Protein AF-A0A7S4N9S8-F1 (afdb_monomer_lite)

Radius of gyration: 34.86 Å; chains: 1; bounding box: 84×99×99 Å

Organism: NCBI:txid180227

Secondary structure (DSSP, 8-state):
-HHHHHHHHHHHHHHHHHHHHHHHHHHHHHHHHHHHHH--PPPHHHHHHHHHHHHHHHS-GGGS-EESEEEE--TTS--SEEEEEEE--SSSS-EEPEEEEEEEE--S-EEEESSSS-EEEEEEEEEEEEEEEEEETTPPPPPEEEEEEEPTT-EEEEEEEEE-SSSBEEEEEEEEEETT-EEEEEEEEEEPPPHHHHHHHHHTS-HHHHHHHHHHHHHHHHTTEEEEEEEEHHHHHHHHTTPPTTTTTT-HHHHHHHHHHHHHH---GGGTS--S-TTS-HHHHHHHHHHHHHHHHHHHHHHHHHHHHHHHHHHHHHHHHHHHHHHHHHHHHHHHTTS--------------------------------------------------------------------PPP-TTHHHHHHHHHHHHT--TT-EEEEEEEEPS-EEEEE-SSTTSPPEEEEE-HHHHHHHHHHHHHHHHHHHTTTTS-EEEEEEEEEEEEEEEESS-S--

Foldseek 3Di:
DVVVVVVVVVVVVVVVVVVVVVVVVVVVVVVVVVCVVVVDDCDLVNVVVVCLVVLVVVDDPLFRWDFAKDFQDDVPDDGQWIKFKWFPPPDPDTGGATWGKDKDFDPAWAWEDLDPQFIFTAGAIEMETEGEAEAEPPDDGTWIKTKIFGAALGKKKKFKFADPKLRYTYTDFIFIAHGGKMKIWIKDKDWFFALVVLVVVLVPDDPVVNVVSVVVVLVVLSLLKMKIKMFGQVQLLCVLQLHDPCLCVVPSVLVVLVLCCCQVVVDFSVLQHQDDDSPDPSVVSVVVSVVSSVVVVVVVVVVVVVVVVVVVVVVVVVVVVVVVVVVVVVVVVVVVPPPDDDDDDDDDDDDDDDDDDDDDDDDDDDDDDDDDDDDDDDDDDDDDDDDDDDDDDDDDDDPDDPDPDPDDRDIPSCVSVVVSVVVNVVPPPRQKTWIRIDIDQFMKMWDDPDPPDDIDIDTQGPVNRVVSRVSSSSSVCSSCVSRVRHRYYMYMYIYTYMYGYHHHGPVD

Sequence (508 aa):
HEAKLMASCLYAITIGKALSDGISYIEEMLYEQLCSAVGKVVTPADFGQYMTFHNRKLFRDAYTPSPFSFPVQRPDHTPEGVLSIESQDGGEMCDPIITIRSEKPAHCPIEFSIDAATKIKFYGERHLHAFISHQFSGSTFGGLNLIARTRQFSSFILVVGQIISSTEFEPRHAIIVQNKDEVLIPLLLEKIPAAQGGKDALESLSPEQQRFVKAFRSMQLESTLLGVLVIQIKPQLERLLNLPSDGLTKEIALTQKLMKLFIEYQIPSDMLSYDGEEDAPLRDQLAKVKEYVKRMEDMIERTKGKQLADAKQRQEYRKAQSDYVQTTVVSVTSTFSNFFGGGSSTQKGGHLAGGKSGSVGGVSGGPAGGADESPVSPQEKESHFDLEQSDEDEPDCLRTSFGEVVGEEVDYTQIPVEVDKRLATLGRENAMRPTIIHLSNDWTKKSQRTLLSKPTQASFPVDDQRVARNSAFDLLDALTKSGELSIRDAQLHVIMASTHYFDKSLVD

Structure (mmCIF, N/CA/C/O backbone):
data_AF-A0A7S4N9S8-F1
#
_entry.id   AF-A0A7S4N9S8-F1
#
loop_
_atom_site.group_PDB
_atom_site.id
_atom_site.type_symbol
_atom_site.label_atom_id
_atom_site.label_alt_id
_atom_site.label_comp_id
_atom_site.label_asym_id
_atom_site.label_entity_id
_atom_site.label_seq_id
_atom_site.pdbx_PDB_ins_code
_atom_site.Cartn_x
_atom_site.Cartn_y
_atom_site.Cartn_z
_atom_site.occupancy
_atom_site.B_iso_or_equiv
_atom_site.auth_seq_id
_atom_site.auth_comp_id
_atom_site.auth_asym_id
_atom_site.auth_atom_id
_atom_site.pdbx_PDB_model_num
ATOM 1 N N . HIS A 1 1 ? 55.001 30.796 -36.108 1.00 67.62 1 HIS A N 1
ATOM 2 C CA . HIS A 1 1 ? 54.191 29.848 -36.904 1.00 67.62 1 HIS A CA 1
ATOM 3 C C . HIS A 1 1 ? 53.076 29.219 -36.074 1.00 67.62 1 HIS A C 1
ATOM 5 O O . HIS A 1 1 ? 51.945 29.207 -36.539 1.00 67.62 1 HIS A O 1
ATOM 11 N N . GLU A 1 2 ? 53.343 28.826 -34.829 1.00 74.62 2 GLU A N 1
ATOM 12 C CA . GLU A 1 2 ? 52.351 28.244 -33.905 1.00 74.62 2 GLU A CA 1
ATOM 13 C C . GLU A 1 2 ? 51.123 29.135 -33.646 1.00 74.62 2 GLU A C 1
ATOM 15 O O . GLU A 1 2 ? 49.998 28.663 -33.760 1.00 74.62 2 GLU A O 1
ATOM 20 N N . ALA A 1 3 ? 51.301 30.445 -33.428 1.00 78.94 3 ALA A N 1
ATOM 21 C CA . ALA A 1 3 ? 50.177 31.365 -33.199 1.00 78.94 3 ALA A CA 1
ATOM 22 C C . ALA A 1 3 ? 49.189 31.453 -34.384 1.00 78.94 3 ALA A C 1
ATOM 24 O O . ALA A 1 3 ? 47.984 31.584 -34.184 1.00 78.94 3 ALA A O 1
ATOM 25 N N . LYS A 1 4 ? 49.679 31.339 -35.629 1.00 83.69 4 LYS A N 1
ATOM 26 C CA . LYS A 1 4 ? 48.823 31.333 -36.832 1.00 83.69 4 LYS A CA 1
ATOM 27 C C . LYS A 1 4 ? 48.059 30.016 -36.970 1.00 83.69 4 LYS A C 1
ATOM 29 O O . LYS A 1 4 ? 46.908 30.024 -37.398 1.00 83.69 4 LYS A O 1
ATOM 34 N N . LEU A 1 5 ? 48.688 28.904 -36.589 1.00 86.50 5 LEU A N 1
ATOM 35 C CA . LEU A 1 5 ? 48.065 27.583 -36.602 1.00 86.50 5 LEU A CA 1
ATOM 36 C C . LEU A 1 5 ? 46.957 27.497 -35.543 1.00 86.50 5 LEU A C 1
ATOM 38 O O . LEU A 1 5 ? 45.841 27.100 -35.856 1.00 86.50 5 LEU A O 1
ATOM 42 N N . MET A 1 6 ? 47.225 27.991 -34.330 1.00 87.31 6 MET A N 1
ATOM 43 C CA . MET A 1 6 ? 46.240 28.066 -33.249 1.00 87.31 6 MET A CA 1
ATOM 44 C C . MET A 1 6 ? 45.046 28.958 -33.617 1.00 87.31 6 MET A C 1
ATOM 46 O O . MET A 1 6 ? 43.903 28.551 -33.429 1.00 87.31 6 MET A O 1
ATOM 50 N N . ALA A 1 7 ? 45.292 30.132 -34.210 1.00 87.94 7 ALA A N 1
ATOM 51 C CA . ALA A 1 7 ? 44.220 30.997 -34.700 1.00 87.94 7 ALA A CA 1
ATOM 52 C C . ALA A 1 7 ? 43.372 30.305 -35.783 1.00 87.94 7 ALA A C 1
ATOM 54 O O . ALA A 1 7 ? 42.148 30.372 -35.736 1.00 87.94 7 ALA A O 1
ATOM 55 N N . SER A 1 8 ? 44.004 29.590 -36.718 1.00 88.12 8 SER A N 1
ATOM 56 C CA . SER A 1 8 ? 43.298 28.865 -37.786 1.00 88.12 8 SER A CA 1
ATOM 57 C C . SER A 1 8 ? 42.426 27.732 -37.233 1.00 88.12 8 SER A C 1
ATOM 59 O O . SER A 1 8 ? 41.280 27.591 -37.651 1.00 88.12 8 SER A O 1
ATOM 61 N N . CYS A 1 9 ? 42.920 26.973 -36.246 1.00 90.00 9 CYS A N 1
ATOM 62 C CA . CYS A 1 9 ? 42.130 25.943 -35.565 1.00 90.00 9 CYS A CA 1
ATOM 63 C C . CYS A 1 9 ? 40.939 26.538 -34.801 1.00 90.00 9 CYS A C 1
ATOM 65 O O . CYS A 1 9 ? 39.843 25.988 -34.860 1.00 90.00 9 CYS A O 1
ATOM 67 N N . LEU A 1 10 ? 41.120 27.679 -34.124 1.00 91.06 10 LEU A N 1
ATOM 68 C CA . LEU A 1 10 ? 40.023 28.367 -33.436 1.00 91.06 10 LEU A CA 1
ATOM 69 C C . LEU A 1 10 ? 38.951 28.851 -34.420 1.00 91.06 10 LEU A C 1
ATOM 71 O O . LEU A 1 10 ? 37.767 28.651 -34.168 1.00 91.06 10 LEU A O 1
ATOM 75 N N . TYR A 1 11 ? 39.346 29.419 -35.563 1.00 91.75 11 TYR A N 1
ATOM 76 C CA . TYR A 1 11 ? 38.396 29.799 -36.612 1.00 91.75 11 TYR A CA 1
ATOM 77 C C . TYR A 1 11 ? 37.674 28.589 -37.212 1.00 91.75 11 TYR A C 1
ATOM 79 O O . TYR A 1 11 ? 36.466 28.662 -37.417 1.00 91.75 11 TYR A O 1
ATOM 87 N N . ALA A 1 12 ? 38.369 27.472 -37.442 1.00 92.69 12 ALA A N 1
ATOM 88 C CA . ALA A 1 12 ? 37.747 26.243 -37.935 1.00 92.69 12 ALA A CA 1
ATOM 89 C C . ALA A 1 12 ? 36.700 25.692 -36.952 1.00 92.69 12 ALA A C 1
ATOM 91 O O . ALA A 1 12 ? 35.620 25.291 -37.376 1.00 92.69 12 ALA A O 1
ATOM 92 N N . ILE A 1 13 ? 36.975 25.742 -35.642 1.00 93.94 13 ILE A N 1
ATOM 93 C CA . ILE A 1 13 ? 36.001 25.370 -34.604 1.00 93.94 13 ILE A CA 1
ATOM 94 C C . ILE A 1 13 ? 34.798 26.320 -34.624 1.00 93.94 13 ILE A C 1
ATOM 96 O O . ILE A 1 13 ? 33.663 25.859 -34.557 1.00 93.94 13 ILE A O 1
ATOM 100 N N . THR A 1 14 ? 35.019 27.632 -34.735 1.00 94.50 14 THR A N 1
ATOM 101 C CA . THR A 1 14 ? 33.929 28.622 -34.775 1.00 94.50 14 THR A CA 1
ATOM 102 C C . THR A 1 14 ? 33.047 28.452 -36.009 1.00 94.50 14 THR A C 1
ATOM 104 O O . THR A 1 14 ? 31.827 28.489 -35.891 1.00 94.50 14 THR A O 1
ATOM 107 N N . ILE A 1 15 ? 33.643 28.218 -37.180 1.00 94.19 15 ILE A N 1
ATOM 108 C CA . ILE A 1 15 ? 32.903 27.955 -38.421 1.00 94.19 15 ILE A CA 1
ATOM 109 C C . ILE A 1 15 ? 32.152 26.624 -38.321 1.00 94.19 15 ILE A C 1
ATOM 111 O O . ILE A 1 15 ? 30.988 26.559 -38.701 1.00 94.19 15 ILE A O 1
ATOM 115 N N . GLY A 1 16 ? 32.785 25.583 -37.769 1.00 93.44 16 GLY A N 1
ATOM 116 C CA . GLY A 1 16 ? 32.140 24.291 -37.539 1.00 93.44 16 GLY A CA 1
ATOM 117 C C . GLY A 1 16 ? 30.926 24.399 -36.614 1.00 93.44 16 GLY A C 1
ATOM 118 O O . GLY A 1 16 ? 29.884 23.827 -36.916 1.00 93.44 16 GLY A O 1
ATOM 119 N N . LYS A 1 17 ? 31.027 25.196 -35.542 1.00 93.81 17 LYS A N 1
ATOM 120 C CA . LYS A 1 17 ? 29.893 25.502 -34.658 1.00 93.81 17 LYS A CA 1
ATOM 121 C C . LYS A 1 17 ? 28.790 26.256 -35.391 1.00 93.81 17 LYS A C 1
ATOM 123 O O . LYS A 1 17 ? 27.663 25.794 -35.392 1.00 93.81 17 LYS A O 1
ATOM 128 N N . ALA A 1 18 ? 29.126 27.339 -36.094 1.00 92.94 18 ALA A N 1
ATOM 129 C CA . ALA A 1 18 ? 28.140 28.124 -36.836 1.00 92.94 18 ALA A CA 1
ATOM 130 C C . ALA A 1 18 ? 27.411 27.300 -37.915 1.00 92.94 18 ALA A C 1
ATOM 132 O O . ALA A 1 18 ? 26.224 27.507 -38.150 1.00 92.94 18 ALA A O 1
ATOM 133 N N . LEU A 1 19 ? 28.107 26.355 -38.559 1.00 94.50 19 LEU A N 1
ATOM 134 C CA . LEU A 1 19 ? 27.494 25.430 -39.508 1.00 94.50 19 LEU A CA 1
ATOM 135 C C . LEU A 1 19 ? 26.565 24.432 -38.805 1.00 94.50 19 LEU A C 1
ATOM 137 O O . LEU A 1 19 ? 25.454 24.222 -39.280 1.00 94.50 19 LEU A O 1
ATOM 141 N N . SER A 1 20 ? 27.002 23.844 -37.687 1.00 94.62 20 SER A N 1
ATOM 142 C CA . SER A 1 20 ? 26.171 22.938 -36.883 1.00 94.62 20 SER A CA 1
ATOM 143 C C . SER A 1 20 ? 24.905 23.636 -36.394 1.00 94.62 20 SER A C 1
ATOM 145 O O . SER A 1 20 ? 23.820 23.098 -36.569 1.00 94.62 20 SER A O 1
ATOM 147 N N . ASP A 1 21 ? 25.034 24.850 -35.858 1.00 93.62 21 ASP A N 1
ATOM 148 C CA . ASP A 1 21 ? 23.912 25.652 -35.366 1.00 93.62 21 ASP A CA 1
ATOM 149 C C . ASP A 1 21 ? 22.948 26.007 -36.509 1.00 93.62 21 ASP A C 1
ATOM 151 O O . ASP A 1 21 ? 21.731 25.951 -36.345 1.00 93.62 21 ASP A O 1
ATOM 155 N N . GLY A 1 22 ? 23.482 26.327 -37.695 1.00 94.81 22 GLY A N 1
ATOM 156 C CA . GLY A 1 22 ? 22.677 26.595 -38.886 1.00 94.81 22 GLY A CA 1
ATOM 157 C C . GLY A 1 22 ? 21.899 25.371 -39.375 1.00 94.81 22 GLY A C 1
ATOM 158 O O . GLY A 1 22 ? 20.738 25.506 -39.753 1.00 94.81 22 GLY A O 1
ATOM 159 N N . ILE A 1 23 ? 22.512 24.182 -39.346 1.00 94.62 23 ILE A N 1
ATOM 160 C CA . ILE A 1 23 ? 21.834 22.924 -39.694 1.00 94.62 23 ILE A CA 1
ATOM 161 C C . ILE A 1 23 ? 20.758 22.604 -38.656 1.00 94.62 23 ILE A C 1
ATOM 163 O O . ILE A 1 23 ? 19.613 22.399 -39.047 1.00 94.62 23 ILE A O 1
ATOM 167 N N . SER A 1 24 ? 21.083 22.659 -37.360 1.00 92.00 24 SER A N 1
ATOM 168 C CA . SER A 1 24 ? 20.111 22.448 -36.279 1.00 92.00 24 SER A CA 1
ATOM 169 C C . SER A 1 24 ? 18.915 23.390 -36.387 1.00 92.00 24 SER A C 1
ATOM 171 O O . SER A 1 24 ? 17.782 22.949 -36.243 1.00 92.00 24 SER A O 1
ATOM 173 N N . TYR A 1 25 ? 19.145 24.662 -36.717 1.00 93.25 25 TYR A N 1
ATOM 174 C CA . TYR A 1 25 ? 18.067 25.630 -36.907 1.00 93.25 25 TYR A CA 1
ATOM 175 C C . TYR A 1 25 ? 17.155 25.283 -38.092 1.00 93.25 25 TYR A C 1
ATOM 177 O O . TYR A 1 25 ? 15.935 25.401 -37.991 1.00 93.25 25 TYR A O 1
ATOM 185 N N . ILE A 1 26 ? 17.726 24.858 -39.225 1.00 93.38 26 ILE A N 1
ATOM 186 C CA . ILE A 1 26 ? 16.932 24.450 -40.394 1.00 93.38 26 ILE A CA 1
ATOM 187 C C . ILE A 1 26 ? 16.139 23.178 -40.080 1.00 93.38 26 ILE A C 1
ATOM 189 O O . ILE A 1 26 ? 14.968 23.099 -40.446 1.00 93.38 26 ILE A O 1
ATOM 193 N N . GLU A 1 27 ? 16.751 22.203 -39.407 1.00 91.94 27 GLU A N 1
ATOM 194 C CA . GLU A 1 27 ? 16.080 20.970 -38.983 1.00 91.94 27 GLU A CA 1
ATOM 195 C C . GLU A 1 27 ? 14.919 21.263 -38.029 1.00 91.94 27 GLU A C 1
ATOM 197 O O . GLU A 1 27 ? 13.815 20.771 -38.256 1.00 91.94 27 GLU A O 1
ATOM 202 N N . GLU A 1 28 ? 15.129 22.119 -37.028 1.00 88.31 28 GLU A N 1
ATOM 203 C CA . GLU A 1 28 ? 14.093 22.524 -36.074 1.00 88.31 28 GLU A CA 1
ATOM 204 C C . GLU A 1 28 ? 12.949 23.268 -36.779 1.00 88.31 28 GLU A C 1
ATOM 206 O O . GLU A 1 28 ? 11.783 22.908 -36.619 1.00 88.31 28 GLU A O 1
ATOM 211 N N . MET A 1 29 ? 13.270 24.219 -37.665 1.00 92.31 29 MET A N 1
ATOM 212 C CA . MET A 1 29 ? 12.270 24.940 -38.459 1.00 92.31 29 MET A CA 1
ATOM 213 C C . MET A 1 29 ? 11.449 23.996 -39.356 1.00 92.31 29 MET A C 1
ATOM 215 O O . MET A 1 29 ? 10.228 24.140 -39.451 1.00 92.31 29 MET A O 1
ATOM 219 N N . LEU A 1 30 ? 12.091 23.038 -40.035 1.00 89.69 30 LEU A N 1
ATOM 220 C CA . LEU A 1 30 ? 11.389 22.067 -40.883 1.00 89.69 30 LEU A CA 1
ATOM 221 C C . LEU A 1 30 ? 10.537 21.105 -40.047 1.00 89.69 30 LEU A C 1
ATOM 223 O O . LEU A 1 30 ? 9.421 20.776 -40.452 1.00 89.69 30 LEU A O 1
ATOM 227 N N . TYR A 1 31 ? 11.031 20.685 -38.882 1.00 85.31 31 TYR A N 1
ATOM 228 C CA . TYR A 1 31 ? 10.291 19.835 -37.955 1.00 85.31 31 TYR A CA 1
ATOM 229 C C . TYR A 1 31 ? 9.034 20.538 -37.430 1.00 85.31 31 TYR A C 1
ATOM 231 O O . TYR A 1 31 ? 7.951 19.953 -37.465 1.00 85.31 31 TYR A O 1
ATOM 239 N N . GLU A 1 32 ? 9.130 21.807 -37.022 1.00 86.38 32 GLU A N 1
ATOM 240 C CA . GLU A 1 32 ? 7.974 22.606 -36.595 1.00 86.38 32 GLU A CA 1
ATOM 241 C C . GLU A 1 32 ? 6.944 22.779 -37.718 1.00 86.38 32 GLU A C 1
ATOM 243 O O . GLU A 1 32 ? 5.741 22.607 -37.495 1.00 86.38 32 GLU A O 1
ATOM 248 N N . GLN A 1 33 ? 7.400 23.067 -38.942 1.00 89.69 33 GLN A N 1
ATOM 249 C CA . GLN A 1 33 ? 6.518 23.176 -40.108 1.00 89.69 33 GLN A CA 1
ATOM 250 C C . GLN A 1 33 ? 5.804 21.855 -40.402 1.00 89.69 33 GLN A C 1
ATOM 252 O O . GLN A 1 33 ? 4.600 21.857 -40.670 1.00 89.69 33 GLN A O 1
ATOM 257 N N . LEU A 1 34 ? 6.512 20.727 -40.308 1.00 85.81 34 LEU A N 1
ATOM 258 C CA . LEU A 1 34 ? 5.925 19.402 -40.484 1.00 85.81 34 LEU A CA 1
ATOM 259 C C . LEU A 1 34 ? 4.912 19.091 -39.374 1.00 85.81 34 LEU A C 1
ATOM 261 O O . LEU A 1 34 ? 3.800 18.655 -39.672 1.00 85.81 34 LEU A O 1
ATOM 265 N N . CYS A 1 35 ? 5.246 19.379 -38.114 1.00 84.69 35 CYS A N 1
ATOM 266 C CA . CYS A 1 35 ? 4.335 19.214 -36.981 1.00 84.69 35 CYS A CA 1
ATOM 267 C C . CYS A 1 35 ? 3.063 20.054 -37.154 1.00 84.69 35 CYS A C 1
ATOM 269 O O . CYS A 1 35 ? 1.960 19.553 -36.929 1.00 84.69 35 CYS A O 1
ATOM 271 N N . SER A 1 36 ? 3.196 21.301 -37.615 1.00 84.62 36 SER A N 1
ATOM 272 C CA . SER A 1 36 ? 2.061 22.180 -37.912 1.00 84.62 36 SER A CA 1
ATOM 273 C C . SER A 1 36 ? 1.227 21.695 -39.100 1.00 84.62 36 SER A C 1
ATOM 275 O O . SER A 1 36 ? 0.023 21.943 -39.121 1.00 84.62 36 SER A O 1
ATOM 277 N N . ALA A 1 37 ? 1.838 21.045 -40.093 1.00 85.75 37 ALA A N 1
ATOM 278 C CA . ALA A 1 37 ? 1.140 20.552 -41.279 1.00 85.75 37 ALA A CA 1
ATOM 279 C C . ALA A 1 37 ? 0.389 19.236 -41.014 1.00 85.75 37 ALA A C 1
ATOM 281 O O . ALA A 1 37 ? -0.720 19.052 -41.509 1.00 85.75 37 ALA A O 1
ATOM 282 N N . VAL A 1 38 ? 0.981 18.332 -40.228 1.00 83.50 38 VAL A N 1
ATOM 283 C CA . VAL A 1 38 ? 0.383 17.038 -39.850 1.00 83.50 38 VAL A CA 1
ATOM 284 C C . VAL A 1 38 ? -0.630 17.203 -38.708 1.00 83.50 38 VAL A C 1
ATOM 286 O O . VAL A 1 38 ? -1.603 16.456 -38.625 1.00 83.50 38 VAL A O 1
ATOM 289 N N . GLY A 1 39 ? -0.433 18.194 -37.834 1.00 79.88 39 GLY A N 1
ATOM 290 C CA . GLY A 1 39 ? -1.385 18.596 -36.794 1.00 79.88 39 GLY A CA 1
ATOM 291 C C . GLY A 1 39 ? -1.335 17.781 -35.495 1.00 79.88 39 GLY A C 1
ATOM 292 O O . GLY A 1 39 ? -1.938 18.198 -34.506 1.00 79.88 39 GLY A O 1
ATOM 293 N N . LYS A 1 40 ? -0.615 16.650 -35.450 1.00 81.06 40 LYS A N 1
ATOM 294 C CA . LYS A 1 40 ? -0.382 15.872 -34.220 1.00 81.06 40 LYS A CA 1
ATOM 295 C C . LYS A 1 40 ? 0.956 15.131 -34.272 1.00 81.06 40 LYS A C 1
ATOM 297 O O . LYS A 1 40 ? 1.260 14.474 -35.262 1.00 81.06 40 LYS A O 1
ATOM 302 N N . VAL A 1 41 ? 1.713 15.188 -33.176 1.00 80.75 41 VAL A N 1
ATOM 303 C CA . VAL A 1 41 ? 2.909 14.360 -32.951 1.00 80.75 41 VAL A CA 1
ATOM 304 C C . VAL A 1 41 ? 2.512 13.170 -32.088 1.00 80.75 41 VAL A C 1
ATOM 306 O O . VAL A 1 41 ? 1.811 13.341 -31.091 1.00 80.75 41 VAL A O 1
ATOM 309 N N . VAL A 1 42 ? 2.939 11.966 -32.473 1.00 82.50 42 VAL A N 1
ATOM 310 C CA . VAL A 1 42 ? 2.677 10.759 -31.684 1.00 82.50 42 VAL A CA 1
ATOM 311 C C . VAL A 1 42 ? 3.541 10.803 -30.429 1.00 82.50 42 VAL A C 1
ATOM 313 O O . VAL A 1 42 ? 4.765 10.898 -30.501 1.00 82.50 42 VAL A O 1
ATOM 316 N N . THR A 1 43 ? 2.897 10.732 -29.272 1.00 80.19 43 THR A N 1
ATOM 317 C CA . THR A 1 43 ? 3.565 10.727 -27.969 1.00 80.19 43 THR A CA 1
ATOM 318 C C . THR A 1 43 ? 3.620 9.315 -27.376 1.00 80.19 43 THR A C 1
ATOM 320 O O . THR A 1 43 ? 2.831 8.446 -27.758 1.00 80.19 43 THR A O 1
ATOM 323 N N . PRO A 1 44 ? 4.491 9.058 -26.380 1.00 78.31 44 PRO A N 1
ATOM 324 C CA . PRO A 1 44 ? 4.451 7.807 -25.621 1.00 78.31 44 PRO A CA 1
ATOM 325 C C . PRO A 1 44 ? 3.074 7.512 -24.997 1.00 78.31 44 PRO A C 1
ATOM 327 O O . PRO A 1 44 ? 2.684 6.351 -24.887 1.00 78.31 44 PRO A O 1
ATOM 330 N N . ALA A 1 45 ? 2.308 8.552 -24.646 1.00 77.69 45 ALA A N 1
ATOM 331 C CA . ALA A 1 45 ? 0.941 8.409 -24.152 1.00 77.69 45 ALA A CA 1
ATOM 332 C C . ALA A 1 45 ? -0.011 7.867 -25.236 1.00 77.69 45 ALA A C 1
ATOM 334 O O . ALA A 1 45 ? -0.794 6.953 -24.966 1.00 77.69 45 ALA A O 1
ATOM 335 N N . ASP A 1 46 ? 0.102 8.353 -26.479 1.00 81.44 46 ASP A N 1
ATOM 336 C CA . ASP A 1 46 ? -0.658 7.818 -27.619 1.00 81.44 46 ASP A CA 1
ATOM 337 C C . ASP A 1 46 ? -0.315 6.343 -27.878 1.00 81.44 46 ASP A C 1
ATOM 339 O O . ASP A 1 46 ? -1.205 5.531 -28.139 1.00 81.44 46 ASP A O 1
ATOM 343 N N . PHE A 1 47 ? 0.963 5.969 -27.741 1.00 82.88 47 PHE A N 1
ATOM 344 C CA . PHE A 1 47 ? 1.388 4.570 -27.833 1.00 82.88 47 PHE A CA 1
ATOM 345 C C . PHE A 1 47 ? 0.754 3.702 -26.733 1.00 82.88 47 PHE A C 1
ATOM 347 O O . PHE A 1 47 ? 0.276 2.601 -27.008 1.00 82.88 47 PHE A O 1
ATOM 354 N N . GLY A 1 48 ? 0.665 4.201 -25.496 1.00 80.38 48 GLY A N 1
ATOM 355 C CA . GLY A 1 48 ? -0.029 3.505 -24.405 1.00 80.38 48 GLY A CA 1
ATOM 356 C C . GLY A 1 48 ? -1.516 3.257 -24.699 1.00 80.38 48 GLY A C 1
ATOM 357 O O . GLY A 1 48 ? -2.033 2.155 -24.472 1.00 80.38 48 GLY A O 1
ATOM 358 N N . GLN A 1 49 ? -2.202 4.248 -25.276 1.00 81.12 49 GLN A N 1
ATOM 359 C CA . GLN A 1 49 ? -3.597 4.104 -25.713 1.00 81.12 49 GLN A CA 1
ATOM 360 C C . GLN A 1 49 ? -3.731 3.085 -26.852 1.00 81.12 49 GLN A C 1
ATOM 362 O O . GLN A 1 49 ? -4.613 2.220 -26.812 1.00 81.12 49 GLN A O 1
ATOM 367 N N . TYR A 1 50 ? -2.820 3.134 -27.827 1.00 86.50 50 TYR A N 1
ATOM 368 C CA . TYR A 1 50 ? -2.752 2.175 -28.929 1.00 86.50 50 TYR A CA 1
ATOM 369 C C . TYR A 1 50 ? -2.592 0.733 -28.426 1.00 86.50 50 TYR A C 1
ATOM 371 O O . TYR A 1 50 ? -3.338 -0.156 -28.853 1.00 86.50 50 TYR A O 1
ATOM 379 N N . MET A 1 51 ? -1.670 0.506 -27.484 1.00 84.81 51 MET A N 1
ATOM 380 C CA . MET A 1 51 ? -1.446 -0.808 -26.877 1.00 84.81 51 MET A CA 1
ATOM 381 C C . MET A 1 51 ? -2.684 -1.288 -26.121 1.00 84.81 51 MET A C 1
ATOM 383 O O . MET A 1 51 ? -3.096 -2.436 -26.273 1.00 84.81 51 MET A O 1
ATOM 387 N N . THR A 1 52 ? -3.337 -0.406 -25.362 1.00 83.12 52 THR A N 1
ATOM 388 C CA . THR A 1 52 ? -4.572 -0.736 -24.633 1.00 83.12 52 THR A CA 1
ATOM 389 C C . THR A 1 52 ? -5.689 -1.177 -25.580 1.00 83.12 52 THR A C 1
ATOM 391 O O . THR A 1 52 ? -6.384 -2.156 -25.301 1.00 83.12 52 THR A O 1
ATOM 394 N N . PHE A 1 53 ? -5.852 -0.497 -26.717 1.00 85.88 53 PHE A N 1
ATOM 395 C CA . PHE A 1 53 ? -6.840 -0.867 -27.730 1.00 85.88 53 PHE A CA 1
ATOM 396 C C . PHE A 1 53 ? -6.536 -2.229 -28.371 1.00 85.88 53 PHE A C 1
ATOM 398 O O . PHE A 1 53 ? -7.435 -3.062 -28.497 1.00 85.88 53 PHE A O 1
ATOM 405 N N . HIS A 1 54 ? -5.277 -2.487 -28.735 1.00 86.75 54 HIS A N 1
ATOM 406 C CA . HIS A 1 54 ? -4.882 -3.744 -29.377 1.00 86.75 54 HIS A CA 1
ATOM 407 C C . HIS A 1 54 ? -4.905 -4.934 -28.422 1.00 86.75 54 HIS A C 1
ATOM 409 O O . HIS A 1 54 ? -5.342 -6.017 -28.809 1.00 86.75 54 HIS A O 1
ATOM 415 N N . ASN A 1 55 ? -4.532 -4.733 -27.158 1.00 85.62 55 ASN A N 1
ATOM 416 C CA . ASN A 1 55 ? -4.579 -5.783 -26.143 1.00 85.62 55 ASN A CA 1
ATOM 417 C C . ASN A 1 55 ? -5.992 -6.367 -25.984 1.00 85.62 55 ASN A C 1
ATOM 419 O O . ASN A 1 55 ? -6.127 -7.570 -25.785 1.00 85.62 55 ASN A O 1
ATOM 423 N N . ARG A 1 56 ? -7.048 -5.563 -26.168 1.00 83.00 56 ARG A N 1
ATOM 424 C CA . ARG A 1 56 ? -8.442 -6.049 -26.149 1.00 83.00 56 ARG A CA 1
ATOM 425 C C . ARG A 1 56 ? -8.782 -7.000 -27.299 1.00 83.00 56 ARG A C 1
ATOM 427 O O . ARG A 1 56 ? -9.726 -7.766 -27.181 1.00 83.00 56 ARG A O 1
ATOM 434 N N . LYS A 1 57 ? -8.059 -6.923 -28.419 1.00 86.25 57 LYS A N 1
ATOM 435 C CA . LYS A 1 57 ? -8.241 -7.824 -29.569 1.00 86.25 57 LYS A CA 1
ATOM 436 C C . LYS A 1 57 ? -7.358 -9.068 -29.472 1.00 86.25 57 LYS A C 1
ATOM 438 O O . LYS A 1 57 ? -7.740 -10.118 -29.973 1.00 86.25 57 LYS A O 1
ATOM 443 N N . LEU A 1 58 ? -6.175 -8.932 -28.869 1.00 87.50 58 LEU A N 1
ATOM 444 C CA . LEU A 1 58 ? -5.171 -9.996 -28.786 1.00 87.50 58 LEU A CA 1
ATOM 445 C C . LEU A 1 58 ? -5.450 -10.993 -27.656 1.00 87.50 58 LEU A C 1
ATOM 447 O O . LEU A 1 58 ? -5.220 -12.190 -27.819 1.00 87.50 58 LEU A O 1
ATOM 451 N N . PHE A 1 59 ? -5.923 -10.514 -26.504 1.00 87.44 59 PHE A N 1
ATOM 452 C CA . PHE A 1 59 ? -6.159 -11.360 -25.339 1.00 87.44 59 PHE A CA 1
ATOM 453 C C . PHE A 1 59 ? -7.610 -11.833 -25.265 1.00 87.44 59 PHE A C 1
ATOM 455 O O . PHE A 1 59 ? -8.540 -11.137 -25.655 1.00 87.44 59 PHE A O 1
ATOM 462 N N . ARG A 1 60 ? -7.807 -13.028 -24.696 1.00 87.31 60 ARG A N 1
ATOM 463 C CA . ARG A 1 60 ? -9.128 -13.435 -24.198 1.00 87.31 60 ARG A CA 1
ATOM 464 C C . ARG A 1 60 ? -9.495 -12.563 -22.999 1.00 87.31 60 ARG A C 1
ATOM 466 O O . ARG A 1 60 ? -8.601 -12.140 -22.265 1.00 87.31 60 ARG A O 1
ATOM 473 N N . ASP A 1 61 ? -10.784 -12.404 -22.724 1.00 83.06 61 ASP A N 1
ATOM 474 C CA . ASP A 1 61 ? -11.280 -11.589 -21.603 1.00 83.06 61 ASP A CA 1
ATOM 475 C C . ASP A 1 61 ? -10.597 -11.926 -20.265 1.00 83.06 61 ASP A C 1
ATOM 477 O O . ASP A 1 61 ? -10.195 -11.031 -19.529 1.00 83.06 61 ASP A O 1
ATOM 481 N N . ALA A 1 62 ? -10.353 -13.214 -19.994 1.00 83.94 62 ALA A N 1
ATOM 482 C CA . ALA A 1 62 ? -9.701 -13.681 -18.765 1.00 83.94 62 ALA A CA 1
ATOM 483 C C . ALA A 1 62 ? -8.225 -13.254 -18.605 1.00 83.94 62 ALA A C 1
ATOM 485 O O . ALA A 1 62 ? -7.717 -13.240 -17.488 1.00 83.94 62 ALA A O 1
ATOM 486 N N . TYR A 1 63 ? -7.532 -12.931 -19.700 1.00 83.88 63 TYR A N 1
ATOM 487 C CA . TYR A 1 63 ? -6.120 -12.515 -19.702 1.00 83.88 63 TYR A CA 1
ATOM 488 C C . TYR A 1 63 ? -5.940 -11.064 -20.144 1.00 83.88 63 TYR A C 1
ATOM 490 O O . TYR A 1 63 ? -4.810 -10.592 -20.274 1.00 83.88 63 TYR A O 1
ATOM 498 N N . THR A 1 64 ? -7.042 -10.364 -20.412 1.00 87.62 64 THR A N 1
ATOM 499 C CA . THR A 1 64 ? -6.990 -8.990 -20.890 1.00 87.62 64 THR A CA 1
ATOM 500 C C . THR A 1 64 ? -6.457 -8.098 -19.770 1.00 87.62 64 THR A C 1
ATOM 502 O O . THR A 1 64 ? -6.990 -8.137 -18.658 1.00 87.62 64 THR A O 1
ATOM 505 N N . PRO A 1 65 ? -5.412 -7.294 -20.033 1.00 90.06 65 PRO A N 1
ATOM 506 C CA . PRO A 1 65 ? -4.894 -6.361 -19.047 1.00 90.06 65 PRO A CA 1
ATOM 507 C C . PRO A 1 65 ? -5.993 -5.423 -18.533 1.00 90.06 65 PRO A C 1
ATOM 509 O O . PRO A 1 65 ? -6.757 -4.852 -19.315 1.00 90.06 65 PRO A O 1
ATOM 512 N N . SER A 1 66 ? -6.056 -5.247 -17.217 1.00 90.25 66 SER A N 1
ATOM 513 C CA . SER A 1 66 ? -7.088 -4.464 -16.534 1.00 90.25 66 SER A CA 1
ATOM 514 C C . SER A 1 66 ? -6.476 -3.304 -15.742 1.00 90.25 66 SER A C 1
ATOM 516 O O . SER A 1 66 ? -5.355 -3.446 -15.239 1.00 90.25 66 SER A O 1
ATOM 518 N N . PRO A 1 67 ? -7.196 -2.181 -15.566 1.00 92.38 67 PRO A N 1
ATOM 519 C CA . PRO A 1 67 ? -6.743 -1.093 -14.705 1.00 92.38 67 PRO A CA 1
ATOM 520 C C . PRO A 1 67 ? -6.488 -1.566 -13.266 1.00 92.38 67 PRO A C 1
ATOM 522 O O . PRO A 1 67 ? -7.286 -2.322 -12.708 1.00 92.38 67 PRO A O 1
ATOM 525 N N . PHE A 1 68 ? -5.402 -1.105 -12.646 1.00 94.25 68 PHE A N 1
ATOM 526 C CA . PHE A 1 68 ? -5.125 -1.320 -11.228 1.00 94.25 68 PHE A CA 1
ATOM 527 C C . PHE A 1 68 ? -6.008 -0.373 -10.409 1.00 94.25 68 PHE A C 1
ATOM 529 O O . PHE A 1 68 ? -5.618 0.740 -10.058 1.00 94.25 68 PHE A O 1
ATOM 536 N N . SER A 1 69 ? -7.241 -0.800 -10.158 1.00 93.75 69 SER A N 1
ATOM 537 C CA . SER A 1 69 ? -8.207 -0.097 -9.318 1.00 93.75 69 SER A CA 1
ATOM 538 C C . SER A 1 69 ? -9.079 -1.130 -8.621 1.00 93.75 69 SER A C 1
ATOM 540 O O . SER A 1 69 ? -9.946 -1.751 -9.238 1.00 93.75 69 SER A O 1
ATOM 542 N N . PHE A 1 70 ? -8.802 -1.353 -7.341 1.00 93.31 70 PHE A N 1
ATOM 543 C CA . PHE A 1 70 ? -9.381 -2.437 -6.564 1.00 93.31 70 PHE A CA 1
ATOM 544 C C . PHE A 1 70 ? -10.298 -1.900 -5.474 1.00 93.31 70 PHE A C 1
ATOM 546 O O . PHE A 1 70 ? -9.867 -1.087 -4.650 1.00 93.31 70 PHE A O 1
ATOM 553 N N . PRO A 1 71 ? -11.569 -2.333 -5.450 1.00 93.81 71 PRO A N 1
ATOM 554 C CA . PRO A 1 71 ? -12.459 -2.014 -4.353 1.00 93.81 71 PRO A CA 1
ATOM 555 C C . PRO A 1 71 ? -12.036 -2.789 -3.104 1.00 93.81 71 PRO A C 1
ATOM 557 O O . PRO A 1 71 ? -11.987 -4.017 -3.104 1.00 93.81 71 PRO A O 1
ATOM 560 N N . VAL A 1 72 ? -11.797 -2.063 -2.016 1.00 92.00 72 VAL A N 1
ATOM 561 C CA . VAL A 1 72 ? -11.576 -2.660 -0.697 1.00 92.00 72 VAL A CA 1
ATOM 562 C C . VAL A 1 72 ? -12.947 -2.998 -0.125 1.00 92.00 72 VAL A C 1
ATOM 564 O O . VAL A 1 72 ? -13.652 -2.104 0.352 1.00 92.00 72 VAL A O 1
ATOM 567 N N . GLN A 1 73 ? -13.373 -4.255 -0.242 1.00 88.81 73 GLN A N 1
ATOM 568 C CA . GLN A 1 73 ? -14.726 -4.669 0.135 1.00 88.81 73 GLN A CA 1
ATOM 569 C C . GLN A 1 73 ? -14.787 -6.111 0.632 1.00 88.81 73 GLN A C 1
ATOM 571 O O . GLN A 1 73 ? -13.969 -6.945 0.251 1.00 88.81 73 GLN A O 1
ATOM 576 N N . ARG A 1 74 ? -15.780 -6.412 1.472 1.00 84.75 74 ARG A N 1
ATOM 577 C CA . ARG A 1 74 ? -16.165 -7.797 1.772 1.00 84.75 74 ARG A CA 1
ATOM 578 C C . ARG A 1 74 ? -16.965 -8.372 0.593 1.00 84.75 74 ARG A C 1
ATOM 580 O O . ARG A 1 74 ? -17.563 -7.588 -0.156 1.00 84.75 74 ARG A O 1
ATOM 587 N N . PRO A 1 75 ? -17.050 -9.705 0.456 1.00 81.25 75 PRO A N 1
ATOM 588 C CA . PRO A 1 75 ? -18.002 -10.328 -0.458 1.00 81.25 75 PRO A CA 1
ATOM 589 C C . PRO A 1 75 ? -19.419 -9.776 -0.233 1.00 81.25 75 PRO A C 1
ATOM 591 O O . PRO A 1 75 ? -19.832 -9.568 0.909 1.00 81.25 75 PRO A O 1
ATOM 594 N N . ASP A 1 76 ? -20.129 -9.476 -1.322 1.00 83.38 76 ASP A N 1
ATOM 595 C CA . ASP A 1 76 ? -21.509 -8.959 -1.335 1.00 83.38 76 ASP A CA 1
ATOM 596 C C . ASP A 1 76 ? -21.754 -7.623 -0.598 1.00 83.38 76 ASP A C 1
ATOM 598 O O . ASP A 1 76 ? -22.898 -7.256 -0.319 1.00 83.38 76 ASP A O 1
ATOM 602 N N . HIS A 1 77 ? -20.701 -6.849 -0.313 1.00 85.19 77 HIS A N 1
ATOM 603 C CA . HIS A 1 77 ? -20.796 -5.574 0.405 1.00 85.19 77 HIS A CA 1
ATOM 604 C C . HIS A 1 77 ? -20.403 -4.360 -0.440 1.00 85.19 77 HIS A C 1
ATOM 606 O O . HIS A 1 77 ? -19.698 -4.443 -1.441 1.00 85.19 77 HIS A O 1
ATOM 612 N N . THR A 1 78 ? -20.854 -3.181 0.001 1.00 86.94 78 THR A N 1
ATOM 613 C CA . THR A 1 78 ? -20.404 -1.907 -0.577 1.00 86.94 78 THR A CA 1
ATOM 614 C C . THR A 1 78 ? -18.931 -1.671 -0.229 1.00 86.94 78 THR A C 1
ATOM 616 O O . THR A 1 78 ? -18.556 -1.877 0.928 1.00 86.94 78 THR A O 1
ATOM 619 N N . PRO A 1 79 ? -18.106 -1.171 -1.166 1.00 90.44 79 PRO A N 1
ATOM 620 C CA . PRO A 1 79 ? -16.694 -0.945 -0.903 1.00 90.44 79 PRO A CA 1
ATOM 621 C C . PRO A 1 79 ? -16.447 0.123 0.155 1.00 90.44 79 PRO A C 1
ATOM 623 O O . PRO A 1 79 ? -17.012 1.218 0.109 1.00 90.44 79 PRO A O 1
ATOM 626 N N . GLU A 1 80 ? -15.548 -0.193 1.081 1.00 89.94 80 GLU A N 1
ATOM 627 C CA . GLU A 1 80 ? -15.039 0.707 2.116 1.00 89.94 80 GLU A CA 1
ATOM 628 C C . GLU A 1 80 ? -14.063 1.737 1.536 1.00 89.94 80 GLU A C 1
ATOM 630 O O . GLU A 1 80 ? -13.901 2.839 2.069 1.00 89.94 80 GLU A O 1
ATOM 635 N N . GLY A 1 81 ? -13.442 1.407 0.408 1.00 93.56 81 GLY A N 1
ATOM 636 C CA . GLY A 1 81 ? -12.499 2.266 -0.283 1.00 93.56 81 GLY A CA 1
ATOM 637 C C . GLY A 1 81 ? -12.063 1.704 -1.625 1.00 93.56 81 GLY A C 1
ATOM 638 O O . GLY A 1 81 ? -12.621 0.723 -2.114 1.00 93.56 81 GLY A O 1
ATOM 639 N N . VAL A 1 82 ? -11.077 2.360 -2.221 1.00 95.31 82 VAL A N 1
ATOM 640 C CA . VAL A 1 82 ? -10.449 1.962 -3.478 1.00 95.31 82 VAL A CA 1
ATOM 641 C C . VAL A 1 82 ? -8.939 2.094 -3.327 1.00 95.31 82 VAL A C 1
ATOM 643 O O . VAL A 1 82 ? -8.453 3.112 -2.827 1.00 95.31 82 VAL A O 1
ATOM 646 N N . LEU A 1 83 ? -8.219 1.069 -3.766 1.00 96.00 83 LEU A N 1
ATOM 647 C CA . LEU A 1 83 ? -6.773 1.065 -3.929 1.00 96.00 83 LEU A CA 1
ATOM 648 C C . LEU A 1 83 ? -6.454 1.156 -5.424 1.00 96.00 83 LEU A C 1
ATOM 650 O O . LEU A 1 83 ? -6.860 0.282 -6.187 1.00 96.00 83 LEU A O 1
ATOM 654 N N . SER A 1 84 ? -5.727 2.181 -5.850 1.00 96.12 84 SER A N 1
ATOM 655 C CA . SER A 1 84 ? -5.290 2.334 -7.238 1.00 96.12 84 SER A CA 1
ATOM 656 C C . SER A 1 84 ? -3.808 2.685 -7.322 1.00 96.12 84 SER A C 1
ATOM 658 O O . SER A 1 84 ? -3.226 3.216 -6.380 1.00 96.12 84 SER A O 1
ATOM 660 N N . ILE A 1 85 ? -3.180 2.370 -8.451 1.00 95.00 85 ILE A N 1
ATOM 661 C CA . ILE A 1 85 ? -1.877 2.915 -8.827 1.00 95.00 85 ILE A CA 1
ATOM 662 C C . ILE A 1 85 ? -2.138 3.721 -10.080 1.00 95.00 85 ILE A C 1
ATOM 664 O O . ILE A 1 85 ? -2.635 3.174 -11.061 1.00 95.00 85 ILE A O 1
ATOM 668 N N . GLU A 1 86 ? -1.858 5.013 -10.029 1.00 92.62 86 GLU A N 1
ATOM 669 C CA . GLU A 1 86 ? -2.210 5.946 -11.095 1.00 92.62 86 GLU A CA 1
ATOM 670 C C . GLU A 1 86 ? -0.951 6.579 -11.675 1.00 92.62 86 GLU A C 1
ATOM 672 O O . GLU A 1 86 ? -0.012 6.902 -10.939 1.00 92.62 86 GLU A O 1
ATOM 677 N N . SER A 1 87 ? -0.934 6.724 -12.999 1.00 87.81 87 SER A N 1
ATOM 678 C CA . SER A 1 87 ? 0.146 7.395 -13.715 1.00 87.81 87 SER A CA 1
ATOM 679 C C . SER A 1 87 ? -0.116 8.893 -13.796 1.00 87.81 87 SER A C 1
ATOM 681 O O . SER A 1 87 ? -1.248 9.327 -14.019 1.00 87.81 87 SER A O 1
ATOM 683 N N . GLN A 1 88 ? 0.941 9.684 -13.636 1.00 77.19 88 GLN A N 1
ATOM 684 C CA . GLN A 1 88 ? 0.936 11.138 -13.777 1.00 77.19 88 GLN A CA 1
ATOM 685 C C . GLN A 1 88 ? 1.467 11.554 -15.161 1.00 77.19 88 GLN A C 1
ATOM 687 O O . GLN A 1 88 ? 2.308 12.446 -15.284 1.00 77.19 88 GLN A O 1
ATOM 692 N N . ASP A 1 89 ? 1.004 10.884 -16.215 1.00 65.81 89 ASP A N 1
ATOM 693 C CA . ASP A 1 89 ? 1.403 11.170 -17.595 1.00 65.81 89 ASP A CA 1
ATOM 694 C C . ASP A 1 89 ? 0.639 12.390 -18.141 1.00 65.81 89 ASP A C 1
ATOM 696 O O . ASP A 1 89 ? -0.317 12.260 -18.899 1.00 65.81 89 ASP A O 1
ATOM 700 N N . GLY A 1 90 ? 1.053 13.595 -17.730 1.00 51.38 90 GLY A N 1
ATOM 701 C CA . GLY A 1 90 ? 0.809 14.872 -18.428 1.00 51.38 90 GLY A CA 1
ATOM 702 C C . GLY A 1 90 ? -0.636 15.384 -18.578 1.00 51.38 90 GLY A C 1
ATOM 703 O O . GLY A 1 90 ? -0.811 16.525 -19.001 1.00 51.38 90 GLY A O 1
ATOM 704 N N . GLY A 1 91 ? -1.660 14.596 -18.243 1.00 53.97 91 GLY A N 1
ATOM 705 C CA . GLY A 1 91 ? -3.066 15.009 -18.234 1.00 53.97 91 GLY A CA 1
ATOM 706 C C . GLY A 1 91 ? -3.487 15.705 -16.932 1.00 53.97 91 GLY A C 1
ATOM 707 O O . GLY A 1 91 ? -2.868 15.521 -15.887 1.00 53.97 91 GLY A O 1
ATOM 708 N N . GLU A 1 92 ? -4.578 16.483 -16.970 1.00 52.94 92 GLU A N 1
ATOM 709 C CA . GLU A 1 92 ? -5.195 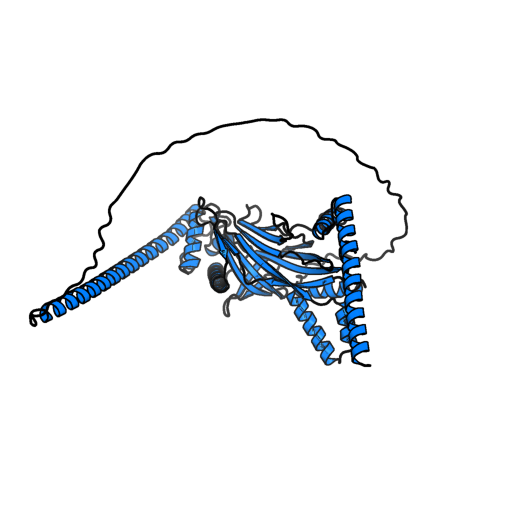17.062 -15.756 1.00 52.94 92 GLU A CA 1
ATOM 710 C C . GLU A 1 92 ? -5.730 15.989 -14.785 1.00 52.94 92 GLU A C 1
ATOM 712 O O . GLU A 1 92 ? -5.920 16.269 -13.600 1.00 52.94 92 GLU A O 1
ATOM 717 N N . MET A 1 93 ? -5.968 14.764 -15.269 1.00 63.19 93 MET A N 1
ATOM 718 C CA . MET A 1 93 ? -6.419 13.620 -14.477 1.00 63.19 93 MET A CA 1
ATOM 719 C C . MET A 1 93 ? -5.373 12.506 -14.496 1.00 63.19 93 MET A C 1
ATOM 721 O O . MET A 1 93 ? -4.812 12.193 -15.543 1.00 63.19 93 MET A O 1
ATOM 725 N N . CYS A 1 94 ? -5.129 11.905 -13.332 1.00 74.94 94 CYS A N 1
ATOM 726 C CA . CYS A 1 94 ? -4.322 10.697 -13.219 1.00 74.94 94 CYS A CA 1
ATOM 727 C C . CYS A 1 94 ? -5.200 9.478 -13.524 1.00 74.94 94 CYS A C 1
ATOM 729 O O . CYS A 1 94 ? -6.260 9.317 -12.915 1.00 74.94 94 CYS A O 1
ATOM 731 N N . ASP A 1 95 ? -4.741 8.613 -14.427 1.00 84.81 95 ASP A N 1
ATOM 732 C CA . ASP A 1 95 ? -5.448 7.389 -14.804 1.00 84.81 95 ASP A CA 1
ATOM 733 C C . ASP A 1 95 ? -4.789 6.153 -14.171 1.00 84.81 95 ASP A C 1
ATOM 735 O O . ASP A 1 95 ? -3.557 6.095 -14.064 1.00 84.81 95 ASP A O 1
ATOM 739 N N . PRO A 1 96 ? -5.567 5.132 -13.758 1.00 91.00 96 PRO A N 1
ATOM 740 C CA . PRO A 1 96 ? -5.002 3.900 -13.225 1.00 91.00 96 PRO A CA 1
ATOM 741 C C . PRO A 1 96 ? -4.153 3.153 -14.256 1.00 91.00 96 PRO A C 1
ATOM 743 O O . PRO A 1 96 ? -4.562 2.978 -15.406 1.00 91.00 96 PRO A O 1
ATOM 746 N N . ILE A 1 97 ? -2.998 2.642 -13.827 1.00 90.94 97 ILE A N 1
ATOM 747 C CA . ILE A 1 97 ? -2.113 1.860 -14.693 1.00 90.94 97 ILE A CA 1
ATOM 748 C C . ILE A 1 97 ? -2.784 0.561 -15.132 1.00 90.94 97 ILE A C 1
ATOM 750 O O . ILE A 1 97 ? -3.525 -0.067 -14.377 1.00 90.94 97 ILE A O 1
ATOM 754 N N . ILE A 1 98 ? -2.486 0.115 -16.347 1.00 90.69 98 ILE A N 1
ATOM 755 C CA . ILE A 1 98 ? -2.976 -1.162 -16.863 1.00 90.69 98 ILE A CA 1
ATOM 756 C C . ILE A 1 98 ? -2.015 -2.280 -16.444 1.00 90.69 98 ILE A C 1
ATOM 758 O O . ILE A 1 98 ? -0.807 -2.183 -16.658 1.00 90.69 98 ILE A O 1
ATOM 762 N N . THR A 1 99 ? -2.546 -3.354 -15.855 1.00 92.69 99 THR A N 1
ATOM 763 C CA . THR A 1 99 ? -1.755 -4.501 -15.381 1.00 92.69 99 THR A CA 1
ATOM 764 C C . THR A 1 99 ? -2.324 -5.819 -15.886 1.00 92.69 99 THR A C 1
ATOM 766 O O . THR A 1 99 ? -3.540 -5.982 -16.002 1.00 92.69 99 THR A O 1
ATOM 769 N N . ILE A 1 100 ? -1.446 -6.781 -16.170 1.00 90.94 100 ILE A N 1
ATOM 770 C CA . ILE A 1 100 ? -1.853 -8.174 -16.378 1.00 90.94 100 ILE A CA 1
ATOM 771 C C . ILE A 1 100 ? -2.081 -8.784 -14.996 1.00 90.94 100 ILE A C 1
ATOM 773 O O . ILE A 1 100 ? -1.199 -8.722 -14.136 1.00 90.94 100 ILE A O 1
ATOM 777 N N . ARG A 1 101 ? -3.272 -9.347 -14.785 1.00 89.56 101 ARG A N 1
ATOM 778 C CA . ARG A 1 101 ? -3.729 -9.838 -13.483 1.00 89.56 101 ARG A CA 1
ATOM 779 C C . ARG A 1 101 ? -3.761 -11.361 -13.449 1.00 89.56 101 ARG A C 1
ATOM 781 O O . ARG A 1 101 ? -4.264 -12.001 -14.366 1.00 89.56 101 ARG A O 1
ATOM 788 N N . SER A 1 102 ? -3.305 -11.922 -12.336 1.00 89.19 102 SER A N 1
ATOM 789 C CA . SER A 1 102 ? -3.622 -13.289 -11.926 1.00 89.19 102 SER A CA 1
ATOM 790 C C . SER A 1 102 ? -4.183 -13.247 -10.512 1.00 89.19 102 SER A C 1
ATOM 792 O O . SER A 1 102 ? -3.562 -12.696 -9.608 1.00 89.19 102 SER A O 1
ATOM 794 N N . GLU A 1 103 ? -5.349 -13.843 -10.311 1.00 86.06 103 GLU A N 1
ATOM 795 C CA . GLU A 1 103 ? -6.016 -13.924 -9.015 1.00 86.06 103 GLU A CA 1
ATOM 796 C C . GLU A 1 103 ? -6.040 -15.372 -8.546 1.00 86.06 103 GLU A C 1
ATOM 798 O O . GLU A 1 103 ? -6.348 -16.276 -9.327 1.00 86.06 103 GLU A O 1
ATOM 803 N N . LYS A 1 104 ? -5.697 -15.594 -7.277 1.00 81.56 104 LYS A N 1
ATOM 804 C CA . LYS A 1 104 ? -5.820 -16.904 -6.642 1.00 81.56 104 LYS A CA 1
ATOM 805 C C . LYS A 1 104 ? -6.379 -16.755 -5.225 1.00 81.56 104 LYS A C 1
ATOM 807 O O . LYS A 1 104 ? -5.943 -15.855 -4.500 1.00 81.56 104 LYS A O 1
ATOM 812 N N . PRO A 1 105 ? -7.292 -17.642 -4.798 1.00 75.69 105 PRO A N 1
ATOM 813 C CA . PRO A 1 105 ? -7.652 -17.731 -3.390 1.00 75.69 105 PRO A CA 1
ATOM 814 C C . PRO A 1 105 ? -6.434 -18.208 -2.584 1.00 75.69 105 PRO A C 1
ATOM 816 O O . PRO A 1 105 ? -5.707 -19.105 -3.017 1.00 75.69 105 PRO A O 1
ATOM 819 N N . ALA A 1 106 ? -6.182 -17.609 -1.417 1.00 71.88 106 ALA A N 1
ATOM 820 C CA . ALA A 1 106 ? -5.157 -18.122 -0.513 1.00 71.88 106 ALA A CA 1
ATOM 821 C C . ALA A 1 106 ? -5.690 -19.322 0.269 1.00 71.88 106 ALA A C 1
ATOM 823 O O . ALA A 1 106 ? -6.680 -19.208 0.990 1.00 71.88 106 ALA A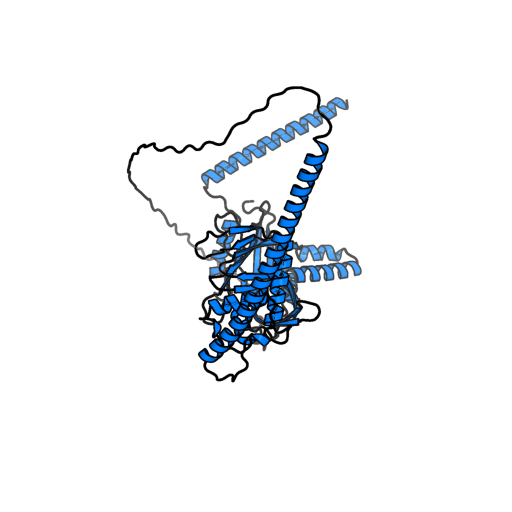 O 1
ATOM 824 N N . HIS A 1 107 ? -4.994 -20.453 0.178 1.00 73.50 107 HIS A N 1
ATOM 825 C CA . HIS A 1 107 ? -5.278 -21.629 1.004 1.00 73.50 107 HIS A CA 1
ATOM 826 C C . HIS A 1 107 ? -4.452 -21.659 2.297 1.00 73.50 107 HIS A C 1
ATOM 828 O O . HIS A 1 107 ? -4.913 -22.202 3.299 1.00 73.50 107 HIS A O 1
ATOM 834 N N . CYS A 1 108 ? -3.276 -21.028 2.302 1.00 84.12 108 CYS A N 1
ATOM 835 C CA . CYS A 1 108 ? -2.403 -20.947 3.470 1.00 84.12 108 CYS A CA 1
ATOM 836 C C . CYS A 1 108 ? -2.298 -19.502 3.984 1.00 84.12 108 CYS A C 1
ATOM 838 O O . CYS A 1 108 ? -2.467 -18.550 3.211 1.00 84.12 108 CYS A O 1
ATOM 840 N N . PRO A 1 109 ? -2.028 -19.307 5.283 1.00 90.06 109 PRO A N 1
ATOM 841 C CA . PRO A 1 109 ? -1.770 -17.981 5.821 1.00 90.06 109 PRO A CA 1
ATOM 842 C C . PRO A 1 109 ? -0.381 -17.486 5.421 1.00 90.06 109 PRO A C 1
ATOM 844 O O . PRO A 1 109 ? 0.570 -18.264 5.369 1.00 90.06 109 PRO A O 1
ATOM 847 N N . ILE A 1 110 ? -0.262 -16.176 5.230 1.00 91.75 110 ILE A N 1
ATOM 848 C CA . ILE A 1 110 ? 1.033 -15.491 5.246 1.00 91.75 110 ILE A CA 1
ATOM 849 C C . ILE A 1 110 ? 1.191 -14.854 6.625 1.00 91.75 110 ILE A C 1
ATOM 851 O O . ILE A 1 110 ? 0.224 -14.344 7.202 1.00 91.75 110 ILE A O 1
ATOM 855 N N . GLU A 1 111 ? 2.400 -14.911 7.167 1.00 94.06 111 GLU A N 1
ATOM 856 C CA . GLU A 1 111 ? 2.755 -14.274 8.424 1.00 94.06 111 GLU A CA 1
ATOM 857 C C . GLU A 1 111 ? 3.662 -13.065 8.223 1.00 94.06 111 GLU A C 1
ATOM 859 O O . GLU A 1 111 ? 4.461 -12.996 7.290 1.00 94.06 111 GLU A O 1
ATOM 864 N N . PHE A 1 112 ? 3.521 -12.098 9.120 1.00 94.75 112 PHE A N 1
ATOM 865 C CA . PHE A 1 112 ? 4.456 -10.995 9.252 1.00 94.75 112 PHE A CA 1
ATOM 866 C C . PHE A 1 112 ? 4.614 -10.604 10.714 1.00 94.75 112 PHE A C 1
ATOM 868 O O . PHE A 1 112 ? 3.695 -10.761 11.521 1.00 94.75 112 PHE A O 1
ATOM 875 N N . SER A 1 113 ? 5.788 -10.087 11.057 1.00 92.88 113 SER A N 1
ATOM 876 C CA . SER A 1 113 ? 6.081 -9.621 12.412 1.00 92.88 113 SER A CA 1
ATOM 877 C C . SER A 1 113 ? 5.846 -8.113 12.491 1.00 92.88 113 SER A C 1
ATOM 879 O O . SER A 1 113 ? 6.321 -7.376 11.625 1.00 92.88 113 SER A O 1
ATOM 881 N N . ILE A 1 114 ? 5.110 -7.652 13.505 1.00 90.62 114 ILE A N 1
ATOM 882 C CA . ILE A 1 114 ? 4.969 -6.210 13.790 1.00 90.62 114 ILE A CA 1
ATOM 883 C C . ILE A 1 114 ? 6.058 -5.718 14.750 1.00 90.62 114 ILE A C 1
ATOM 885 O O . ILE A 1 114 ? 6.518 -4.582 14.639 1.00 90.62 114 ILE A O 1
ATOM 889 N N . ASP A 1 115 ? 6.503 -6.594 15.652 1.00 86.81 115 ASP A N 1
ATOM 890 C CA . ASP A 1 115 ? 7.614 -6.396 16.574 1.00 86.81 115 ASP A CA 1
ATOM 891 C C . ASP A 1 115 ? 8.329 -7.741 16.841 1.00 86.81 115 ASP A C 1
ATOM 893 O O . ASP A 1 115 ? 8.104 -8.733 16.146 1.00 86.81 115 ASP A O 1
ATOM 897 N N . ALA A 1 116 ? 9.232 -7.780 17.823 1.00 83.81 116 ALA A N 1
ATOM 898 C CA . ALA A 1 116 ? 9.990 -8.990 18.146 1.00 83.81 116 ALA A CA 1
ATOM 899 C C . ALA A 1 116 ? 9.149 -10.113 18.789 1.00 83.81 116 ALA A C 1
ATOM 901 O O . ALA A 1 116 ? 9.613 -11.253 18.833 1.00 83.81 116 ALA A O 1
ATOM 902 N N . ALA A 1 117 ? 7.966 -9.804 19.325 1.00 86.44 117 ALA A N 1
ATOM 903 C CA . ALA A 1 117 ? 7.148 -10.731 20.105 1.00 86.44 117 ALA A CA 1
ATOM 904 C C . ALA A 1 117 ? 5.888 -11.190 19.352 1.00 86.44 117 ALA A C 1
ATOM 906 O O . ALA A 1 117 ? 5.449 -12.327 19.529 1.00 86.44 117 ALA A O 1
ATOM 907 N N . THR A 1 118 ? 5.340 -10.336 18.492 1.00 90.19 118 THR A N 1
ATOM 908 C CA . THR A 1 118 ? 4.023 -10.495 17.890 1.00 90.19 118 THR A CA 1
ATOM 909 C C . THR A 1 118 ? 4.131 -10.783 16.397 1.00 90.19 118 THR A C 1
ATOM 911 O O . THR A 1 118 ? 4.527 -9.942 15.581 1.00 90.19 118 THR A O 1
ATOM 914 N N . LYS A 1 119 ? 3.702 -11.995 16.036 1.00 93.31 119 LYS A N 1
ATOM 915 C CA . LYS A 1 119 ? 3.522 -12.441 14.654 1.00 93.31 119 LYS A CA 1
ATOM 916 C C . LYS A 1 119 ? 2.044 -12.478 14.306 1.00 93.31 119 LYS A C 1
ATOM 918 O O . LYS A 1 119 ? 1.262 -13.157 14.967 1.00 93.31 119 LYS A O 1
ATOM 923 N N . ILE A 1 120 ? 1.676 -11.794 13.233 1.00 94.50 120 ILE A N 1
ATOM 924 C CA . ILE A 1 120 ? 0.308 -11.753 12.728 1.00 94.50 120 ILE A CA 1
ATOM 925 C C . ILE A 1 120 ? 0.197 -12.683 11.530 1.00 94.50 120 ILE A C 1
ATOM 927 O O . ILE A 1 120 ? 0.999 -12.616 10.603 1.00 94.50 120 ILE A O 1
ATOM 931 N N . LYS A 1 121 ? -0.841 -13.521 11.535 1.00 94.25 121 LYS A N 1
ATOM 932 C CA . LYS A 1 121 ? -1.212 -14.377 10.404 1.00 94.25 121 LYS A CA 1
ATOM 933 C C . LYS A 1 121 ? -2.421 -13.790 9.702 1.00 94.25 121 LYS A C 1
ATOM 935 O O . LYS A 1 121 ? -3.422 -13.496 10.364 1.00 94.25 121 LYS A O 1
ATOM 940 N N . PHE A 1 122 ? -2.356 -13.671 8.382 1.00 92.88 122 PHE A N 1
ATOM 941 C CA . PHE A 1 122 ? -3.487 -13.232 7.577 1.00 92.88 122 PHE A CA 1
ATOM 942 C C . PHE A 1 122 ? -3.840 -14.225 6.468 1.00 92.88 122 PHE A C 1
ATOM 944 O O . PHE A 1 122 ? -2.978 -14.879 5.880 1.00 92.88 122 PHE A O 1
ATOM 951 N N . TYR A 1 123 ? -5.136 -14.305 6.192 1.00 90.75 123 TYR A N 1
ATOM 952 C CA . TYR A 1 123 ? -5.749 -14.989 5.062 1.00 90.75 123 TYR A CA 1
ATOM 953 C C . TYR A 1 123 ? -6.426 -13.945 4.175 1.00 90.75 123 TYR A C 1
ATOM 955 O O . TYR A 1 123 ? -6.710 -12.832 4.625 1.00 90.75 123 TYR A O 1
ATOM 963 N N . GLY A 1 124 ? -6.660 -14.289 2.912 1.00 86.38 124 GLY A N 1
ATOM 964 C CA . GLY A 1 124 ? -7.219 -13.327 1.980 1.00 86.38 124 GLY A CA 1
ATOM 965 C C . GLY A 1 124 ? -7.051 -13.677 0.515 1.00 86.38 124 GLY A C 1
ATOM 966 O O . GLY A 1 124 ? -6.419 -14.669 0.154 1.00 86.38 124 GLY A O 1
ATOM 967 N N . GLU A 1 125 ? -7.596 -12.827 -0.341 1.00 89.19 125 GLU A N 1
ATOM 968 C CA . GLU A 1 125 ? -7.365 -12.903 -1.781 1.00 89.19 125 GLU A CA 1
ATOM 969 C C . GLU A 1 125 ? -5.939 -12.447 -2.102 1.00 89.19 125 GLU A C 1
ATOM 971 O O . GLU A 1 125 ? -5.415 -11.502 -1.500 1.00 89.19 125 GLU A O 1
ATOM 976 N N . ARG A 1 126 ? -5.293 -13.136 -3.048 1.00 90.69 126 ARG A N 1
ATOM 977 C CA . ARG A 1 126 ? -3.961 -12.772 -3.532 1.00 90.69 126 ARG A CA 1
ATOM 978 C C . ARG A 1 126 ? -4.054 -12.403 -5.004 1.00 90.69 126 ARG A C 1
ATOM 980 O O . ARG A 1 126 ? -4.472 -13.210 -5.841 1.00 90.69 126 ARG A O 1
ATOM 987 N N . HIS A 1 127 ? -3.639 -11.187 -5.315 1.00 92.19 127 HIS A N 1
ATOM 988 C CA . HIS A 1 127 ? -3.619 -10.660 -6.668 1.00 92.19 127 HIS A CA 1
ATOM 989 C C . HIS A 1 127 ? -2.178 -10.401 -7.086 1.00 92.19 127 HIS A C 1
ATOM 991 O O . HIS A 1 127 ? -1.464 -9.629 -6.453 1.00 92.19 127 HIS A O 1
ATOM 997 N N . LEU A 1 128 ? -1.752 -11.042 -8.168 1.00 93.00 128 LEU A N 1
ATOM 998 C CA . LEU A 1 128 ? -0.489 -10.754 -8.827 1.00 93.00 128 LEU A CA 1
ATOM 999 C C . LEU A 1 128 ? -0.743 -9.790 -9.985 1.00 93.00 128 LEU A C 1
ATOM 1001 O O . LEU A 1 128 ? -1.592 -10.049 -10.842 1.00 93.00 128 LEU A O 1
ATOM 1005 N N . HIS A 1 129 ? 0.025 -8.710 -10.012 1.00 94.06 129 HIS A N 1
ATOM 1006 C CA . HIS A 1 129 ? -0.028 -7.654 -11.008 1.00 94.06 129 HIS A CA 1
ATOM 1007 C C . HIS A 1 129 ? 1.319 -7.558 -11.707 1.00 94.06 129 HIS A C 1
ATOM 1009 O O . HIS A 1 129 ? 2.329 -7.247 -11.076 1.00 94.06 129 HIS A O 1
ATOM 1015 N N . ALA A 1 130 ? 1.332 -7.790 -13.015 1.00 93.00 130 ALA A N 1
ATOM 1016 C CA . ALA A 1 130 ? 2.480 -7.476 -13.849 1.00 93.00 130 ALA A CA 1
ATOM 1017 C C . ALA A 1 130 ? 2.228 -6.146 -14.565 1.00 93.00 130 ALA A C 1
ATOM 1019 O O . ALA A 1 130 ? 1.265 -6.009 -15.328 1.00 93.00 130 ALA A O 1
ATOM 1020 N N . PHE A 1 131 ? 3.091 -5.171 -14.300 1.00 92.19 131 PHE A N 1
ATOM 1021 C CA . PHE A 1 131 ? 3.093 -3.865 -14.944 1.00 92.19 131 PHE A CA 1
ATOM 1022 C C . PHE A 1 131 ? 4.269 -3.768 -15.917 1.00 92.19 131 PHE A C 1
ATOM 1024 O O . PHE A 1 131 ? 5.411 -4.067 -15.559 1.00 92.19 131 PHE A O 1
ATOM 1031 N N . ILE A 1 132 ? 3.988 -3.337 -17.145 1.00 89.00 132 ILE A N 1
ATOM 1032 C CA . ILE A 1 132 ? 5.005 -3.088 -18.164 1.00 89.00 132 ILE A CA 1
ATOM 1033 C C . ILE A 1 132 ? 4.954 -1.606 -18.516 1.00 89.00 132 ILE A C 1
ATOM 1035 O O . ILE A 1 132 ? 3.962 -1.140 -19.073 1.00 89.00 132 ILE A O 1
ATOM 1039 N N . SER A 1 133 ? 6.016 -0.872 -18.191 1.00 86.62 133 SER A N 1
ATOM 1040 C CA . SER A 1 133 ? 6.190 0.504 -18.654 1.00 86.62 133 SER A CA 1
ATOM 1041 C C . SER A 1 133 ? 6.911 0.518 -19.998 1.00 86.62 133 SER A C 1
ATOM 1043 O O . SER A 1 133 ? 7.756 -0.333 -20.277 1.00 86.62 133 SER A O 1
ATOM 1045 N N . HIS A 1 134 ? 6.593 1.497 -20.839 1.00 86.12 134 HIS A N 1
ATOM 1046 C CA . HIS A 1 134 ? 7.282 1.735 -22.103 1.00 86.12 134 HIS A CA 1
ATOM 1047 C C . HIS A 1 134 ? 8.035 3.054 -22.010 1.00 86.12 134 HIS A C 1
ATOM 1049 O O . HIS A 1 134 ? 7.454 4.072 -21.637 1.00 86.12 134 HIS A O 1
ATOM 1055 N N . GLN A 1 135 ? 9.321 3.037 -22.345 1.00 84.25 135 GLN A N 1
ATOM 1056 C CA . GLN A 1 135 ? 10.137 4.239 -22.364 1.00 84.25 135 GLN A CA 1
ATOM 1057 C C . GLN A 1 135 ? 10.954 4.318 -23.643 1.00 84.25 135 GLN A C 1
ATOM 1059 O O . GLN A 1 135 ? 11.645 3.371 -24.009 1.00 84.25 135 GLN A O 1
ATOM 1064 N N . PHE A 1 136 ? 10.897 5.484 -24.272 1.00 84.75 136 PHE A N 1
ATOM 1065 C CA . PHE A 1 136 ? 11.630 5.815 -25.485 1.00 84.75 136 PHE A CA 1
ATOM 1066 C C . PHE A 1 136 ? 12.815 6.717 -25.152 1.00 84.75 136 PHE A C 1
ATOM 1068 O O . PHE A 1 136 ? 12.793 7.441 -24.144 1.00 84.75 136 PHE A O 1
ATOM 1075 N N . SER A 1 137 ? 13.840 6.704 -25.997 1.00 81.56 137 SER A N 1
ATOM 1076 C CA . SER A 1 137 ? 14.971 7.619 -25.853 1.00 81.56 137 SER A CA 1
ATOM 1077 C C . SER A 1 137 ? 14.502 9.080 -25.839 1.00 81.56 137 SER A C 1
ATOM 1079 O O . SER A 1 137 ? 13.569 9.452 -26.547 1.00 81.56 137 SER A O 1
ATOM 1081 N N . GLY A 1 138 ? 15.081 9.890 -24.949 1.00 73.75 138 GLY A N 1
ATOM 1082 C CA . GLY A 1 138 ? 14.684 11.288 -24.733 1.00 73.75 138 GLY A CA 1
ATOM 1083 C C . GLY A 1 138 ? 13.391 11.502 -23.931 1.00 73.75 138 GLY A C 1
ATOM 1084 O O . GLY A 1 138 ? 13.138 12.624 -23.500 1.00 73.75 138 GLY A O 1
ATOM 1085 N N . SER A 1 139 ? 12.599 10.456 -23.659 1.00 71.38 139 SER A N 1
ATOM 1086 C CA . SER A 1 139 ? 11.378 10.563 -22.845 1.00 71.38 139 SER A CA 1
ATOM 1087 C C . SER A 1 139 ? 11.628 10.217 -21.373 1.00 71.38 139 SER A C 1
ATOM 1089 O O . SER A 1 139 ? 12.286 9.224 -21.042 1.00 71.38 139 SER A O 1
ATOM 1091 N N . THR A 1 140 ? 11.076 11.021 -20.464 1.00 66.38 140 THR A N 1
ATOM 1092 C CA . THR A 1 140 ? 10.959 10.675 -19.042 1.00 66.38 140 THR A CA 1
ATOM 1093 C C . THR A 1 140 ? 9.586 10.073 -18.792 1.00 66.38 140 THR A C 1
ATOM 1095 O O . THR A 1 140 ? 8.577 10.673 -19.148 1.00 66.38 140 THR A O 1
ATOM 1098 N N . PHE A 1 141 ? 9.550 8.892 -18.182 1.00 69.44 141 PHE A N 1
ATOM 1099 C CA . PHE A 1 141 ? 8.308 8.257 -17.751 1.00 69.44 141 PHE A CA 1
ATOM 1100 C C . PHE A 1 141 ? 7.625 9.111 -16.664 1.00 69.44 141 PHE A C 1
ATOM 1102 O O . PHE A 1 141 ? 8.322 9.619 -15.777 1.00 69.44 141 PHE A O 1
ATOM 1109 N N . GLY A 1 142 ? 6.301 9.292 -16.737 1.00 69.81 142 GLY A N 1
ATOM 1110 C CA . GLY A 1 142 ? 5.537 10.006 -15.713 1.00 69.81 142 GLY A CA 1
ATOM 1111 C C . GLY A 1 142 ? 5.612 9.301 -14.359 1.00 69.81 142 GLY A C 1
ATOM 1112 O O . GLY A 1 142 ? 5.800 8.091 -14.267 1.00 69.81 142 GLY A O 1
ATOM 1113 N N . GLY A 1 143 ? 5.523 10.058 -13.267 1.00 84.44 143 GLY A N 1
ATOM 1114 C CA . GLY A 1 143 ? 5.540 9.465 -11.929 1.00 84.44 143 GLY A CA 1
ATOM 1115 C C . GLY A 1 143 ? 4.343 8.533 -11.720 1.00 84.44 143 GLY A C 1
ATOM 1116 O O . GLY A 1 143 ? 3.245 8.823 -12.190 1.00 84.44 143 GLY A O 1
ATOM 1117 N N . LEU A 1 144 ? 4.530 7.435 -10.983 1.00 91.06 144 LEU A N 1
ATOM 1118 C CA . LEU A 1 144 ? 3.410 6.625 -10.496 1.00 91.06 144 LEU A CA 1
ATOM 1119 C C . LEU A 1 144 ? 3.081 7.020 -9.067 1.00 91.06 144 LEU A C 1
ATOM 1121 O O . LEU A 1 144 ? 3.977 7.297 -8.274 1.00 91.06 144 LEU A O 1
ATOM 1125 N N . ASN A 1 145 ? 1.803 6.977 -8.717 1.00 93.62 145 ASN A N 1
ATOM 1126 C CA . ASN A 1 145 ? 1.346 7.182 -7.352 1.00 93.62 145 ASN A CA 1
ATOM 1127 C C . ASN A 1 145 ? 0.502 5.988 -6.914 1.00 93.62 145 ASN A C 1
ATOM 1129 O O . ASN A 1 145 ? -0.482 5.652 -7.570 1.00 93.62 145 ASN A O 1
ATOM 1133 N N . LEU A 1 146 ? 0.857 5.370 -5.788 1.00 95.44 146 LEU A N 1
ATOM 1134 C CA . LEU A 1 146 ? -0.033 4.464 -5.071 1.00 95.44 146 LEU A CA 1
ATOM 1135 C C . LEU A 1 146 ? -1.038 5.309 -4.289 1.00 95.44 146 LEU A C 1
ATOM 1137 O O . LEU A 1 146 ? -0.658 6.130 -3.453 1.00 95.44 146 LEU A O 1
ATOM 1141 N N . ILE A 1 147 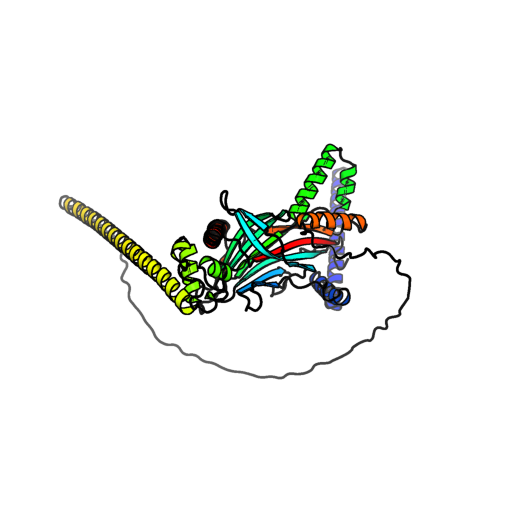? -2.318 5.113 -4.573 1.00 95.44 147 ILE A N 1
ATOM 1142 C CA . ILE A 1 147 ? -3.403 5.922 -4.038 1.00 95.44 147 ILE A CA 1
ATOM 1143 C C . ILE A 1 147 ? -4.379 5.023 -3.293 1.00 95.44 147 ILE A C 1
ATOM 1145 O O . ILE A 1 147 ? -4.969 4.097 -3.847 1.00 95.44 147 ILE A O 1
ATOM 1149 N N . ALA A 1 148 ? -4.575 5.327 -2.015 1.00 95.94 148 ALA A N 1
ATOM 1150 C CA . ALA A 1 148 ? -5.568 4.673 -1.178 1.00 95.94 148 ALA A CA 1
ATOM 1151 C C . ALA A 1 148 ? -6.643 5.685 -0.792 1.00 95.94 148 ALA A C 1
ATOM 1153 O O . ALA A 1 148 ? -6.369 6.668 -0.098 1.00 95.94 148 ALA A O 1
ATOM 1154 N N . ARG A 1 149 ? -7.876 5.442 -1.244 1.00 94.88 149 ARG A N 1
ATOM 1155 C CA . ARG A 1 149 ? -9.037 6.302 -0.986 1.00 94.88 149 ARG A CA 1
ATOM 1156 C C . ARG A 1 149 ? -10.039 5.563 -0.130 1.00 94.88 149 ARG A C 1
ATOM 1158 O O . ARG A 1 149 ? -10.440 4.451 -0.461 1.00 94.88 149 ARG A O 1
ATOM 1165 N N . THR A 1 150 ? -10.514 6.198 0.929 1.00 94.38 150 THR A N 1
ATOM 1166 C CA . THR A 1 150 ? -11.631 5.664 1.720 1.00 94.38 150 THR A CA 1
ATOM 1167 C C . THR A 1 150 ? -12.948 6.322 1.357 1.00 94.38 150 THR A C 1
ATOM 1169 O O . THR A 1 150 ? -13.000 7.470 0.919 1.00 94.38 150 THR A O 1
ATOM 1172 N N . ARG A 1 151 ? -14.051 5.606 1.570 1.00 90.88 151 ARG A N 1
ATOM 1173 C CA . ARG A 1 151 ? -15.386 6.203 1.594 1.00 90.88 151 ARG A CA 1
ATOM 1174 C C . ARG A 1 151 ? -15.675 6.827 2.959 1.00 90.88 151 ARG A C 1
ATOM 1176 O O . ARG A 1 151 ? -14.913 6.726 3.921 1.00 90.88 151 ARG A O 1
ATOM 1183 N N . GLN A 1 152 ? -16.813 7.505 3.044 1.00 87.75 152 GLN A N 1
ATOM 1184 C CA . GLN A 1 152 ? -17.304 8.063 4.298 1.00 87.75 152 GLN A CA 1
ATOM 1185 C C . GLN A 1 152 ? -17.511 6.958 5.337 1.00 87.75 152 GLN A C 1
ATOM 1187 O O . GLN A 1 152 ? -18.032 5.896 5.000 1.00 87.75 152 GLN A O 1
ATOM 1192 N N . PHE A 1 153 ? -17.121 7.216 6.590 1.00 83.50 153 PHE A N 1
ATOM 1193 C CA . PHE A 1 153 ? -17.313 6.287 7.715 1.00 83.50 153 PHE A CA 1
ATOM 1194 C C . PHE A 1 153 ? -16.709 4.890 7.506 1.00 83.50 153 PHE A C 1
ATOM 1196 O O . PHE A 1 153 ? -17.130 3.914 8.126 1.00 83.50 153 PHE A O 1
ATOM 1203 N N . SER A 1 154 ? -15.749 4.799 6.596 1.00 89.62 154 SER A N 1
ATOM 1204 C CA . SER A 1 154 ? -15.056 3.573 6.239 1.00 89.62 154 SER A CA 1
ATOM 1205 C C . SER A 1 154 ? -13.592 3.714 6.610 1.00 89.62 154 SER A C 1
ATOM 1207 O O . SER A 1 154 ? -13.068 4.832 6.640 1.00 89.62 154 SER A O 1
ATOM 1209 N N . SER A 1 155 ? -12.957 2.595 6.936 1.00 91.94 155 SER A N 1
ATOM 1210 C CA . SER A 1 155 ? -11.583 2.585 7.418 1.00 91.94 155 SER A CA 1
ATOM 1211 C C . SER A 1 155 ? -10.932 1.239 7.156 1.00 91.94 155 SER A C 1
ATOM 1213 O O . SER A 1 155 ? -11.498 0.208 7.514 1.00 91.94 155 SER A O 1
ATOM 1215 N N . PHE A 1 156 ? -9.720 1.263 6.624 1.00 95.19 156 PHE A N 1
ATOM 1216 C CA . PHE A 1 156 ? -8.896 0.077 6.436 1.00 95.19 156 PHE A CA 1
ATOM 1217 C C . PHE A 1 156 ? -7.435 0.412 6.731 1.00 95.19 156 PHE A C 1
ATOM 1219 O O . PHE A 1 156 ? -7.037 1.583 6.761 1.00 95.19 156 PHE A O 1
ATOM 1226 N N . ILE A 1 157 ? -6.639 -0.624 6.971 1.00 95.88 157 ILE A N 1
ATOM 1227 C CA . ILE A 1 157 ? -5.199 -0.493 7.181 1.00 95.88 157 ILE A CA 1
ATOM 1228 C C . ILE A 1 157 ? -4.515 -0.842 5.866 1.00 95.88 157 ILE A C 1
ATOM 1230 O O . ILE A 1 157 ? -4.744 -1.915 5.309 1.00 95.88 157 ILE A O 1
ATOM 1234 N N . LEU A 1 158 ? -3.697 0.080 5.370 1.00 96.81 158 LEU A N 1
ATOM 1235 C CA . LEU A 1 158 ? -2.807 -0.146 4.242 1.00 96.81 158 LEU A CA 1
ATOM 1236 C C . LEU A 1 158 ? -1.419 -0.460 4.792 1.00 96.81 158 LEU A C 1
ATOM 1238 O O . LEU A 1 158 ? -0.849 0.356 5.516 1.00 96.81 158 LEU A O 1
ATOM 1242 N N . VAL A 1 159 ? -0.871 -1.613 4.430 1.00 96.69 159 VAL A N 1
ATOM 1243 C CA . VAL A 1 159 ? 0.491 -2.026 4.765 1.00 96.69 159 VAL A CA 1
ATOM 1244 C C . VAL A 1 159 ? 1.247 -2.256 3.465 1.00 96.69 159 VAL A C 1
ATOM 1246 O O . VAL A 1 159 ? 0.799 -2.998 2.600 1.00 96.69 159 VAL A O 1
ATOM 1249 N N . VAL A 1 160 ? 2.394 -1.609 3.306 1.00 96.06 160 VAL A N 1
ATOM 1250 C CA . VAL A 1 160 ? 3.249 -1.747 2.126 1.00 96.06 160 VAL A CA 1
ATOM 1251 C C . VAL A 1 160 ? 4.584 -2.339 2.551 1.00 96.06 160 VAL A C 1
ATOM 1253 O O . VAL A 1 160 ? 5.163 -1.933 3.562 1.00 96.06 160 VAL A O 1
ATOM 1256 N N . GLY A 1 161 ? 5.072 -3.312 1.795 1.00 94.62 161 GLY A N 1
ATOM 1257 C CA . GLY A 1 161 ? 6.211 -4.128 2.178 1.00 94.62 161 GLY A CA 1
ATOM 1258 C C . GLY A 1 161 ? 6.774 -4.958 1.034 1.00 94.62 161 GLY A C 1
ATOM 1259 O O . GLY A 1 161 ? 6.520 -4.683 -0.140 1.00 94.62 161 GLY A O 1
ATOM 1260 N N . GLN A 1 162 ? 7.551 -5.970 1.396 1.00 92.06 162 GLN A N 1
ATOM 1261 C CA . GLN A 1 162 ? 8.150 -6.927 0.469 1.00 92.06 162 GLN A CA 1
ATOM 1262 C C . GLN A 1 162 ? 7.723 -8.350 0.815 1.00 92.06 162 GLN A C 1
ATOM 1264 O O . GLN A 1 162 ? 7.367 -8.652 1.952 1.00 92.06 162 GLN A O 1
ATOM 1269 N N . ILE A 1 163 ? 7.739 -9.226 -0.183 1.00 90.94 163 ILE A N 1
ATOM 1270 C CA . ILE A 1 163 ? 7.442 -10.647 0.001 1.00 90.94 163 ILE A CA 1
ATOM 1271 C C . ILE A 1 163 ? 8.772 -11.377 0.115 1.00 90.94 163 ILE A C 1
ATOM 1273 O O . ILE A 1 163 ? 9.574 -11.318 -0.813 1.00 90.94 163 ILE A O 1
ATOM 1277 N N . ILE A 1 164 ? 8.995 -12.039 1.250 1.00 88.88 164 ILE A N 1
ATOM 1278 C CA . ILE A 1 164 ? 10.237 -12.774 1.527 1.00 88.88 164 ILE A CA 1
ATOM 1279 C C . ILE A 1 164 ? 10.119 -14.222 1.052 1.00 88.88 164 ILE A C 1
ATOM 1281 O O . ILE A 1 164 ? 11.092 -14.806 0.585 1.00 88.88 164 ILE A O 1
ATOM 1285 N N . SER A 1 165 ? 8.938 -14.822 1.193 1.00 87.06 165 SER A N 1
ATOM 1286 C CA . SER A 1 165 ? 8.688 -16.210 0.801 1.00 87.06 165 SER A CA 1
ATOM 1287 C C . SER A 1 165 ? 7.207 -16.436 0.495 1.00 87.06 165 SER A C 1
ATOM 1289 O O . SER A 1 165 ? 6.391 -15.517 0.584 1.00 87.06 165 SER A O 1
ATOM 1291 N N . SER A 1 166 ? 6.830 -17.675 0.173 1.00 86.44 166 SER A N 1
ATOM 1292 C CA . SER A 1 166 ? 5.426 -18.070 0.011 1.00 86.44 166 SER A CA 1
ATOM 1293 C C . SER A 1 166 ? 4.574 -17.843 1.267 1.00 86.44 166 SER A C 1
ATOM 1295 O O . SER A 1 166 ? 3.360 -17.675 1.145 1.00 86.44 166 SER A O 1
ATOM 1297 N N . THR A 1 167 ? 5.194 -17.809 2.453 1.00 90.12 167 THR A N 1
ATOM 1298 C CA . THR A 1 167 ? 4.508 -17.704 3.749 1.00 90.12 167 THR A CA 1
ATOM 1299 C C . THR A 1 167 ? 4.891 -16.471 4.560 1.00 90.12 167 THR A C 1
ATOM 1301 O O . THR A 1 167 ? 4.312 -16.268 5.621 1.00 90.12 167 THR A O 1
ATOM 1304 N N . GLU A 1 168 ? 5.841 -15.649 4.112 1.00 92.31 168 GLU A N 1
ATOM 1305 C CA . GLU A 1 168 ? 6.368 -14.527 4.899 1.00 92.31 168 GLU A CA 1
ATOM 1306 C C . GLU A 1 168 ? 6.323 -13.199 4.137 1.00 92.31 168 GLU A C 1
ATOM 1308 O O . GLU A 1 168 ? 6.768 -13.088 2.989 1.00 92.31 168 GLU A O 1
ATOM 1313 N N . PHE A 1 169 ? 5.806 -12.176 4.815 1.00 93.62 169 PHE A N 1
ATOM 1314 C CA . PHE A 1 169 ? 5.719 -10.801 4.338 1.00 93.62 169 PHE A CA 1
ATOM 1315 C C . PHE A 1 169 ? 6.461 -9.861 5.294 1.00 93.62 169 PHE A C 1
ATOM 1317 O O . PHE A 1 169 ? 6.305 -9.944 6.510 1.00 93.62 169 PHE A O 1
ATOM 1324 N N . GLU A 1 170 ? 7.244 -8.934 4.749 1.00 93.81 170 GLU A N 1
ATOM 1325 C CA . GLU A 1 170 ? 7.977 -7.930 5.519 1.00 93.81 170 GLU A CA 1
ATOM 1326 C C . GLU A 1 170 ? 7.321 -6.551 5.372 1.00 93.81 170 GLU A C 1
ATOM 1328 O O . GLU A 1 170 ? 7.448 -5.913 4.320 1.00 93.81 170 GLU A O 1
ATOM 1333 N N . PRO A 1 171 ? 6.626 -6.045 6.403 1.00 95.12 171 PRO A N 1
ATOM 1334 C CA . PRO A 1 171 ? 5.995 -4.738 6.352 1.00 95.12 171 PRO A CA 1
ATOM 1335 C C . PRO A 1 171 ? 7.049 -3.633 6.499 1.00 95.12 171 PRO A C 1
ATOM 1337 O O . PRO A 1 171 ? 7.766 -3.561 7.495 1.00 95.12 171 PRO A O 1
ATOM 1340 N N . ARG A 1 172 ? 7.108 -2.705 5.540 1.00 92.69 172 ARG A N 1
ATOM 1341 C CA . ARG A 1 172 ? 8.001 -1.533 5.607 1.00 92.69 172 ARG A CA 1
ATOM 1342 C C . ARG A 1 172 ? 7.275 -0.297 6.116 1.00 92.69 172 ARG A C 1
ATOM 1344 O O . ARG A 1 172 ? 7.788 0.438 6.969 1.00 92.69 172 ARG A O 1
ATOM 1351 N N . HIS A 1 173 ? 6.072 -0.066 5.604 1.00 94.19 173 HIS A N 1
ATOM 1352 C CA . HIS A 1 173 ? 5.243 1.085 5.934 1.00 94.19 173 HIS A CA 1
ATOM 1353 C C . HIS A 1 173 ? 3.807 0.648 6.204 1.00 94.19 173 HIS A C 1
ATOM 1355 O O . HIS A 1 173 ? 3.323 -0.316 5.620 1.00 94.19 173 HIS A O 1
ATOM 1361 N N . ALA A 1 174 ? 3.115 1.366 7.084 1.00 95.38 174 ALA A N 1
ATOM 1362 C CA . ALA A 1 174 ? 1.716 1.113 7.385 1.00 95.38 174 ALA A CA 1
ATOM 1363 C C . ALA A 1 174 ? 0.997 2.426 7.688 1.00 95.38 174 ALA A C 1
ATOM 1365 O O . ALA A 1 174 ? 1.584 3.340 8.268 1.00 95.38 174 ALA A O 1
ATOM 1366 N N . ILE A 1 175 ? -0.265 2.527 7.286 1.00 95.44 175 ILE A N 1
ATOM 1367 C CA . ILE A 1 175 ? -1.101 3.694 7.552 1.00 95.44 175 ILE A CA 1
ATOM 1368 C C . ILE A 1 175 ? -2.568 3.289 7.668 1.00 95.44 175 ILE A C 1
ATOM 1370 O O . ILE A 1 175 ? -3.080 2.475 6.899 1.00 95.44 175 ILE A O 1
ATOM 1374 N N . ILE A 1 176 ? -3.261 3.891 8.632 1.00 95.00 176 ILE A N 1
ATOM 1375 C CA . ILE A 1 176 ? -4.715 3.787 8.758 1.00 95.00 176 ILE A CA 1
ATOM 1376 C C . ILE A 1 176 ? -5.337 4.869 7.873 1.00 95.00 176 ILE A C 1
ATOM 1378 O O . ILE A 1 176 ? -5.124 6.067 8.096 1.00 95.00 176 ILE A O 1
ATOM 1382 N N . VAL A 1 177 ? -6.121 4.455 6.881 1.00 93.81 177 VAL A N 1
ATOM 1383 C CA . VAL A 1 177 ? -6.887 5.364 6.019 1.00 93.81 177 VAL A CA 1
ATOM 1384 C C . VAL A 1 177 ? -8.333 5.338 6.500 1.00 93.81 177 VAL A C 1
ATOM 1386 O O . VAL A 1 177 ? -8.890 4.259 6.703 1.00 93.81 177 VAL A O 1
ATOM 1389 N N . GLN A 1 178 ? -8.953 6.501 6.725 1.00 91.25 178 GLN A N 1
ATOM 1390 C CA . GLN A 1 178 ? -10.313 6.573 7.271 1.00 91.25 178 GLN A CA 1
ATOM 1391 C C . GLN A 1 178 ? -11.101 7.802 6.803 1.00 91.25 178 GLN A C 1
ATOM 1393 O O . GLN A 1 178 ? -10.535 8.854 6.555 1.00 91.25 178 GLN A O 1
ATOM 1398 N N . ASN A 1 179 ? -12.433 7.706 6.781 1.00 88.25 179 ASN A N 1
ATOM 1399 C CA . ASN A 1 179 ? -13.354 8.851 6.671 1.00 88.25 179 ASN A CA 1
ATOM 1400 C C . ASN A 1 179 ? -13.116 9.799 5.472 1.00 88.25 179 ASN A C 1
ATOM 1402 O O . ASN A 1 179 ? -13.043 11.012 5.658 1.00 88.25 179 ASN A O 1
ATOM 1406 N N . LYS A 1 180 ? -13.094 9.274 4.241 1.00 90.12 180 LYS A N 1
ATOM 1407 C CA . LYS A 1 180 ? -12.773 10.047 3.017 1.00 90.12 180 LYS A CA 1
ATOM 1408 C C . LYS A 1 180 ? -11.339 10.574 2.955 1.00 90.12 180 LYS A C 1
ATOM 1410 O O . LYS A 1 180 ? -11.055 11.456 2.146 1.00 90.12 180 LYS A O 1
ATOM 1415 N N . ASP A 1 181 ? -10.442 10.034 3.771 1.00 91.88 181 ASP A N 1
ATOM 1416 C CA . ASP A 1 181 ? -9.020 10.263 3.577 1.00 91.88 181 ASP A CA 1
ATOM 1417 C C . ASP A 1 181 ? -8.580 9.660 2.235 1.00 91.88 181 ASP A C 1
ATOM 1419 O O . ASP A 1 181 ? -8.993 8.554 1.855 1.00 91.88 181 ASP A O 1
ATOM 1423 N N . GLU A 1 182 ? -7.720 10.403 1.549 1.00 93.94 182 GLU A N 1
ATOM 1424 C CA . GLU A 1 182 ? -6.967 9.973 0.377 1.00 93.94 182 GLU A CA 1
ATOM 1425 C C . GLU A 1 182 ? -5.479 10.113 0.704 1.00 93.94 182 GLU A C 1
ATOM 1427 O O . GLU A 1 182 ? -5.003 11.193 1.063 1.00 93.94 182 GLU A O 1
ATOM 1432 N N . VAL A 1 183 ? -4.749 9.007 0.603 1.00 94.75 183 VAL A N 1
ATOM 1433 C CA . VAL A 1 183 ? -3.295 8.969 0.774 1.00 94.75 183 VAL A CA 1
ATOM 1434 C C . VAL A 1 183 ? -2.679 8.724 -0.594 1.00 94.75 183 VAL A C 1
ATOM 1436 O O . VAL A 1 183 ? -3.003 7.729 -1.238 1.00 94.75 183 VAL A O 1
ATOM 1439 N N . LEU A 1 184 ? -1.811 9.636 -1.022 1.00 94.25 184 LEU A N 1
ATOM 1440 C CA . LEU A 1 184 ? -1.005 9.533 -2.233 1.00 94.25 184 LEU A CA 1
ATOM 1441 C C . LEU A 1 184 ? 0.446 9.257 -1.841 1.00 94.25 184 LEU A C 1
ATOM 1443 O O . LEU A 1 184 ? 1.053 10.037 -1.100 1.00 94.25 184 LEU A O 1
ATOM 1447 N N . ILE A 1 185 ? 0.990 8.161 -2.359 1.00 94.81 185 ILE A N 1
ATOM 1448 C CA . ILE A 1 185 ? 2.367 7.733 -2.134 1.00 94.81 185 ILE A CA 1
ATOM 1449 C C . ILE A 1 185 ? 3.073 7.666 -3.492 1.00 94.81 185 ILE A C 1
ATOM 1451 O O . ILE A 1 185 ? 2.792 6.749 -4.268 1.00 94.81 185 ILE A O 1
ATOM 1455 N N . PRO A 1 186 ? 3.983 8.605 -3.800 1.00 93.81 186 PRO A N 1
ATOM 1456 C CA . PRO A 1 186 ? 4.745 8.548 -5.039 1.00 93.81 186 PRO A CA 1
ATOM 1457 C C . PRO A 1 186 ? 5.655 7.320 -5.069 1.00 93.81 186 PRO A C 1
ATOM 1459 O O . PRO A 1 186 ? 6.296 6.982 -4.072 1.00 93.81 186 PRO A O 1
ATOM 1462 N N . LEU A 1 187 ? 5.717 6.657 -6.218 1.00 93.12 187 LEU A N 1
ATOM 1463 C CA . LEU A 1 187 ? 6.534 5.477 -6.464 1.00 93.12 187 LEU A CA 1
ATOM 1464 C C . LEU A 1 187 ? 7.735 5.862 -7.332 1.00 93.12 187 LEU A C 1
ATOM 1466 O O . LEU A 1 187 ? 7.590 6.464 -8.397 1.00 93.12 187 LEU A O 1
ATOM 1470 N N . LEU A 1 188 ? 8.928 5.497 -6.876 1.00 91.69 188 LEU A N 1
ATOM 1471 C CA . LEU A 1 188 ? 10.193 5.733 -7.561 1.00 91.69 188 LEU A CA 1
ATOM 1472 C C . LEU A 1 188 ? 10.619 4.442 -8.265 1.00 91.69 188 LEU A C 1
ATOM 1474 O O . LEU A 1 188 ? 10.723 3.392 -7.635 1.00 91.69 188 LEU A O 1
ATOM 1478 N N . LEU A 1 189 ? 10.865 4.518 -9.569 1.00 90.25 189 LEU A N 1
ATOM 1479 C CA . LEU A 1 189 ? 11.201 3.358 -10.393 1.00 90.25 189 LEU A CA 1
ATOM 1480 C C . LEU A 1 189 ? 12.713 3.285 -10.634 1.00 90.25 189 LEU A C 1
ATOM 1482 O O . LEU A 1 189 ? 13.286 4.164 -11.279 1.00 90.25 189 LEU A O 1
ATOM 1486 N N . GLU A 1 190 ? 13.356 2.220 -10.157 1.00 90.44 190 GLU A N 1
ATOM 1487 C CA . GLU A 1 190 ? 14.776 1.933 -10.387 1.00 90.44 190 GLU A CA 1
ATOM 1488 C C . GLU A 1 190 ? 14.927 0.731 -11.325 1.00 90.44 190 GLU A C 1
ATOM 1490 O O . GLU A 1 190 ? 14.377 -0.339 -11.083 1.00 90.44 190 GLU A O 1
ATOM 1495 N N . LYS A 1 191 ? 15.689 0.879 -12.409 1.00 88.69 191 LYS A N 1
ATOM 1496 C CA . LYS A 1 191 ? 15.830 -0.172 -13.426 1.00 88.69 191 LYS A CA 1
ATOM 1497 C C . LYS A 1 191 ? 17.068 -1.019 -13.183 1.00 88.69 191 LYS A C 1
ATOM 1499 O O . LYS A 1 191 ? 18.173 -0.491 -13.068 1.00 88.69 191 LYS A O 1
ATOM 1504 N N . ILE A 1 192 ? 16.893 -2.331 -13.247 1.00 87.12 192 ILE A N 1
ATOM 1505 C CA . ILE A 1 192 ? 17.975 -3.314 -13.220 1.00 87.12 192 ILE A CA 1
ATOM 1506 C C . ILE A 1 192 ? 18.414 -3.615 -14.669 1.00 87.12 192 ILE A C 1
ATOM 1508 O O . ILE A 1 192 ? 17.582 -3.617 -15.581 1.00 87.12 192 ILE A O 1
ATOM 1512 N N . PRO A 1 193 ? 19.707 -3.885 -14.933 1.00 82.06 193 PRO A N 1
ATOM 1513 C CA . PRO A 1 193 ? 20.169 -4.324 -16.249 1.00 82.06 193 PRO A CA 1
ATOM 1514 C C . PRO A 1 193 ? 19.458 -5.590 -16.762 1.00 82.06 193 PRO A C 1
ATOM 1516 O O . PRO A 1 193 ? 19.183 -6.530 -16.005 1.00 82.06 193 PRO A O 1
ATOM 1519 N N . ALA A 1 194 ? 19.222 -5.641 -18.076 1.00 79.75 194 ALA A N 1
ATOM 1520 C CA . ALA A 1 194 ? 18.596 -6.779 -18.747 1.00 79.75 194 ALA A CA 1
ATOM 1521 C C . ALA A 1 194 ? 19.408 -8.083 -18.594 1.00 79.75 194 ALA A C 1
ATOM 1523 O O . ALA A 1 194 ? 20.622 -8.068 -18.374 1.00 79.75 194 ALA A O 1
ATOM 1524 N N . ALA A 1 195 ? 18.723 -9.224 -18.712 1.00 73.69 195 ALA A N 1
ATOM 1525 C CA . ALA A 1 195 ? 19.295 -10.547 -18.453 1.00 73.69 195 ALA A CA 1
ATOM 1526 C C . ALA A 1 195 ? 20.473 -10.909 -19.363 1.00 73.69 195 ALA A C 1
ATOM 1528 O O . ALA A 1 195 ? 21.449 -11.490 -18.893 1.00 73.69 195 ALA A O 1
ATOM 1529 N N . GLN A 1 196 ? 20.390 -10.578 -20.653 1.00 69.25 196 GLN A N 1
ATOM 1530 C CA . GLN A 1 196 ? 21.423 -10.926 -21.633 1.00 69.25 196 GLN A CA 1
ATOM 1531 C C . GLN A 1 196 ? 22.688 -10.088 -21.440 1.00 69.25 196 GLN A C 1
ATOM 1533 O O . GLN A 1 196 ? 23.757 -10.662 -21.268 1.00 69.25 196 GLN A O 1
ATOM 1538 N N . GLY A 1 197 ? 22.561 -8.761 -21.319 1.00 64.75 197 GLY A N 1
ATOM 1539 C CA . GLY A 1 197 ? 23.704 -7.888 -21.026 1.00 64.75 197 GLY A CA 1
ATOM 1540 C C . GLY A 1 197 ? 24.452 -8.270 -19.739 1.00 64.75 197 GLY A C 1
ATOM 1541 O O . GLY A 1 197 ? 25.661 -8.078 -19.644 1.00 64.75 197 GLY A O 1
ATOM 1542 N N . GLY A 1 198 ? 23.764 -8.872 -18.762 1.00 64.25 198 GLY A N 1
ATOM 1543 C CA . GLY A 1 198 ? 24.408 -9.447 -17.579 1.00 64.25 198 GLY A CA 1
ATOM 1544 C C . GLY A 1 198 ? 25.194 -10.737 -17.851 1.00 64.25 198 GLY A C 1
ATOM 1545 O O . GLY A 1 198 ? 26.227 -10.951 -17.221 1.00 64.25 198 GLY A O 1
ATOM 1546 N N . LYS A 1 199 ? 24.739 -11.599 -18.768 1.00 71.56 199 LYS A N 1
ATOM 1547 C CA . LYS A 1 199 ? 25.402 -12.876 -19.097 1.00 71.56 199 LYS A CA 1
ATOM 1548 C C . LYS A 1 199 ? 26.723 -12.672 -19.831 1.00 71.56 199 LYS A C 1
ATOM 1550 O O . LYS A 1 199 ? 27.714 -13.273 -19.429 1.00 71.56 199 LYS A O 1
ATOM 1555 N N . ASP A 1 200 ? 26.756 -11.777 -20.810 1.00 72.31 200 ASP A N 1
ATOM 1556 C CA . ASP A 1 200 ? 27.979 -11.496 -21.573 1.00 72.31 200 ASP A CA 1
ATOM 1557 C C . ASP A 1 200 ? 29.065 -10.907 -20.660 1.00 72.31 200 ASP A C 1
ATOM 1559 O O . ASP A 1 200 ? 30.235 -11.287 -20.714 1.00 72.31 200 ASP A O 1
ATOM 1563 N N . ALA A 1 201 ? 28.661 -10.036 -19.728 1.00 73.81 201 ALA A N 1
ATOM 1564 C CA . ALA A 1 201 ? 29.555 -9.513 -18.701 1.00 73.81 201 ALA A CA 1
ATOM 1565 C C . ALA A 1 201 ? 30.044 -10.612 -17.734 1.00 73.81 201 ALA A C 1
ATOM 1567 O O . ALA A 1 201 ? 31.203 -10.590 -17.321 1.00 73.81 201 ALA A O 1
ATOM 1568 N N . LEU A 1 202 ? 29.194 -11.590 -17.394 1.00 79.62 202 LEU A N 1
ATOM 1569 C CA . LEU A 1 202 ? 29.516 -12.692 -16.478 1.00 79.62 202 LEU A CA 1
ATOM 1570 C C . LEU A 1 202 ? 30.592 -13.644 -17.022 1.00 79.62 202 LEU A C 1
ATOM 1572 O O . LEU A 1 202 ? 31.405 -14.128 -16.233 1.00 79.62 202 LEU A O 1
ATOM 1576 N N . GLU A 1 203 ? 30.615 -13.917 -18.328 1.00 82.94 203 GLU A N 1
ATOM 1577 C CA . GLU A 1 203 ? 31.576 -14.856 -18.937 1.00 82.94 203 GLU A CA 1
ATOM 1578 C C . GLU A 1 203 ? 33.032 -14.387 -18.807 1.00 82.94 203 GLU A C 1
ATOM 1580 O O . GLU A 1 203 ? 33.945 -15.208 -18.720 1.00 82.94 203 GLU A O 1
ATOM 1585 N N . SER A 1 204 ? 33.246 -13.072 -18.705 1.00 87.25 204 SER A N 1
ATOM 1586 C CA . SER A 1 204 ? 34.571 -12.461 -18.538 1.00 87.25 204 SER A CA 1
ATOM 1587 C C . SER A 1 204 ? 35.124 -12.501 -17.102 1.00 87.25 204 SER A C 1
ATOM 1589 O O . SER A 1 204 ? 36.296 -12.190 -16.881 1.00 87.25 204 SER A O 1
ATOM 1591 N N . LEU A 1 205 ? 34.297 -12.868 -16.117 1.00 90.25 205 LEU A N 1
ATOM 1592 C CA . LEU A 1 205 ? 34.626 -12.790 -14.691 1.00 90.25 205 LEU A CA 1
ATOM 1593 C C . LEU A 1 205 ? 35.124 -14.124 -14.125 1.00 90.25 205 LEU A C 1
ATOM 1595 O O . LEU A 1 205 ? 34.804 -15.199 -14.636 1.00 90.25 205 LEU A O 1
ATOM 1599 N N . SER A 1 206 ? 35.864 -14.069 -13.012 1.00 93.56 206 SER A N 1
ATOM 1600 C CA . SER A 1 206 ? 36.312 -15.278 -12.308 1.00 93.56 206 SER A CA 1
ATOM 1601 C C . SER A 1 206 ? 35.129 -16.070 -11.714 1.00 93.56 206 SER A C 1
ATOM 1603 O O . SER A 1 206 ? 34.081 -15.487 -11.424 1.00 93.56 206 SER A O 1
ATOM 1605 N N . PRO A 1 207 ? 35.260 -17.387 -11.451 1.00 91.00 207 PRO A N 1
ATOM 1606 C CA . PRO A 1 207 ? 34.159 -18.198 -10.915 1.00 91.00 207 PRO A CA 1
ATOM 1607 C C . PRO A 1 207 ? 33.582 -17.695 -9.581 1.00 91.00 207 PRO A C 1
ATOM 1609 O O . PRO A 1 207 ? 32.386 -17.843 -9.328 1.00 91.00 207 PRO A O 1
ATOM 1612 N N . GLU A 1 208 ? 34.404 -17.085 -8.724 1.00 91.81 208 GLU A N 1
ATOM 1613 C CA . GLU A 1 208 ? 33.952 -16.487 -7.460 1.00 91.81 208 GLU A CA 1
ATOM 1614 C C . GLU A 1 208 ? 33.138 -15.211 -7.701 1.00 91.81 208 GLU A C 1
ATOM 1616 O O . GLU A 1 208 ? 32.059 -15.044 -7.131 1.00 91.81 208 GLU A O 1
ATOM 1621 N N . GLN A 1 209 ? 33.600 -14.355 -8.615 1.00 89.25 209 GLN A N 1
ATOM 1622 C CA . GLN A 1 209 ? 32.876 -13.154 -9.031 1.00 89.25 209 GLN A CA 1
ATOM 1623 C C . GLN A 1 209 ? 31.556 -13.510 -9.720 1.00 89.25 209 GLN A C 1
ATOM 1625 O O . GLN A 1 209 ? 30.536 -12.884 -9.449 1.00 89.25 209 GLN A O 1
ATOM 1630 N N . GLN A 1 210 ? 31.531 -14.558 -10.545 1.00 89.19 210 GLN A N 1
ATOM 1631 C CA . GLN A 1 210 ? 30.301 -15.049 -11.166 1.00 89.19 210 GLN A CA 1
ATOM 1632 C C . GLN A 1 210 ? 29.278 -15.517 -10.128 1.00 89.19 210 GLN A C 1
ATOM 1634 O O . GLN A 1 210 ? 28.090 -15.227 -10.270 1.00 89.19 210 GLN A O 1
ATOM 1639 N N . ARG A 1 211 ? 29.713 -16.240 -9.085 1.00 88.69 211 ARG A N 1
ATOM 1640 C CA . ARG A 1 211 ? 28.827 -16.650 -7.981 1.00 88.69 211 ARG A CA 1
ATOM 1641 C C . ARG A 1 211 ? 28.256 -15.434 -7.261 1.00 88.69 211 ARG A C 1
ATOM 1643 O O . ARG A 1 211 ? 27.050 -15.389 -7.034 1.00 88.69 211 ARG A O 1
ATOM 1650 N N . PHE A 1 212 ? 29.102 -14.449 -6.967 1.00 89.88 212 PHE A N 1
ATOM 1651 C CA . PHE A 1 212 ? 28.676 -13.205 -6.336 1.00 89.88 212 PHE A CA 1
ATOM 1652 C C . PHE A 1 212 ? 27.662 -12.441 -7.196 1.00 89.88 212 PHE A C 1
ATOM 1654 O O . PHE A 1 212 ? 26.590 -12.107 -6.710 1.00 89.88 212 PHE A O 1
ATOM 1661 N N . VAL A 1 213 ? 27.946 -12.221 -8.483 1.00 86.50 213 VAL A N 1
ATOM 1662 C CA . VAL A 1 213 ? 27.051 -11.477 -9.386 1.00 86.50 213 VAL A CA 1
ATOM 1663 C C . VAL A 1 213 ? 25.722 -12.210 -9.592 1.00 86.50 213 VAL A C 1
ATOM 1665 O O . VAL A 1 213 ? 24.676 -11.567 -9.618 1.00 86.50 213 VAL A O 1
ATOM 1668 N N . LYS A 1 214 ? 25.726 -13.548 -9.682 1.00 86.31 214 LYS A N 1
ATOM 1669 C CA . LYS A 1 214 ? 24.488 -14.344 -9.757 1.00 86.31 214 LYS A CA 1
ATOM 1670 C C . LYS A 1 214 ? 23.637 -14.198 -8.491 1.00 86.31 214 LYS A C 1
ATOM 1672 O O . LYS A 1 214 ? 22.437 -13.977 -8.615 1.00 86.31 214 LYS A O 1
ATOM 1677 N N . ALA A 1 215 ? 24.251 -14.270 -7.308 1.00 87.06 215 ALA A N 1
ATOM 1678 C CA . ALA A 1 215 ? 23.557 -14.076 -6.031 1.00 87.06 215 ALA A CA 1
ATOM 1679 C C . ALA A 1 215 ? 23.070 -12.628 -5.843 1.00 87.06 215 ALA A C 1
ATOM 1681 O O . ALA A 1 215 ? 21.975 -12.384 -5.346 1.00 87.06 215 ALA A O 1
ATOM 1682 N N . PHE A 1 216 ? 23.857 -11.648 -6.287 1.00 86.81 216 PHE A N 1
ATOM 1683 C CA . PHE A 1 216 ? 23.461 -10.245 -6.252 1.00 86.81 216 PHE A CA 1
ATOM 1684 C C . PHE A 1 216 ? 22.280 -9.974 -7.192 1.00 86.81 216 PHE A C 1
ATOM 1686 O O . PHE A 1 216 ? 21.338 -9.287 -6.810 1.00 86.81 216 PHE A O 1
ATOM 1693 N N . ARG A 1 217 ? 22.275 -10.572 -8.392 1.00 85.94 217 ARG A N 1
ATOM 1694 C CA . ARG A 1 217 ? 21.144 -10.472 -9.324 1.00 85.94 217 ARG A CA 1
ATOM 1695 C C . ARG A 1 217 ? 19.884 -11.127 -8.759 1.00 85.94 217 ARG A C 1
ATOM 1697 O O . ARG A 1 217 ? 18.821 -10.531 -8.888 1.00 85.94 217 ARG A O 1
ATOM 1704 N N . SER A 1 218 ? 19.971 -12.306 -8.133 1.00 84.62 218 SER A N 1
ATOM 1705 C CA . SER A 1 218 ? 18.791 -12.923 -7.503 1.00 84.62 218 SER A CA 1
ATOM 1706 C C . SER A 1 218 ? 18.228 -12.037 -6.390 1.00 84.62 218 SER A C 1
ATOM 1708 O O . SER A 1 218 ? 17.033 -11.769 -6.393 1.00 84.62 218 SER A O 1
ATOM 1710 N N . MET A 1 219 ? 19.093 -11.459 -5.549 1.00 84.25 219 MET A N 1
ATOM 1711 C CA . MET A 1 219 ? 18.693 -10.497 -4.511 1.00 84.25 219 MET A CA 1
ATOM 1712 C C . MET A 1 219 ? 18.016 -9.240 -5.096 1.00 84.25 219 MET A C 1
ATOM 1714 O O . MET A 1 219 ? 17.036 -8.726 -4.552 1.00 84.25 219 MET A O 1
ATOM 1718 N N . GLN A 1 220 ? 18.514 -8.734 -6.230 1.00 86.44 220 GLN A N 1
ATOM 1719 C CA . GLN A 1 220 ? 17.890 -7.610 -6.936 1.00 86.44 220 GLN A CA 1
ATOM 1720 C C . GLN A 1 220 ? 16.520 -7.980 -7.519 1.00 86.44 220 GLN A C 1
ATOM 1722 O O . GLN A 1 220 ? 15.600 -7.169 -7.446 1.00 86.44 220 GLN A O 1
ATOM 1727 N N . LEU A 1 221 ? 16.371 -9.186 -8.077 1.00 86.12 221 LEU A N 1
ATOM 1728 C CA . LEU A 1 221 ? 15.106 -9.677 -8.630 1.00 86.12 221 LEU A CA 1
ATOM 1729 C C . LEU A 1 221 ? 14.053 -9.902 -7.540 1.00 86.12 221 LEU A C 1
ATOM 1731 O O . LEU A 1 221 ? 12.900 -9.528 -7.740 1.00 86.12 221 LEU A O 1
ATOM 1735 N N . GLU A 1 222 ? 14.437 -10.421 -6.376 1.00 83.25 222 GLU A N 1
ATOM 1736 C CA . GLU A 1 222 ? 13.553 -10.525 -5.205 1.00 83.25 222 GLU A CA 1
ATOM 1737 C C . GLU A 1 222 ? 13.027 -9.144 -4.780 1.00 83.25 222 GLU A C 1
ATOM 1739 O O . GLU A 1 222 ? 11.837 -8.972 -4.518 1.00 83.25 222 GLU A O 1
ATOM 1744 N N . SER A 1 223 ? 13.883 -8.118 -4.838 1.00 85.19 223 SER A N 1
ATOM 1745 C CA . SER A 1 223 ? 13.514 -6.735 -4.509 1.00 85.19 223 SER A CA 1
ATOM 1746 C C . SER A 1 223 ? 12.550 -6.077 -5.511 1.00 85.19 223 SER A C 1
ATOM 1748 O O . SER A 1 223 ? 12.047 -4.991 -5.228 1.00 85.19 223 SER A O 1
ATOM 1750 N N . THR A 1 224 ? 12.267 -6.697 -6.667 1.00 88.00 224 THR A N 1
ATOM 1751 C CA . THR A 1 224 ? 11.308 -6.156 -7.657 1.00 88.00 224 THR A CA 1
ATOM 1752 C C . THR A 1 224 ? 9.843 -6.358 -7.273 1.00 88.00 224 THR A C 1
ATOM 1754 O O . THR A 1 224 ? 8.968 -5.727 -7.868 1.00 88.00 224 THR A O 1
ATOM 1757 N N . LEU A 1 225 ? 9.567 -7.215 -6.284 1.00 92.06 225 LEU A N 1
ATOM 1758 C CA . LEU A 1 225 ? 8.217 -7.492 -5.808 1.00 92.06 225 LEU A CA 1
ATOM 1759 C C . LEU A 1 225 ? 7.807 -6.482 -4.738 1.00 92.06 225 LEU A C 1
ATOM 1761 O O . LEU A 1 225 ? 8.276 -6.523 -3.598 1.00 92.06 225 LEU A O 1
ATOM 1765 N N . LEU A 1 226 ? 6.876 -5.603 -5.094 1.00 94.75 226 LEU A N 1
ATOM 1766 C CA . LEU A 1 226 ? 6.208 -4.731 -4.137 1.00 94.75 226 LEU A CA 1
ATOM 1767 C C . LEU A 1 226 ? 4.952 -5.430 -3.613 1.00 94.75 226 LEU A C 1
ATOM 1769 O O . LEU A 1 226 ? 4.047 -5.752 -4.383 1.00 94.75 226 LEU A O 1
ATOM 1773 N N . GLY A 1 227 ? 4.877 -5.647 -2.303 1.00 95.12 227 GLY A N 1
ATOM 1774 C CA . GLY A 1 227 ? 3.682 -6.167 -1.649 1.00 95.12 227 GLY A CA 1
ATOM 1775 C C . GLY A 1 227 ? 2.851 -5.038 -1.048 1.00 95.12 227 GLY A C 1
ATOM 1776 O O . GLY A 1 227 ? 3.341 -4.264 -0.227 1.00 95.12 227 GLY A O 1
ATOM 1777 N N . VAL A 1 228 ? 1.581 -4.955 -1.430 1.00 96.62 228 VAL A N 1
ATOM 1778 C CA . VAL A 1 228 ? 0.595 -4.033 -0.860 1.00 96.62 228 VAL A CA 1
ATOM 1779 C C . VAL A 1 228 ? -0.518 -4.859 -0.228 1.00 96.62 228 VAL A C 1
ATOM 1781 O O . VAL A 1 228 ? -1.304 -5.504 -0.915 1.00 96.62 228 VAL A O 1
ATOM 1784 N N . LEU A 1 229 ? -0.570 -4.851 1.095 1.00 96.00 229 LEU A N 1
ATOM 1785 C CA . LEU A 1 229 ? -1.539 -5.567 1.907 1.00 96.00 229 LEU A CA 1
ATOM 1786 C C . LEU A 1 229 ? -2.607 -4.594 2.414 1.00 96.00 229 LEU A C 1
ATOM 1788 O O . LEU A 1 229 ? -2.304 -3.588 3.056 1.00 96.00 229 LEU A O 1
ATOM 1792 N N . VAL A 1 230 ? -3.869 -4.914 2.155 1.00 95.81 230 VAL A N 1
ATOM 1793 C CA . VAL A 1 230 ? -5.025 -4.171 2.653 1.00 95.81 230 VAL A CA 1
ATOM 1794 C C . VAL A 1 230 ? -5.776 -5.032 3.657 1.00 95.81 230 VAL A C 1
ATOM 1796 O O . VAL A 1 230 ? -6.177 -6.151 3.344 1.00 95.81 230 VAL A O 1
ATOM 1799 N N . ILE A 1 231 ? -5.984 -4.506 4.862 1.00 95.00 231 ILE A N 1
ATOM 1800 C CA . ILE A 1 231 ? -6.679 -5.199 5.952 1.00 95.00 231 ILE A CA 1
ATOM 1801 C C . ILE A 1 231 ? -7.951 -4.429 6.296 1.00 95.00 231 ILE A C 1
ATOM 1803 O O . ILE A 1 231 ? -7.904 -3.252 6.672 1.00 95.00 231 ILE A O 1
ATOM 1807 N N . GLN A 1 232 ? -9.096 -5.104 6.200 1.00 92.56 232 GLN A N 1
ATOM 1808 C CA . GLN A 1 232 ? -10.389 -4.520 6.550 1.00 92.56 232 GLN A CA 1
ATOM 1809 C C . GLN A 1 232 ? -10.595 -4.555 8.067 1.00 92.56 232 GLN A C 1
ATOM 1811 O O . GLN A 1 232 ? -10.520 -5.613 8.691 1.00 92.56 232 GLN A O 1
ATOM 1816 N N . ILE A 1 233 ? -10.889 -3.401 8.671 1.00 92.88 233 ILE A N 1
ATOM 1817 C CA . ILE A 1 233 ? -10.945 -3.278 10.137 1.00 92.88 233 ILE A CA 1
ATOM 1818 C C . ILE A 1 233 ? -12.256 -3.826 10.698 1.00 92.88 233 ILE A C 1
ATOM 1820 O O . ILE A 1 233 ? -12.243 -4.567 11.678 1.00 92.88 233 ILE A O 1
ATOM 1824 N N . LYS A 1 234 ? -13.399 -3.490 10.085 1.00 91.12 234 LYS A N 1
ATOM 1825 C CA . LYS A 1 234 ? -14.715 -3.869 10.622 1.00 91.12 234 LYS A CA 1
ATOM 1826 C C . LYS A 1 234 ? -14.897 -5.385 10.824 1.00 91.12 234 LYS A C 1
ATOM 1828 O O . LYS A 1 234 ? -15.341 -5.746 11.911 1.00 91.12 234 LYS A O 1
ATOM 1833 N N . PRO A 1 235 ? -14.566 -6.274 9.861 1.00 91.19 235 PRO A N 1
ATOM 1834 C CA . PRO A 1 235 ? -14.788 -7.705 10.074 1.00 91.19 235 PRO A CA 1
ATOM 1835 C C . PRO A 1 235 ? -13.856 -8.274 11.150 1.00 91.19 235 PRO A C 1
ATOM 1837 O O . PRO A 1 235 ? -14.264 -9.142 11.918 1.00 91.19 235 PRO A O 1
ATOM 1840 N N . GLN A 1 236 ? -12.635 -7.742 11.289 1.00 91.69 236 GLN A N 1
ATOM 1841 C CA . GLN A 1 236 ? -11.767 -8.142 12.401 1.00 91.69 236 GLN A CA 1
ATOM 1842 C C . GLN A 1 236 ? -12.275 -7.619 13.746 1.00 91.69 236 GLN A C 1
ATOM 1844 O O . GLN A 1 236 ? -12.196 -8.333 14.739 1.00 91.69 236 GLN A O 1
ATOM 1849 N N . LEU A 1 237 ? -12.864 -6.423 13.784 1.00 91.31 237 LEU A N 1
ATOM 1850 C CA . LEU A 1 237 ? -13.462 -5.861 14.993 1.00 91.31 237 LEU A CA 1
ATOM 1851 C C . LEU A 1 237 ? -14.704 -6.644 15.450 1.00 91.31 237 LEU A C 1
ATOM 1853 O O . LEU A 1 237 ? -14.878 -6.863 16.645 1.00 91.31 237 LEU A O 1
ATOM 1857 N N . GLU A 1 238 ? -15.543 -7.100 14.516 1.00 92.12 238 GLU A N 1
ATOM 1858 C CA . GLU A 1 238 ? -16.674 -7.995 14.807 1.00 92.12 238 GLU A CA 1
ATOM 1859 C C . GLU A 1 238 ? -16.182 -9.287 15.470 1.00 92.12 238 GLU A C 1
ATOM 1861 O O . GLU A 1 238 ? -16.676 -9.663 16.531 1.00 92.12 238 GLU A O 1
ATOM 1866 N N . ARG A 1 239 ? -15.132 -9.901 14.915 1.00 90.81 239 ARG A N 1
ATOM 1867 C CA . ARG A 1 239 ? -14.530 -11.120 15.474 1.00 90.81 239 ARG A CA 1
ATOM 1868 C C . ARG A 1 239 ? -13.868 -10.891 16.827 1.00 90.81 239 ARG A C 1
ATOM 1870 O O . ARG A 1 239 ? -14.019 -11.717 17.717 1.00 90.81 239 ARG A O 1
ATOM 1877 N N . LEU A 1 240 ? -13.165 -9.774 16.997 1.00 91.62 240 LEU A N 1
ATOM 1878 C CA . LEU A 1 240 ? -12.511 -9.415 18.254 1.00 91.62 240 LEU A CA 1
ATOM 1879 C C . LEU A 1 240 ? -13.512 -9.259 19.406 1.00 91.62 240 LEU A C 1
ATOM 1881 O O . LEU A 1 240 ? -13.205 -9.600 20.547 1.00 91.62 240 LEU A O 1
ATOM 1885 N N . LEU A 1 241 ? -14.697 -8.724 19.104 1.00 90.38 241 LEU A N 1
ATOM 1886 C CA . LEU A 1 241 ? -15.752 -8.455 20.079 1.00 90.38 241 LEU A CA 1
ATOM 1887 C C . LEU A 1 241 ? -16.728 -9.625 20.266 1.00 90.38 241 LEU A C 1
ATOM 1889 O O . LEU A 1 241 ? -17.686 -9.465 21.021 1.00 90.38 241 LEU A O 1
ATOM 1893 N N . ASN A 1 242 ? -16.493 -10.768 19.610 1.00 90.06 242 ASN A N 1
ATOM 1894 C CA . ASN A 1 242 ? -17.403 -11.919 19.562 1.00 90.06 242 ASN A CA 1
ATOM 1895 C C . ASN A 1 242 ? -18.807 -11.558 19.040 1.00 90.06 242 ASN A C 1
ATOM 1897 O O . ASN A 1 242 ? -19.817 -12.041 19.547 1.00 90.06 242 ASN A O 1
ATOM 1901 N N . LEU A 1 243 ? -18.875 -10.678 18.040 1.00 90.62 243 LEU A N 1
ATOM 1902 C CA . LEU A 1 243 ? -20.113 -10.320 17.352 1.00 90.62 243 LEU A CA 1
ATOM 1903 C C . LEU A 1 243 ? -20.258 -11.146 16.065 1.00 90.62 243 LEU A C 1
ATOM 1905 O O . LEU A 1 243 ? -19.254 -11.458 15.417 1.00 90.62 243 LEU A O 1
ATOM 1909 N N . PRO A 1 244 ? -21.493 -11.466 15.640 1.00 89.06 244 PRO A N 1
ATOM 1910 C CA . PRO A 1 244 ? -21.719 -12.107 14.354 1.00 89.06 244 PRO A CA 1
ATOM 1911 C C . PRO A 1 244 ? -21.314 -11.172 13.207 1.00 89.06 244 PRO A C 1
ATOM 1913 O O . PRO A 1 244 ? -21.269 -9.944 13.360 1.00 89.06 244 PRO A O 1
ATOM 1916 N N . SER A 1 245 ? -21.061 -11.763 12.037 1.00 86.75 245 SER A N 1
ATOM 1917 C CA . SER A 1 245 ? -20.736 -11.017 10.822 1.00 86.75 245 SER A CA 1
ATOM 1918 C C . SER A 1 245 ? -21.799 -9.959 10.520 1.00 86.75 245 SER A C 1
ATOM 1920 O O . SER A 1 245 ? -23.000 -10.205 10.647 1.00 86.75 245 SER A O 1
ATOM 1922 N N . ASP A 1 246 ? -21.340 -8.775 10.125 1.00 87.25 246 ASP A N 1
ATOM 1923 C CA . ASP A 1 246 ? -22.149 -7.600 9.774 1.00 87.25 246 ASP A CA 1
ATOM 1924 C C . ASP A 1 246 ? -22.890 -6.951 10.955 1.00 87.25 246 ASP A C 1
ATOM 1926 O O . ASP A 1 246 ? -23.693 -6.025 10.773 1.00 87.25 246 ASP A O 1
ATOM 1930 N N . GLY A 1 247 ? -22.574 -7.364 12.188 1.00 85.50 247 GLY A N 1
ATOM 1931 C CA . GLY A 1 247 ? -23.133 -6.781 13.406 1.00 85.50 247 GLY A CA 1
ATOM 1932 C C . GLY A 1 247 ? -22.826 -5.288 13.571 1.00 85.50 247 GLY A C 1
ATOM 1933 O O . GLY A 1 247 ? -23.651 -4.541 14.104 1.00 85.50 247 GLY A O 1
ATOM 1934 N N . LEU A 1 248 ? -21.676 -4.824 13.067 1.00 87.25 248 LEU A N 1
ATOM 1935 C CA . LEU A 1 248 ? -21.252 -3.422 13.158 1.00 87.25 248 LEU A CA 1
ATOM 1936 C C . LEU A 1 248 ? -21.603 -2.585 11.922 1.00 87.25 248 LEU A C 1
ATOM 1938 O O . LEU A 1 248 ? -21.481 -1.358 11.966 1.00 87.25 248 LEU A O 1
ATOM 1942 N N . THR A 1 249 ? -22.105 -3.191 10.842 1.00 84.81 249 THR A N 1
ATOM 1943 C CA . THR A 1 249 ? -22.368 -2.496 9.568 1.00 84.81 249 THR A CA 1
ATOM 1944 C C . THR A 1 249 ? -23.346 -1.325 9.717 1.00 84.81 249 THR A C 1
ATOM 1946 O O . THR A 1 249 ? -23.178 -0.287 9.076 1.00 84.81 249 THR A O 1
ATOM 1949 N N . LYS A 1 250 ? -24.344 -1.441 10.606 1.00 86.12 250 LYS A N 1
ATOM 1950 C CA . LYS A 1 250 ? -25.329 -0.374 10.884 1.00 86.12 250 LYS A CA 1
ATOM 1951 C C . LYS A 1 250 ? -24.896 0.590 11.999 1.00 86.12 250 LYS A C 1
ATOM 1953 O O . LYS A 1 250 ? -25.527 1.626 12.193 1.00 86.12 250 LYS A O 1
ATOM 1958 N N . GLU A 1 251 ? -23.823 0.280 12.723 1.00 87.38 251 GLU A N 1
ATOM 1959 C CA . GLU A 1 251 ? -23.417 0.949 13.965 1.00 87.38 251 GLU A CA 1
ATOM 1960 C C . GLU A 1 251 ? -22.173 1.827 13.756 1.00 87.38 251 GLU A C 1
ATOM 1962 O O . GLU A 1 251 ? -21.104 1.630 14.343 1.00 87.38 251 GLU A O 1
ATOM 1967 N N . ILE A 1 252 ? -22.325 2.854 12.915 1.00 85.44 252 ILE A N 1
ATOM 1968 C CA . ILE A 1 252 ? -21.239 3.775 12.538 1.00 85.44 252 ILE A CA 1
ATOM 1969 C C . ILE A 1 252 ? -20.657 4.494 13.764 1.00 85.44 252 ILE A C 1
ATOM 1971 O O . ILE A 1 252 ? -19.440 4.542 13.944 1.00 85.44 252 ILE A O 1
ATOM 1975 N N . ALA A 1 253 ? -21.523 5.032 14.629 1.00 88.44 253 ALA A N 1
ATOM 1976 C CA . ALA A 1 253 ? -21.095 5.782 15.808 1.00 88.44 253 ALA A CA 1
ATOM 1977 C C . ALA A 1 253 ? -20.333 4.898 16.808 1.00 88.44 253 ALA A C 1
ATOM 1979 O O . ALA A 1 253 ? -19.356 5.347 17.400 1.00 88.44 253 ALA A O 1
ATOM 1980 N N . LEU A 1 254 ? -20.754 3.639 16.976 1.00 90.44 254 LEU A N 1
ATOM 1981 C CA . LEU A 1 254 ? -20.060 2.683 17.838 1.00 90.44 254 LEU A CA 1
ATOM 1982 C C . LEU A 1 254 ? -18.675 2.350 17.276 1.00 90.44 254 LEU A C 1
ATOM 1984 O O . LEU A 1 254 ? 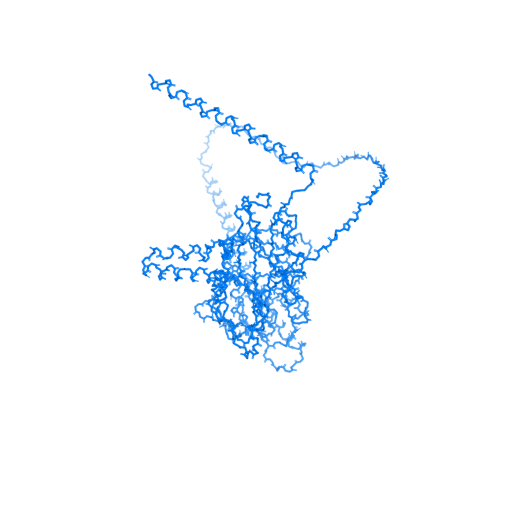-17.695 2.408 18.009 1.00 90.44 254 LEU A O 1
ATOM 1988 N N . THR A 1 255 ? -18.585 2.086 15.971 1.00 88.94 255 THR A N 1
ATOM 1989 C CA . THR A 1 255 ? -17.316 1.770 15.298 1.00 88.94 255 THR A CA 1
ATOM 1990 C C . THR A 1 255 ? -16.306 2.912 15.435 1.00 88.94 255 THR A C 1
ATOM 1992 O O . THR A 1 255 ? -15.150 2.679 15.774 1.00 88.94 255 THR A O 1
ATOM 1995 N N . GLN A 1 256 ? -16.739 4.165 15.258 1.00 88.44 256 GLN A N 1
ATOM 1996 C CA . GLN A 1 256 ? -15.869 5.334 15.441 1.00 88.44 256 GLN A CA 1
ATOM 1997 C C . GLN A 1 256 ? -15.362 5.477 16.881 1.00 88.44 256 GLN A C 1
ATOM 1999 O O . GLN A 1 256 ? -14.197 5.813 17.095 1.00 88.44 256 GLN A O 1
ATOM 2004 N N . LYS A 1 257 ? -16.223 5.212 17.869 1.00 90.44 257 LYS A N 1
ATOM 2005 C CA . LYS A 1 257 ? -15.834 5.232 19.284 1.00 90.44 257 LYS A CA 1
ATOM 2006 C C . LYS A 1 257 ? -14.832 4.131 19.603 1.00 90.44 257 LYS A C 1
ATOM 2008 O O . LYS A 1 257 ? -13.810 4.422 20.211 1.00 90.44 257 LYS A O 1
ATOM 2013 N N . LEU A 1 258 ? -15.083 2.907 19.141 1.00 90.81 258 LEU A N 1
ATOM 2014 C CA . LEU A 1 258 ? -14.170 1.773 19.306 1.00 90.81 258 LEU A CA 1
ATOM 2015 C C . LEU A 1 258 ? -12.795 2.083 18.709 1.00 90.81 258 LEU A C 1
ATOM 2017 O O . LEU A 1 258 ? -11.789 1.971 19.400 1.00 90.81 258 LEU A O 1
ATOM 2021 N N . MET A 1 259 ? -12.758 2.582 17.472 1.00 88.19 259 MET A N 1
ATOM 2022 C CA . MET A 1 259 ? -11.517 3.006 16.817 1.00 88.19 259 MET A CA 1
ATOM 2023 C C . MET A 1 259 ? -10.755 4.050 17.633 1.00 88.19 259 MET A C 1
ATOM 2025 O O . MET A 1 259 ? -9.544 3.941 17.809 1.00 88.19 259 MET A O 1
ATOM 2029 N N . LYS A 1 260 ? -11.463 5.038 18.187 1.00 88.62 260 LYS A N 1
ATOM 2030 C CA . LYS A 1 260 ? -10.858 6.048 19.055 1.00 88.62 260 LYS A CA 1
ATOM 2031 C C . LYS A 1 260 ? -10.286 5.441 20.340 1.00 88.62 260 LYS A C 1
ATOM 2033 O O . LYS A 1 260 ? -9.203 5.833 20.757 1.00 88.62 260 LYS A O 1
ATOM 2038 N N . LEU A 1 261 ? -10.996 4.499 20.963 1.00 90.56 261 LEU A N 1
ATOM 2039 C CA . LEU A 1 261 ? -10.551 3.810 22.179 1.00 90.56 261 LEU A CA 1
ATOM 2040 C C . LEU A 1 261 ? -9.286 2.974 21.945 1.00 90.56 261 LEU A C 1
ATOM 2042 O O . LEU A 1 261 ? -8.367 3.048 22.759 1.00 90.56 261 LEU A O 1
ATOM 2046 N N . PHE A 1 262 ? -9.206 2.251 20.827 1.00 87.81 262 PHE A N 1
ATOM 2047 C CA . PHE A 1 262 ? -8.025 1.451 20.493 1.00 87.81 262 PHE A CA 1
ATOM 2048 C C . PHE A 1 262 ? -6.826 2.311 20.083 1.00 87.81 262 PHE A C 1
ATOM 2050 O O . PHE A 1 262 ? -5.725 2.075 20.566 1.00 87.81 262 PHE A O 1
ATOM 2057 N N . ILE A 1 263 ? -7.033 3.341 19.255 1.00 85.62 263 ILE A N 1
ATOM 2058 C CA . ILE A 1 263 ? -5.932 4.166 18.732 1.00 85.62 263 ILE A CA 1
ATOM 2059 C C . ILE A 1 263 ? -5.428 5.181 19.768 1.00 85.62 263 ILE A C 1
ATOM 2061 O O . ILE A 1 263 ? -4.226 5.292 19.980 1.00 85.62 263 ILE A O 1
ATOM 2065 N N . GLU A 1 264 ? -6.318 5.958 20.399 1.00 87.00 264 GLU A N 1
ATOM 2066 C CA . GLU A 1 264 ? -5.898 7.060 21.284 1.00 87.00 264 GLU A CA 1
ATOM 2067 C C . GLU A 1 264 ? -5.618 6.606 22.720 1.00 87.00 264 GLU A C 1
ATOM 2069 O O . GLU A 1 264 ? -4.798 7.221 23.402 1.00 87.00 264 GLU A O 1
ATOM 2074 N N . TYR A 1 265 ? -6.336 5.589 23.208 1.00 85.62 265 TYR A N 1
ATOM 2075 C CA . TYR A 1 265 ? -6.292 5.187 24.620 1.00 85.62 265 TYR A CA 1
ATOM 2076 C C . TYR A 1 265 ? -5.716 3.791 24.850 1.00 85.62 265 TYR A C 1
ATOM 2078 O O . TYR A 1 265 ? -5.548 3.427 26.011 1.00 85.62 265 TYR A O 1
ATOM 2086 N N . GLN A 1 266 ? -5.421 3.034 23.784 1.00 85.75 266 GLN A N 1
ATOM 2087 C CA . GLN A 1 266 ? -4.809 1.700 23.844 1.00 85.75 266 GLN A CA 1
ATOM 2088 C C . GLN A 1 266 ? -5.506 0.769 24.855 1.00 85.75 266 GLN A C 1
ATOM 2090 O O . GLN A 1 266 ? -4.874 0.115 25.682 1.00 85.75 266 GLN A O 1
ATOM 2095 N N . ILE A 1 267 ? -6.843 0.747 24.832 1.00 86.12 267 ILE A N 1
ATOM 2096 C CA . ILE A 1 267 ? -7.627 -0.089 25.748 1.00 86.12 267 ILE A CA 1
ATOM 2097 C C . ILE A 1 267 ? -7.584 -1.551 25.276 1.00 86.12 267 ILE A C 1
ATOM 2099 O O . ILE A 1 267 ? -7.890 -1.801 24.109 1.00 86.12 267 ILE A O 1
ATOM 2103 N N . PRO A 1 268 ? -7.279 -2.520 26.162 1.00 83.75 268 PRO A N 1
ATOM 2104 C CA . PRO A 1 268 ? -7.328 -3.939 25.826 1.00 83.75 268 PRO A CA 1
ATOM 2105 C C . PRO A 1 268 ? -8.717 -4.370 25.349 1.00 83.75 268 PRO A C 1
ATOM 2107 O O . PRO A 1 268 ? -9.741 -4.006 25.935 1.00 83.75 268 PRO A O 1
ATOM 2110 N N . SER A 1 269 ? -8.747 -5.188 24.304 1.00 83.94 269 SER A N 1
ATOM 2111 C CA . SER A 1 269 ? -9.976 -5.647 23.654 1.00 83.94 269 SER A CA 1
ATOM 2112 C C . SER A 1 269 ? -10.870 -6.500 24.555 1.00 83.94 269 SER A C 1
ATOM 2114 O O . SER A 1 269 ? -12.094 -6.431 24.435 1.00 83.94 269 SER A O 1
ATOM 2116 N N . ASP A 1 270 ? -10.292 -7.217 25.519 1.00 84.38 270 ASP A N 1
ATOM 2117 C CA . ASP A 1 270 ? -11.041 -8.074 26.444 1.00 84.38 270 ASP A CA 1
ATOM 2118 C C . ASP A 1 270 ? -12.043 -7.289 27.304 1.00 84.38 270 ASP A C 1
ATOM 2120 O O . ASP A 1 270 ? -13.129 -7.783 27.593 1.00 84.38 270 ASP A O 1
ATOM 2124 N N . MET A 1 271 ? -11.740 -6.030 27.642 1.00 84.69 271 MET A N 1
ATOM 2125 C CA . MET A 1 271 ? -12.647 -5.172 28.422 1.00 84.69 271 MET A CA 1
ATOM 2126 C C . MET A 1 271 ? -13.886 -4.717 27.639 1.00 84.69 271 MET A C 1
ATOM 2128 O O . MET A 1 271 ? -14.832 -4.194 28.230 1.00 84.69 271 MET A O 1
ATOM 2132 N N . LEU A 1 272 ? -13.859 -4.853 26.312 1.00 86.81 272 LEU A N 1
ATOM 2133 C CA . LEU A 1 272 ? -14.913 -4.399 25.405 1.00 86.81 272 LEU A CA 1
ATOM 2134 C C . LEU A 1 272 ? -15.643 -5.567 24.729 1.00 86.81 272 LEU A C 1
ATOM 2136 O O . LEU A 1 272 ? -16.731 -5.360 24.188 1.00 86.81 272 LEU A O 1
ATOM 2140 N N . SER A 1 273 ? -15.052 -6.764 24.758 1.00 88.19 273 SER A N 1
ATOM 2141 C CA . SER A 1 273 ? -15.602 -7.976 24.155 1.00 88.19 273 SER A CA 1
ATOM 2142 C C . SER A 1 273 ? -16.907 -8.427 24.816 1.00 88.19 273 SER A C 1
ATOM 2144 O O . SER A 1 273 ? -17.127 -8.215 26.010 1.00 88.19 273 SER A O 1
ATOM 2146 N N . TYR A 1 274 ? -17.799 -9.027 24.026 1.00 88.81 274 TYR A N 1
ATOM 2147 C CA . TYR A 1 274 ? -19.022 -9.630 24.543 1.00 88.81 274 TYR A CA 1
ATOM 2148 C C . TYR A 1 274 ? -18.710 -10.971 25.226 1.00 88.81 274 TYR A C 1
ATOM 2150 O O . TYR A 1 274 ? -18.053 -11.836 24.646 1.00 88.81 274 TYR A O 1
ATOM 2158 N N . ASP A 1 275 ? -19.209 -11.131 26.452 1.00 85.88 275 ASP A N 1
ATOM 2159 C CA . ASP A 1 275 ? -18.952 -12.250 27.367 1.00 85.88 275 ASP A CA 1
ATOM 2160 C C . ASP A 1 275 ? -20.182 -13.152 27.606 1.00 85.88 275 ASP A C 1
ATOM 2162 O O . ASP A 1 275 ? -20.186 -13.978 28.517 1.00 85.88 275 ASP A O 1
ATOM 2166 N N . GLY A 1 276 ? -21.260 -12.970 26.836 1.00 83.12 276 GLY A N 1
ATOM 2167 C CA . GLY A 1 276 ? -22.490 -13.759 26.968 1.00 83.12 276 GLY A CA 1
ATOM 2168 C C . GLY A 1 276 ? -22.575 -14.958 26.019 1.00 83.12 276 GLY A C 1
ATOM 2169 O O . GLY A 1 276 ? -21.614 -15.310 25.348 1.00 83.12 276 GLY A O 1
ATOM 2170 N N . GLU A 1 277 ? -23.760 -15.570 25.948 1.00 82.62 277 GLU A N 1
ATOM 2171 C CA . GLU A 1 277 ? -24.038 -16.693 25.043 1.00 82.62 277 GLU A CA 1
ATOM 2172 C C . GLU A 1 277 ? -23.986 -16.265 23.566 1.00 82.62 277 GLU A C 1
ATOM 2174 O O . GLU A 1 277 ? -24.578 -15.251 23.187 1.00 82.62 277 GLU A O 1
ATOM 2179 N N . GLU A 1 278 ? -23.314 -17.063 22.729 1.00 75.56 278 GLU A N 1
ATOM 2180 C CA . GLU A 1 278 ? -23.109 -16.784 21.296 1.00 75.56 278 GLU A CA 1
ATOM 2181 C C . GLU A 1 278 ? -24.430 -16.696 20.505 1.00 75.56 278 GLU A C 1
ATOM 2183 O O . GLU A 1 278 ? -24.532 -15.910 19.562 1.00 75.56 278 GLU A O 1
ATOM 2188 N N . ASP A 1 279 ? -25.472 -17.413 20.944 1.00 77.69 279 ASP A N 1
ATOM 2189 C CA . ASP A 1 279 ? -26.801 -17.451 20.310 1.00 77.69 279 ASP A CA 1
ATOM 2190 C C . ASP A 1 279 ? -27.724 -16.280 20.705 1.00 77.69 279 ASP A C 1
ATOM 2192 O O . ASP A 1 279 ? -28.863 -16.179 20.233 1.00 77.69 279 ASP A O 1
ATOM 2196 N N . ALA A 1 280 ? -27.270 -15.377 21.582 1.00 82.25 280 ALA A N 1
ATOM 2197 C CA . ALA A 1 280 ? -28.066 -14.220 21.977 1.00 82.25 280 ALA A CA 1
ATOM 2198 C C . ALA A 1 280 ? -28.387 -13.326 20.760 1.00 82.25 280 ALA A C 1
ATOM 2200 O O . ALA A 1 280 ? -27.546 -13.147 19.876 1.00 82.25 280 ALA A O 1
ATOM 2201 N N . PRO A 1 281 ? -29.569 -12.686 20.701 1.00 88.19 281 PRO A N 1
ATOM 2202 C CA . PRO A 1 281 ? -29.906 -11.815 19.582 1.00 88.19 281 PRO A CA 1
ATOM 2203 C C . PRO A 1 281 ? -28.913 -10.647 19.489 1.00 88.19 281 PRO A C 1
ATOM 2205 O O . PRO A 1 281 ? -28.590 -10.005 20.491 1.00 88.19 281 PRO A O 1
ATOM 2208 N N . LEU A 1 282 ? -28.492 -10.309 18.263 1.00 87.06 282 LEU A N 1
ATOM 2209 C CA . LEU A 1 282 ? -27.508 -9.252 17.967 1.00 87.06 282 LEU A CA 1
ATOM 2210 C C . LEU A 1 282 ? -27.791 -7.927 18.698 1.00 87.06 282 LEU A C 1
ATOM 2212 O O . LEU A 1 282 ? -26.875 -7.228 19.124 1.00 87.06 282 LEU A O 1
ATOM 2216 N N . ARG A 1 283 ? -29.069 -7.572 18.873 1.00 88.25 283 ARG A N 1
ATOM 2217 C CA . ARG A 1 283 ? -29.477 -6.357 19.590 1.00 88.25 283 ARG A CA 1
ATOM 2218 C C . ARG A 1 283 ? -28.971 -6.330 21.034 1.00 88.25 283 ARG A C 1
ATOM 2220 O O . ARG A 1 283 ? -28.526 -5.277 21.490 1.00 88.25 283 ARG A O 1
ATOM 2227 N N . ASP A 1 284 ? -29.040 -7.458 21.729 1.00 88.19 284 ASP A N 1
ATOM 2228 C CA . ASP A 1 284 ? -28.654 -7.562 23.136 1.00 88.19 284 ASP A CA 1
ATOM 2229 C C . ASP A 1 284 ? -27.131 -7.613 23.267 1.00 88.19 284 ASP A C 1
ATOM 2231 O O . ASP A 1 284 ? -26.568 -6.971 24.156 1.00 88.19 284 ASP A O 1
ATOM 2235 N N . GLN A 1 285 ? -26.454 -8.281 22.326 1.00 87.75 285 GLN A N 1
ATOM 2236 C CA . GLN A 1 285 ? -24.993 -8.265 22.231 1.00 87.75 285 GLN A CA 1
ATOM 2237 C C . GLN A 1 285 ? -24.462 -6.835 22.048 1.00 87.75 285 GLN A C 1
ATOM 2239 O O . GLN A 1 285 ? -23.639 -6.358 22.834 1.00 87.75 285 GLN A O 1
ATOM 2244 N N . LEU A 1 286 ? -25.017 -6.096 21.083 1.00 89.88 286 LEU A N 1
ATOM 2245 C CA . LEU A 1 286 ? -24.658 -4.699 20.834 1.00 89.88 286 LEU A CA 1
ATOM 2246 C C . LEU A 1 286 ? -24.994 -3.784 22.015 1.00 89.88 286 LEU A C 1
ATOM 2248 O O . LEU A 1 286 ? -24.259 -2.830 22.267 1.00 89.88 286 LEU A O 1
ATOM 2252 N N . ALA A 1 287 ? -26.087 -4.041 22.739 1.00 90.62 287 ALA A N 1
ATOM 2253 C CA . ALA A 1 287 ? -26.449 -3.253 23.914 1.00 90.62 287 ALA A CA 1
ATOM 2254 C C . ALA A 1 287 ? -25.392 -3.375 25.022 1.00 90.62 287 ALA A C 1
ATOM 2256 O O . ALA A 1 287 ? -24.987 -2.348 25.572 1.00 90.62 287 ALA A O 1
ATOM 2257 N N . LYS A 1 288 ? -24.890 -4.590 25.289 1.00 90.62 288 LYS A N 1
ATOM 2258 C CA . LYS A 1 288 ? -23.810 -4.804 26.266 1.00 90.62 288 LYS A CA 1
ATOM 2259 C C . LYS A 1 288 ? -22.499 -4.156 25.825 1.00 90.62 288 LYS A C 1
ATOM 2261 O O . LYS A 1 288 ? -21.904 -3.413 26.599 1.00 90.62 288 LYS A O 1
ATOM 2266 N N . VAL A 1 289 ? -22.090 -4.340 24.566 1.00 91.25 289 VAL A N 1
ATOM 2267 C CA . VAL A 1 289 ? -20.862 -3.708 24.040 1.00 91.25 289 VAL A CA 1
ATOM 2268 C C . VAL A 1 289 ? -20.959 -2.180 24.119 1.00 91.25 289 VAL A C 1
ATOM 2270 O O . VAL A 1 289 ? -20.023 -1.514 24.561 1.00 91.25 289 VAL A O 1
ATOM 2273 N N . LYS A 1 290 ? -22.116 -1.596 23.772 1.00 92.50 290 LYS A N 1
ATOM 2274 C CA . LYS A 1 290 ? -22.369 -0.152 23.933 1.00 92.50 290 LYS A CA 1
ATOM 2275 C C . LYS A 1 290 ? -22.279 0.290 25.390 1.00 92.50 290 LYS A C 1
ATOM 2277 O O . LYS A 1 290 ? -21.785 1.385 25.656 1.00 92.50 290 LYS A O 1
ATOM 2282 N N . GLU A 1 291 ? -22.753 -0.528 26.324 1.00 93.38 291 GLU A N 1
ATOM 2283 C CA . GLU A 1 291 ? -22.633 -0.253 27.751 1.00 93.38 291 GLU A CA 1
ATOM 2284 C C . GLU A 1 291 ? -21.168 -0.264 28.208 1.00 93.38 291 GLU A C 1
ATOM 2286 O O . GLU A 1 291 ? -20.747 0.675 28.887 1.00 93.38 291 GLU A O 1
ATOM 2291 N N . TYR A 1 292 ? -20.376 -1.257 27.797 1.00 92.50 292 TYR A N 1
ATOM 2292 C CA . TYR A 1 292 ? -18.945 -1.338 28.114 1.00 92.50 292 TYR A CA 1
ATOM 2293 C C . TYR A 1 292 ? -18.173 -0.140 27.556 1.00 92.50 292 TYR A C 1
ATOM 2295 O O . TYR A 1 292 ? -17.464 0.542 28.301 1.00 92.50 292 TYR A O 1
ATOM 2303 N N . VAL A 1 293 ? -18.404 0.206 26.287 1.00 93.12 293 VAL A N 1
ATOM 2304 C CA . VAL A 1 293 ? -17.828 1.405 25.658 1.00 93.12 293 VAL A CA 1
ATOM 2305 C C . VAL A 1 293 ? -18.222 2.667 26.424 1.00 93.12 293 VAL A C 1
ATOM 2307 O O . VAL A 1 293 ? -17.358 3.483 26.741 1.00 93.12 293 VAL A O 1
ATOM 2310 N N . LYS A 1 294 ? -19.501 2.820 26.789 1.00 93.62 294 LYS A N 1
ATOM 2311 C CA . LYS A 1 294 ? -19.977 3.990 27.538 1.00 93.62 294 LYS A CA 1
ATOM 2312 C C . LYS A 1 294 ? -19.324 4.098 28.918 1.00 93.62 294 LYS A C 1
ATOM 2314 O O . LYS A 1 294 ? -18.909 5.184 29.307 1.00 93.62 294 LYS A O 1
ATOM 2319 N N . ARG A 1 295 ? -19.196 2.987 29.652 1.00 92.44 295 ARG A N 1
ATOM 2320 C CA . ARG A 1 295 ? -18.521 2.966 30.963 1.00 92.44 295 ARG A CA 1
ATOM 2321 C C . ARG A 1 295 ? -17.069 3.444 30.848 1.00 92.44 295 ARG A C 1
ATOM 2323 O O . ARG A 1 295 ? -16.611 4.199 31.707 1.00 92.44 295 ARG A O 1
ATOM 2330 N N . MET A 1 296 ? -16.372 3.044 29.784 1.00 90.38 296 MET A N 1
ATOM 2331 C CA . MET A 1 296 ? -15.000 3.486 29.519 1.00 90.38 296 MET A CA 1
ATOM 2332 C C . MET A 1 296 ? -14.934 4.960 29.117 1.00 90.38 296 MET A C 1
ATOM 2334 O O . MET A 1 296 ? -14.104 5.695 29.650 1.00 90.38 296 MET A O 1
ATOM 2338 N N . GLU A 1 297 ? -15.833 5.426 28.248 1.00 91.31 297 GLU A N 1
ATOM 2339 C CA . GLU A 1 297 ? -15.931 6.847 27.888 1.00 91.31 297 GLU A CA 1
ATOM 2340 C C . GLU A 1 297 ? -16.177 7.727 29.124 1.00 91.31 297 GLU A C 1
ATOM 2342 O O . GLU A 1 297 ? -15.448 8.698 29.333 1.00 91.31 297 GLU A O 1
ATOM 2347 N N . ASP A 1 298 ? -17.119 7.345 29.992 1.00 92.88 298 ASP A N 1
ATOM 2348 C CA . ASP A 1 298 ? -17.424 8.068 31.232 1.00 92.88 298 ASP A CA 1
ATOM 2349 C C . ASP A 1 298 ? -16.203 8.112 32.174 1.00 92.88 298 ASP A C 1
ATOM 2351 O O . ASP A 1 298 ? -15.939 9.124 32.832 1.00 92.88 298 ASP A O 1
ATOM 2355 N N . MET A 1 299 ? -15.429 7.023 32.255 1.00 89.56 299 MET A N 1
ATOM 2356 C CA . MET A 1 299 ? -14.198 6.973 33.052 1.00 89.56 299 MET A CA 1
ATOM 2357 C C . MET A 1 299 ? -13.118 7.908 32.487 1.00 89.56 299 MET A C 1
ATOM 2359 O O . MET A 1 299 ? -12.478 8.653 33.243 1.00 89.56 299 MET A O 1
ATOM 2363 N N . ILE A 1 300 ? -12.932 7.900 31.166 1.00 90.69 300 ILE A N 1
ATOM 2364 C CA . ILE A 1 300 ? -11.976 8.762 30.465 1.00 90.69 300 ILE A CA 1
ATOM 2365 C C . ILE A 1 300 ? -12.359 10.230 30.641 1.00 90.69 300 ILE A C 1
ATOM 2367 O O . ILE A 1 300 ? -11.499 11.052 30.961 1.00 90.69 300 ILE A O 1
ATOM 2371 N N . GLU A 1 301 ? -13.635 10.572 30.475 1.00 91.19 301 GLU A N 1
ATOM 2372 C CA . GLU A 1 301 ? -14.120 11.946 30.596 1.00 91.19 301 GLU A CA 1
ATOM 2373 C C . GLU A 1 301 ? -13.955 12.473 32.025 1.00 91.19 301 GLU A C 1
ATOM 2375 O O . GLU A 1 301 ? -13.447 13.580 32.219 1.00 91.19 301 GLU A O 1
ATOM 2380 N N . ARG A 1 302 ? -14.252 11.653 33.043 1.00 91.56 302 ARG A N 1
ATOM 2381 C CA . ARG A 1 302 ? -13.974 12.005 34.449 1.00 91.56 302 ARG A CA 1
ATOM 2382 C C . ARG A 1 302 ? -12.487 12.246 34.694 1.00 91.56 302 ARG A C 1
ATOM 2384 O O . ARG A 1 302 ? -12.129 13.174 35.418 1.00 91.56 302 ARG A O 1
ATOM 2391 N N . THR A 1 303 ? -11.622 11.428 34.103 1.00 86.88 303 THR A N 1
ATOM 2392 C CA . THR A 1 303 ? -10.166 11.545 34.273 1.00 86.88 303 THR A CA 1
ATOM 2393 C C . THR A 1 303 ? -9.626 12.790 33.574 1.00 86.88 303 THR A C 1
ATOM 2395 O O . THR A 1 303 ? -8.899 13.570 34.191 1.00 86.88 303 THR A O 1
ATOM 2398 N N . LYS A 1 304 ? -10.047 13.048 32.331 1.00 89.62 304 LYS A N 1
ATOM 2399 C CA . LYS A 1 304 ? -9.698 14.270 31.592 1.00 89.62 304 LYS A CA 1
ATOM 2400 C C . LYS A 1 304 ? -10.230 15.523 32.281 1.00 89.62 304 LYS A C 1
ATOM 2402 O O . LYS A 1 304 ? -9.505 16.507 32.383 1.00 89.62 304 LYS A O 1
ATOM 2407 N N . GLY A 1 305 ? -11.454 15.483 32.807 1.00 89.06 305 GLY A N 1
ATOM 2408 C CA . GLY A 1 305 ? -12.044 16.583 33.569 1.00 89.06 305 GLY A CA 1
ATOM 2409 C C . GLY A 1 305 ? -11.225 16.936 34.813 1.00 89.06 305 GLY A C 1
ATOM 2410 O O . GLY A 1 305 ? -10.933 18.109 35.039 1.00 89.06 305 GLY A O 1
ATOM 2411 N N . LYS A 1 306 ? -10.776 15.926 35.570 1.00 91.44 306 LYS A N 1
ATOM 2412 C CA . LYS A 1 306 ? -9.861 16.124 36.708 1.00 91.44 306 LYS A CA 1
ATOM 2413 C C . LYS A 1 306 ? -8.514 16.703 36.269 1.00 91.44 306 LYS A C 1
ATOM 2415 O O . LYS A 1 306 ? -8.077 17.695 36.836 1.00 91.44 306 LYS A O 1
ATOM 2420 N N . GLN A 1 307 ? -7.900 16.157 35.217 1.00 87.88 307 GLN A N 1
ATOM 2421 C CA . GLN A 1 307 ? -6.626 16.667 34.688 1.00 87.88 307 GLN A CA 1
ATOM 2422 C C . GLN A 1 307 ? -6.724 18.128 34.226 1.00 87.88 307 GLN A C 1
ATOM 2424 O O . GLN A 1 307 ? -5.817 18.918 34.482 1.00 87.88 307 GLN A O 1
ATOM 2429 N N . LEU A 1 308 ? -7.827 18.504 33.573 1.00 88.31 308 LEU A N 1
ATOM 2430 C CA . LEU A 1 308 ? -8.080 19.882 33.149 1.00 88.31 308 LEU A CA 1
ATOM 2431 C C . LEU A 1 308 ? -8.291 20.816 34.345 1.00 88.31 308 LEU A C 1
ATOM 2433 O O . LEU A 1 308 ? -7.765 21.929 34.334 1.00 88.31 308 LEU A O 1
ATOM 2437 N N . ALA A 1 309 ? -9.024 20.376 35.372 1.00 88.88 309 ALA A N 1
ATOM 2438 C CA . ALA A 1 309 ? -9.222 21.148 36.598 1.00 88.88 309 ALA A CA 1
ATOM 2439 C C . ALA A 1 309 ? -7.892 21.385 37.332 1.00 88.88 309 ALA A C 1
ATOM 2441 O O . ALA A 1 309 ? -7.571 22.529 37.656 1.00 88.88 309 ALA A O 1
ATOM 2442 N N . ASP A 1 310 ? -7.075 20.342 37.486 1.00 88.56 310 ASP A N 1
ATOM 2443 C CA . ASP A 1 310 ? -5.754 20.431 38.114 1.00 88.56 310 ASP A CA 1
ATOM 2444 C C . ASP A 1 310 ? -4.803 21.324 37.304 1.00 88.56 310 ASP A C 1
ATOM 2446 O O . ASP A 1 310 ? -4.078 22.150 37.865 1.00 88.56 310 ASP A O 1
ATOM 2450 N N . ALA A 1 311 ? -4.809 21.205 35.972 1.00 87.31 311 ALA A N 1
ATOM 2451 C CA . ALA A 1 311 ? -4.008 22.054 35.092 1.00 87.31 311 ALA A CA 1
ATOM 2452 C C . ALA A 1 311 ? -4.438 23.525 35.175 1.00 87.31 311 ALA A C 1
ATOM 2454 O O . ALA A 1 311 ? -3.581 24.412 35.251 1.00 87.31 311 ALA A O 1
ATOM 2455 N N . LYS A 1 312 ? -5.749 23.789 35.221 1.00 90.38 312 LYS A N 1
ATOM 2456 C CA . LYS A 1 312 ? -6.298 25.138 35.387 1.00 90.38 312 LYS A CA 1
ATOM 2457 C C . LYS A 1 312 ? -5.906 25.724 36.741 1.00 90.38 312 LYS A C 1
ATOM 2459 O O . LYS A 1 312 ? -5.389 26.837 36.777 1.00 90.38 312 LYS A O 1
ATOM 2464 N N . GLN A 1 313 ? -6.042 24.957 37.822 1.00 86.25 313 GLN A N 1
ATOM 2465 C CA . GLN A 1 313 ? -5.639 25.381 39.164 1.00 86.25 313 GLN A CA 1
ATOM 2466 C C . GLN A 1 313 ? -4.130 25.663 39.242 1.00 86.25 313 GLN A C 1
ATOM 2468 O O . GLN A 1 313 ? -3.714 26.667 39.819 1.00 86.25 313 GLN A O 1
ATOM 2473 N N . ARG A 1 314 ? -3.288 24.838 38.603 1.00 85.44 314 ARG A N 1
ATOM 2474 C CA . ARG A 1 314 ? -1.838 25.092 38.491 1.00 85.44 314 ARG A CA 1
ATOM 2475 C C . ARG A 1 314 ? -1.534 26.357 37.692 1.00 85.44 314 ARG A C 1
ATOM 2477 O O . ARG A 1 314 ? -0.633 27.108 38.061 1.00 85.44 314 ARG A O 1
ATOM 2484 N N . GLN A 1 315 ? -2.265 26.610 36.608 1.00 83.38 315 GLN A N 1
ATOM 2485 C CA . GLN A 1 315 ? -2.089 27.818 35.804 1.00 83.38 315 GLN A CA 1
ATOM 2486 C C . GLN A 1 315 ? -2.546 29.075 36.558 1.00 83.38 315 GLN A C 1
ATOM 2488 O O . GLN A 1 315 ? -1.882 30.106 36.459 1.00 83.38 315 GLN A O 1
ATOM 2493 N N . GLU A 1 316 ? -3.630 28.989 37.332 1.00 84.94 316 GLU A N 1
ATOM 2494 C CA . GLU A 1 316 ? -4.114 30.054 38.219 1.00 84.94 316 GLU A CA 1
ATOM 2495 C C . GLU A 1 316 ? -3.120 30.336 39.348 1.00 84.94 316 GLU A C 1
ATOM 2497 O O . GLU A 1 316 ? -2.753 31.491 39.549 1.00 84.94 316 GLU A O 1
ATOM 2502 N N . TYR A 1 317 ? -2.587 29.303 40.007 1.00 84.81 317 TYR A N 1
ATOM 2503 C CA . TYR A 1 317 ? -1.533 29.460 41.013 1.00 84.81 317 TYR A CA 1
ATOM 2504 C C . TYR A 1 317 ? -0.260 30.084 40.421 1.00 84.81 317 TYR A C 1
ATOM 2506 O O . TYR A 1 317 ? 0.326 30.985 41.018 1.00 84.81 317 TYR A O 1
ATOM 2514 N N . ARG A 1 318 ? 0.140 29.675 39.208 1.00 86.25 318 ARG A N 1
ATOM 2515 C CA . ARG A 1 318 ? 1.285 30.265 38.494 1.00 86.25 318 ARG A CA 1
ATOM 2516 C C . ARG A 1 318 ? 1.057 31.742 38.158 1.00 86.25 318 ARG A C 1
ATOM 2518 O O . ARG A 1 318 ? 1.984 32.531 38.305 1.00 86.25 318 ARG A O 1
ATOM 2525 N N . LYS A 1 319 ? -0.154 32.114 37.725 1.00 83.69 319 LYS A N 1
ATOM 2526 C CA . LYS A 1 319 ? -0.532 33.518 37.481 1.00 83.69 319 LYS A CA 1
ATOM 2527 C C . LYS A 1 319 ? -0.549 34.332 38.779 1.00 83.69 319 LYS A C 1
ATOM 2529 O O . LYS A 1 319 ? 0.020 35.413 38.821 1.00 83.69 319 LYS A O 1
ATOM 2534 N N . ALA A 1 320 ? -1.104 33.785 39.860 1.00 80.69 320 ALA A N 1
ATOM 2535 C CA . ALA A 1 320 ? -1.101 34.441 41.166 1.00 80.69 320 ALA A CA 1
ATOM 2536 C C . ALA A 1 320 ? 0.326 34.647 41.708 1.00 80.69 320 ALA A C 1
ATOM 2538 O O . ALA A 1 320 ? 0.627 35.699 42.266 1.00 80.69 320 ALA A O 1
ATOM 2539 N N . GLN A 1 321 ? 1.232 33.684 41.500 1.00 76.31 321 GLN A N 1
ATOM 2540 C CA . GLN A 1 321 ? 2.648 33.854 41.835 1.00 76.31 321 GLN A CA 1
ATOM 2541 C C . GLN A 1 321 ? 3.332 34.923 40.975 1.00 76.31 321 GLN A C 1
ATOM 2543 O O . GLN A 1 321 ? 4.100 35.715 41.519 1.00 76.31 321 GLN A O 1
ATOM 2548 N N . SER A 1 322 ? 3.059 34.994 39.665 1.00 69.88 322 SER A N 1
ATOM 2549 C CA . SER A 1 322 ? 3.607 36.073 38.831 1.00 69.88 322 SER A CA 1
ATOM 2550 C C . SER A 1 322 ? 3.072 37.448 39.238 1.00 69.88 322 SER A C 1
ATOM 2552 O O . SER A 1 322 ? 3.852 38.395 39.324 1.00 69.88 322 SER A O 1
ATOM 2554 N N . ASP A 1 323 ? 1.785 37.544 39.580 1.00 66.81 323 ASP A N 1
ATOM 2555 C CA . ASP A 1 323 ? 1.157 38.789 40.039 1.00 66.81 323 ASP A CA 1
ATOM 2556 C C . ASP A 1 323 ? 1.702 39.218 41.416 1.00 66.81 323 ASP A C 1
ATOM 2558 O O . ASP A 1 323 ? 1.956 40.403 41.652 1.00 66.81 323 ASP A O 1
ATOM 2562 N N . TYR A 1 324 ? 1.975 38.262 42.314 1.00 63.16 324 TYR A N 1
ATOM 2563 C CA . TYR A 1 324 ? 2.631 38.518 43.600 1.00 63.16 324 TYR A CA 1
ATOM 2564 C C . TYR A 1 324 ? 4.066 39.031 43.418 1.00 63.16 324 TYR A C 1
ATOM 2566 O O . TYR A 1 324 ? 4.448 40.026 44.037 1.00 63.16 324 TYR A O 1
ATOM 2574 N N . VAL A 1 325 ? 4.856 38.420 42.528 1.00 58.62 325 VAL A N 1
ATOM 2575 C CA . VAL A 1 325 ? 6.216 38.895 42.217 1.00 58.62 325 VAL A CA 1
ATOM 2576 C C . VAL A 1 325 ? 6.170 40.304 41.620 1.00 58.62 325 VAL A C 1
ATOM 2578 O O . VAL A 1 325 ? 6.908 41.173 42.075 1.00 58.62 325 VAL A O 1
ATOM 2581 N N . GLN A 1 326 ? 5.258 40.592 40.690 1.00 53.59 326 GLN A N 1
ATOM 2582 C CA . GLN A 1 326 ? 5.137 41.924 40.089 1.00 53.59 326 GLN A CA 1
ATOM 2583 C C . GLN A 1 326 ? 4.687 42.995 41.101 1.00 53.59 326 GLN A C 1
ATOM 2585 O O . GLN A 1 326 ? 5.223 44.103 41.102 1.00 53.59 326 GLN A O 1
ATOM 2590 N N . THR A 1 327 ? 3.793 42.654 42.034 1.00 51.44 327 THR A N 1
ATOM 2591 C CA . THR A 1 327 ? 3.362 43.559 43.119 1.00 51.44 327 THR A CA 1
ATOM 2592 C C . THR A 1 327 ? 4.482 43.809 44.138 1.00 51.44 327 THR A C 1
ATOM 2594 O O . THR A 1 327 ? 4.647 44.929 44.624 1.00 51.44 327 THR A O 1
ATOM 2597 N N . THR A 1 328 ? 5.311 42.799 44.419 1.00 49.22 328 THR A N 1
ATOM 2598 C CA . THR A 1 328 ? 6.449 42.926 45.347 1.00 49.22 328 THR A CA 1
ATOM 2599 C C . THR A 1 328 ? 7.580 43.759 44.735 1.00 49.22 328 THR A C 1
ATOM 2601 O O . THR A 1 328 ? 8.164 44.591 45.424 1.00 49.22 328 THR A O 1
ATOM 2604 N N . VAL A 1 329 ? 7.848 43.627 43.430 1.00 50.00 329 VAL A N 1
ATOM 2605 C CA . VAL A 1 329 ? 8.840 44.468 42.733 1.00 50.00 329 VAL A CA 1
ATOM 2606 C C . VAL A 1 329 ? 8.379 45.933 42.693 1.00 50.00 329 VAL A C 1
ATOM 2608 O O . VAL A 1 329 ? 9.190 46.812 42.970 1.00 50.00 329 VAL A O 1
ATOM 2611 N N . VAL A 1 330 ? 7.082 46.207 42.486 1.00 49.34 330 VAL A N 1
ATOM 2612 C CA . VAL A 1 330 ? 6.525 47.575 42.562 1.00 49.34 330 VAL A CA 1
ATOM 2613 C C . VAL A 1 330 ? 6.598 48.142 43.992 1.00 49.34 330 VAL A C 1
ATOM 2615 O O . VAL A 1 330 ? 6.973 49.305 44.160 1.00 49.34 330 VAL A O 1
ATOM 2618 N N . SER A 1 331 ? 6.351 47.326 45.027 1.00 42.75 331 SER A N 1
ATOM 2619 C CA . SER A 1 331 ? 6.419 47.734 46.445 1.00 42.75 331 SER A CA 1
ATOM 2620 C C . SER A 1 331 ? 7.846 47.966 46.973 1.00 42.75 331 SER A C 1
ATOM 2622 O O . SER A 1 331 ? 8.044 48.789 47.875 1.00 42.75 331 SER A O 1
ATOM 2624 N N . VAL A 1 332 ? 8.853 47.264 46.438 1.00 45.78 332 VAL A N 1
ATOM 2625 C CA . VAL A 1 332 ? 10.267 47.489 46.797 1.00 45.78 332 VAL A CA 1
ATOM 2626 C C . VAL A 1 332 ? 10.824 48.704 46.043 1.00 45.78 332 VAL A C 1
ATOM 2628 O O . VAL A 1 332 ? 11.589 49.477 46.619 1.00 45.78 332 VAL A O 1
ATOM 2631 N N . THR A 1 333 ? 10.361 48.978 44.816 1.00 42.84 333 THR A N 1
ATOM 2632 C CA . THR A 1 333 ? 10.702 50.232 44.121 1.00 42.84 333 THR A CA 1
ATOM 2633 C C . THR A 1 333 ? 9.993 51.468 44.687 1.00 42.84 333 THR A C 1
ATOM 2635 O O . THR A 1 333 ? 10.581 52.546 44.662 1.00 42.84 333 THR A O 1
ATOM 2638 N N . SER A 1 334 ? 8.791 51.342 45.267 1.00 41.75 334 SER A N 1
ATOM 2639 C CA . SER A 1 334 ? 8.073 52.482 45.870 1.00 41.75 334 SER A CA 1
ATOM 2640 C C . SER A 1 334 ? 8.577 52.870 47.266 1.00 41.75 334 SER A C 1
ATOM 2642 O O . SER A 1 334 ? 8.288 53.966 47.737 1.00 41.75 334 SER A O 1
ATOM 2644 N N . THR A 1 335 ? 9.340 51.996 47.932 1.00 41.75 335 THR A N 1
ATOM 2645 C CA . THR A 1 335 ? 9.973 52.303 49.230 1.00 41.75 335 THR A CA 1
ATOM 2646 C C . THR A 1 335 ? 11.375 52.902 49.053 1.00 41.75 335 THR A C 1
ATOM 2648 O O . THR A 1 335 ? 11.836 53.649 49.911 1.00 41.75 335 THR A O 1
ATOM 2651 N N . PHE A 1 336 ? 12.038 52.666 47.914 1.00 36.50 336 PHE A N 1
ATOM 2652 C CA . PHE A 1 336 ? 13.352 53.256 47.622 1.00 36.50 336 PHE A CA 1
ATOM 2653 C C . PHE A 1 336 ? 13.272 54.643 46.949 1.00 36.50 336 PHE A C 1
ATOM 2655 O O . PHE A 1 336 ? 14.237 55.402 46.989 1.00 36.50 336 PHE A O 1
ATOM 2662 N N . SER A 1 337 ? 12.124 55.032 46.375 1.00 39.72 337 SER A N 1
ATOM 2663 C CA . SER A 1 337 ? 11.981 56.307 45.649 1.00 39.72 337 SER A CA 1
ATOM 2664 C C . SER A 1 337 ? 11.610 57.527 46.509 1.00 39.72 337 SER A C 1
ATOM 2666 O O . SER A 1 337 ? 11.588 58.635 45.985 1.00 39.72 337 SER A O 1
ATOM 2668 N N . ASN A 1 338 ? 11.351 57.367 47.814 1.00 38.50 338 ASN A N 1
ATOM 2669 C CA . ASN A 1 338 ? 11.012 58.484 48.716 1.00 38.50 338 ASN A CA 1
ATOM 2670 C C . ASN A 1 338 ? 12.206 59.043 49.522 1.00 38.50 338 ASN A C 1
ATOM 2672 O O . ASN A 1 338 ? 11.994 59.871 50.407 1.00 38.50 338 ASN A O 1
ATOM 2676 N N . PHE A 1 339 ? 13.452 58.635 49.230 1.00 38.09 339 PHE A N 1
ATOM 2677 C CA . PHE A 1 339 ? 14.645 59.093 49.969 1.00 38.09 339 PHE A CA 1
ATOM 2678 C C . PHE A 1 339 ? 15.657 59.929 49.160 1.00 38.09 339 PHE A C 1
ATOM 2680 O O . PHE A 1 339 ? 16.592 60.469 49.739 1.00 38.09 339 PHE A O 1
ATOM 2687 N N . PHE A 1 340 ? 15.471 60.128 47.853 1.00 31.88 340 PHE A N 1
ATOM 2688 C CA . PHE A 1 340 ? 16.270 61.099 47.093 1.00 31.88 340 PHE A CA 1
ATOM 2689 C C . PHE A 1 340 ? 15.365 62.001 46.257 1.00 31.88 340 PHE A C 1
ATOM 2691 O O . PHE A 1 340 ? 14.972 61.680 45.139 1.00 31.88 340 PHE A O 1
ATOM 2698 N N . GLY A 1 341 ? 15.034 63.152 46.838 1.00 27.94 341 GLY A N 1
ATOM 2699 C CA . GLY A 1 341 ? 14.542 64.299 46.096 1.00 27.94 341 GLY A CA 1
ATOM 2700 C C . GLY A 1 341 ? 15.704 65.060 45.457 1.00 27.94 341 GLY A C 1
ATOM 2701 O O . GLY A 1 341 ? 16.707 65.330 46.115 1.00 27.94 341 GLY A O 1
ATOM 2702 N N . GLY A 1 342 ? 15.525 65.454 44.196 1.00 29.41 342 GLY A N 1
ATOM 2703 C CA . GLY A 1 342 ? 16.285 66.531 43.566 1.00 29.41 342 GLY A CA 1
ATOM 2704 C C . GLY A 1 342 ? 16.741 66.228 42.140 1.00 29.41 342 GLY A C 1
ATOM 2705 O O . GLY A 1 342 ? 17.594 65.376 41.933 1.00 29.41 342 GLY A O 1
ATOM 2706 N N . GLY A 1 343 ? 16.240 67.004 41.174 1.00 29.64 343 GLY A N 1
ATOM 2707 C CA . GLY A 1 343 ? 16.923 67.200 39.892 1.00 29.64 343 GLY A CA 1
ATOM 2708 C C . GLY A 1 343 ? 16.045 67.028 38.659 1.00 29.64 343 GLY A C 1
ATOM 2709 O O . GLY A 1 343 ? 15.607 65.938 38.326 1.00 29.64 343 GLY A O 1
ATOM 2710 N N . SER A 1 344 ? 15.816 68.138 37.973 1.00 29.73 344 SER A N 1
ATOM 2711 C CA . SER A 1 344 ? 15.112 68.297 36.705 1.00 29.73 344 SER A CA 1
ATOM 2712 C C . SER A 1 344 ? 15.760 67.561 35.520 1.00 29.73 344 SER A C 1
ATOM 2714 O O . SER A 1 344 ? 16.979 67.499 35.405 1.00 29.73 344 SER A O 1
ATOM 2716 N N . SER A 1 345 ? 14.950 67.117 34.553 1.00 31.77 345 SER A N 1
ATOM 2717 C CA . SER A 1 345 ? 14.881 67.694 33.191 1.00 31.77 345 SER A CA 1
ATOM 2718 C C . SER A 1 345 ? 14.161 66.765 32.192 1.00 31.77 345 SER A C 1
ATOM 2720 O O . SER A 1 345 ? 14.466 65.591 32.053 1.00 31.77 345 SER A O 1
ATOM 2722 N N . THR A 1 346 ? 13.141 67.339 31.545 1.00 31.70 346 THR A N 1
ATOM 2723 C CA . THR A 1 346 ? 12.812 67.292 30.108 1.00 31.70 346 THR A CA 1
ATOM 2724 C C . THR A 1 346 ? 13.150 66.021 29.304 1.00 31.70 346 THR A C 1
ATOM 2726 O O . THR A 1 346 ? 14.316 65.761 29.058 1.00 31.70 346 THR A O 1
ATOM 2729 N N . GLN A 1 347 ? 12.154 65.355 28.691 1.00 33.59 347 GLN A N 1
ATOM 2730 C CA . GLN A 1 347 ? 11.781 65.574 27.276 1.00 33.59 347 GLN A CA 1
ATOM 2731 C C . GLN A 1 347 ? 10.629 64.658 26.797 1.00 33.59 347 GLN A C 1
ATOM 2733 O O . GLN A 1 347 ? 10.518 63.490 27.141 1.00 33.59 347 GLN A O 1
ATOM 2738 N N . LYS A 1 348 ? 9.768 65.284 25.988 1.00 36.12 348 LYS A N 1
ATOM 2739 C CA . LYS A 1 348 ? 8.612 64.816 25.205 1.00 36.12 348 LYS A CA 1
ATOM 2740 C C . LYS A 1 348 ? 8.683 63.403 24.603 1.00 36.12 348 LYS A C 1
ATOM 2742 O O . LYS A 1 348 ? 9.670 63.040 23.979 1.00 36.12 348 LYS A O 1
ATOM 2747 N N . GLY A 1 349 ? 7.513 62.761 24.554 1.00 29.69 349 GLY A N 1
ATOM 2748 C CA . GLY A 1 349 ? 7.182 61.717 23.581 1.00 29.69 349 GLY A CA 1
ATOM 2749 C C . GLY A 1 349 ? 5.746 61.224 23.750 1.00 29.69 349 GLY A C 1
ATOM 2750 O O . GLY A 1 349 ? 5.517 60.204 24.384 1.00 29.69 349 GLY A O 1
ATOM 2751 N N . GLY A 1 350 ? 4.768 61.982 23.248 1.00 33.56 350 GLY A N 1
ATOM 2752 C CA . GLY A 1 350 ? 3.365 61.570 23.249 1.00 33.56 350 GLY A CA 1
ATOM 2753 C C . GLY A 1 350 ? 3.047 60.635 22.084 1.00 33.56 350 GLY A C 1
ATOM 2754 O O . GLY A 1 350 ? 3.487 60.886 20.966 1.00 33.56 350 GLY A O 1
ATOM 2755 N N . HIS A 1 351 ? 2.217 59.619 22.327 1.00 32.31 351 HIS A N 1
ATOM 2756 C CA . HIS A 1 351 ? 1.307 59.118 21.302 1.00 32.31 351 HIS A CA 1
ATOM 2757 C C . HIS A 1 351 ? -0.011 58.636 21.910 1.00 32.31 351 HIS A C 1
ATOM 2759 O O . HIS A 1 351 ? -0.054 57.942 22.923 1.00 32.31 351 HIS A O 1
ATOM 2765 N N . LEU A 1 352 ? -1.079 59.112 21.276 1.00 32.59 352 LEU A N 1
ATOM 2766 C CA . LEU A 1 352 ? -2.474 59.038 21.667 1.00 32.59 352 LEU A CA 1
ATOM 2767 C C . LEU A 1 352 ? -3.141 57.699 21.331 1.00 32.59 352 LEU A C 1
ATOM 2769 O O . LEU A 1 352 ? -2.925 57.128 20.268 1.00 32.59 352 LEU A O 1
ATOM 2773 N N . ALA A 1 353 ? -4.011 57.308 22.261 1.00 32.06 353 ALA A N 1
ATOM 2774 C CA . ALA A 1 353 ? -5.388 56.844 22.101 1.00 32.06 353 ALA A CA 1
ATOM 2775 C C . ALA A 1 353 ? -5.836 56.285 20.739 1.00 32.06 353 ALA A C 1
ATOM 2777 O O . ALA A 1 353 ? -5.908 56.982 19.727 1.00 32.06 353 ALA A O 1
ATOM 2778 N N . GLY A 1 354 ? -6.326 55.046 20.807 1.00 30.41 354 GLY A N 1
ATOM 2779 C CA . GLY A 1 354 ? -7.260 54.493 19.843 1.00 30.41 354 GLY A CA 1
ATOM 2780 C C . GLY A 1 354 ? -8.591 55.248 19.834 1.00 30.41 354 GLY A C 1
ATOM 2781 O O . GLY A 1 354 ? -9.117 55.660 20.869 1.00 30.41 354 GLY A O 1
ATOM 2782 N N . GLY A 1 355 ? -9.146 55.381 18.636 1.00 31.12 355 GLY A N 1
ATOM 2783 C CA . GLY A 1 355 ? -10.469 55.920 18.376 1.00 31.12 355 GLY A CA 1
ATOM 2784 C C . GLY A 1 355 ? -11.090 55.184 17.195 1.00 31.12 355 GLY A C 1
ATOM 2785 O O . GLY A 1 355 ? -10.513 55.125 16.115 1.00 31.12 355 GLY A O 1
ATOM 2786 N N . LYS A 1 356 ? -12.259 54.596 17.450 1.00 39.56 356 LYS A N 1
ATOM 2787 C CA . LYS A 1 356 ? -13.179 53.976 16.490 1.00 39.56 356 LYS A CA 1
ATOM 2788 C C . LYS A 1 356 ? -13.442 54.873 15.275 1.00 39.56 356 LYS A C 1
ATOM 2790 O O . LYS A 1 356 ? -13.606 56.077 15.431 1.00 39.56 356 LYS A O 1
ATOM 2795 N N . SER A 1 357 ? -13.711 54.261 14.124 1.00 30.39 357 SER A N 1
ATOM 2796 C CA . SER A 1 357 ? -14.703 54.801 13.190 1.00 30.39 357 SER A CA 1
ATOM 2797 C C . SER A 1 357 ? -15.371 53.671 12.407 1.00 30.39 357 SER A C 1
ATOM 2799 O O . SER A 1 357 ? -14.729 52.694 12.028 1.00 30.39 357 SER A O 1
ATOM 2801 N N . GLY A 1 358 ? -16.685 53.792 12.238 1.00 32.94 358 GLY A N 1
ATOM 2802 C CA . GLY A 1 358 ? -17.445 53.117 11.195 1.00 32.94 358 GLY A CA 1
ATOM 2803 C C . GLY A 1 358 ? -17.825 54.128 10.112 1.00 32.94 358 GLY A C 1
ATOM 2804 O O . GLY A 1 358 ? -17.850 55.326 10.378 1.00 32.94 358 GLY A O 1
ATOM 2805 N N . SER A 1 359 ? -18.130 53.633 8.914 1.00 30.86 359 SER A N 1
ATOM 2806 C CA . SER A 1 359 ? -18.873 54.299 7.827 1.00 30.86 359 SER A CA 1
ATOM 2807 C C . SER A 1 359 ? -19.142 53.204 6.783 1.00 30.86 359 SER A C 1
ATOM 2809 O O . SER A 1 359 ? -18.214 52.491 6.423 1.00 30.86 359 SER A O 1
ATOM 2811 N N . VAL A 1 360 ? -20.373 52.784 6.479 1.00 29.88 360 VAL A N 1
ATOM 2812 C CA . VAL A 1 360 ? -21.418 53.412 5.642 1.00 29.88 360 VAL A CA 1
ATOM 2813 C C . VAL A 1 360 ? -20.952 53.774 4.224 1.00 29.88 360 VAL A C 1
ATOM 2815 O O . VAL A 1 360 ? -20.183 54.714 4.055 1.00 29.88 360 VAL A O 1
ATOM 2818 N N . GLY A 1 361 ? -21.558 53.085 3.243 1.00 27.27 361 GLY A N 1
ATOM 2819 C CA . GLY A 1 361 ? -22.104 53.669 2.008 1.00 27.27 361 GLY A CA 1
ATOM 2820 C C . GLY A 1 361 ? -21.251 53.594 0.736 1.00 27.27 361 GLY A C 1
ATOM 2821 O O . GLY A 1 361 ? -20.157 54.137 0.697 1.00 27.27 361 GLY A O 1
ATOM 2822 N N . GLY A 1 362 ? -21.809 53.033 -0.347 1.00 28.11 362 GLY A N 1
ATOM 2823 C CA . GLY A 1 362 ? -21.301 53.289 -1.702 1.00 28.11 362 GLY A CA 1
ATOM 2824 C C . GLY A 1 362 ? -21.761 52.306 -2.780 1.00 28.11 362 GLY A C 1
ATOM 2825 O O . GLY A 1 362 ? -21.243 51.206 -2.875 1.00 28.11 362 GLY A O 1
ATOM 2826 N N . VAL A 1 363 ? -22.721 52.737 -3.595 1.00 32.16 363 VAL A N 1
ATOM 2827 C CA . VAL A 1 363 ? -23.380 52.055 -4.724 1.00 32.16 363 VAL A CA 1
ATOM 2828 C C . VAL A 1 363 ? -22.594 52.214 -6.037 1.00 32.16 363 VAL A C 1
ATOM 2830 O O . VAL A 1 363 ? -22.013 53.268 -6.269 1.00 32.16 363 VAL A O 1
ATOM 2833 N N . SER A 1 364 ? -22.651 51.214 -6.925 1.00 31.38 364 SER A N 1
ATOM 2834 C CA . SER A 1 364 ? -22.747 51.292 -8.411 1.00 31.38 364 SER A CA 1
ATOM 2835 C C . SER A 1 364 ? -22.567 49.860 -8.950 1.00 31.38 364 SER A C 1
ATOM 2837 O O . SER A 1 364 ? -21.806 49.099 -8.371 1.00 31.38 364 SER A O 1
ATOM 2839 N N . GLY A 1 365 ? -23.250 49.316 -9.956 1.00 28.84 365 GLY A N 1
ATOM 2840 C CA . GLY A 1 365 ? -24.013 49.828 -11.094 1.00 28.84 365 GLY A CA 1
ATOM 2841 C C . GLY A 1 365 ? -23.626 48.923 -12.282 1.00 28.84 365 GLY A C 1
ATOM 2842 O O . GLY A 1 365 ? -22.440 48.813 -12.564 1.00 28.84 365 GLY A O 1
ATOM 2843 N N . GLY A 1 366 ? -24.580 48.205 -12.900 1.00 27.41 366 GLY A N 1
ATOM 2844 C CA . GLY A 1 366 ? -24.356 47.318 -14.071 1.00 27.41 366 GLY A CA 1
ATOM 2845 C C . GLY A 1 366 ? -23.987 48.084 -15.364 1.00 27.41 366 GLY A C 1
ATOM 2846 O O . GLY A 1 366 ? -23.650 49.260 -15.236 1.00 27.41 366 GLY A O 1
ATOM 2847 N N . PRO A 1 367 ? -24.115 47.529 -16.603 1.00 42.12 367 PRO A N 1
ATOM 2848 C CA . PRO A 1 367 ? -24.962 46.388 -17.003 1.00 42.12 367 PRO A CA 1
ATOM 2849 C C . PRO A 1 367 ? -24.424 45.439 -18.129 1.00 42.12 367 PRO A C 1
ATOM 2851 O O . PRO A 1 367 ? -23.387 45.663 -18.733 1.00 42.12 367 PRO A O 1
ATOM 2854 N N . ALA A 1 368 ? -25.202 44.369 -18.357 1.00 28.95 368 ALA A N 1
ATOM 2855 C CA . ALA A 1 368 ? -25.691 43.732 -19.603 1.00 28.95 368 ALA A CA 1
ATOM 2856 C C . ALA A 1 368 ? -24.931 43.729 -20.959 1.00 28.95 368 ALA A C 1
ATOM 2858 O O . ALA A 1 368 ? -24.472 44.755 -21.448 1.00 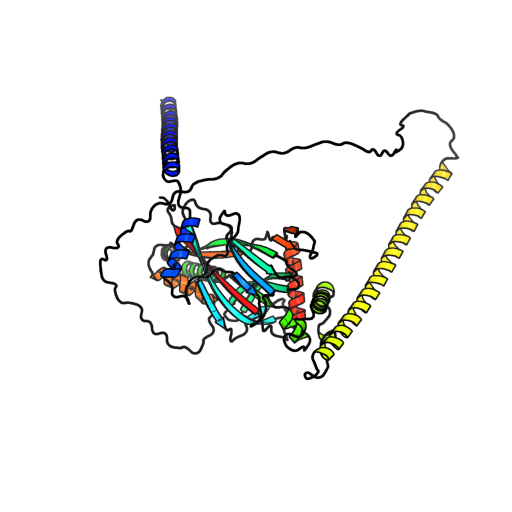28.95 368 ALA A O 1
ATOM 2859 N N . GLY A 1 369 ? -25.094 42.589 -21.660 1.00 28.34 369 GLY A N 1
ATOM 2860 C CA . GLY A 1 369 ? -25.144 42.440 -23.131 1.00 28.34 369 GLY A CA 1
ATOM 2861 C C . GLY A 1 369 ? -24.104 41.447 -23.665 1.00 28.34 369 GLY A C 1
ATOM 2862 O O . GLY A 1 369 ? -22.951 41.534 -23.279 1.00 28.34 369 GLY A O 1
ATOM 2863 N N . GLY A 1 370 ? -24.384 40.471 -24.527 1.00 28.36 370 GLY A N 1
ATOM 2864 C CA . GLY A 1 370 ? -25.565 40.061 -25.282 1.00 28.36 370 GLY A CA 1
ATOM 2865 C C . GLY A 1 370 ? -25.186 38.835 -26.134 1.00 28.36 370 GLY A C 1
ATOM 2866 O O . GLY A 1 370 ? -24.031 38.417 -26.142 1.00 28.36 370 GLY A O 1
ATOM 2867 N N . ALA A 1 371 ? -26.194 38.256 -26.779 1.00 28.80 371 ALA A N 1
ATOM 2868 C CA . ALA A 1 371 ? -26.150 37.093 -27.667 1.00 28.80 371 ALA A CA 1
ATOM 2869 C C . ALA A 1 371 ? -25.116 37.211 -28.809 1.00 28.80 371 ALA A C 1
ATOM 2871 O O . ALA A 1 371 ? -24.861 38.327 -29.246 1.00 28.80 371 ALA A O 1
ATOM 2872 N N . ASP A 1 372 ? -24.594 36.095 -29.337 1.00 28.36 372 ASP A N 1
ATOM 2873 C CA . ASP A 1 372 ? -25.118 35.564 -30.609 1.00 28.36 372 ASP A CA 1
ATOM 2874 C C . ASP A 1 372 ? -24.584 34.171 -31.007 1.00 28.36 372 ASP A C 1
ATOM 2876 O O . ASP A 1 372 ? -23.455 33.796 -30.701 1.00 28.36 372 ASP A O 1
ATOM 2880 N N . GLU A 1 373 ? -25.481 33.443 -31.674 1.00 29.73 373 GLU A N 1
ATOM 2881 C CA . GLU A 1 373 ? -25.323 32.501 -32.795 1.00 29.73 373 GLU A CA 1
ATOM 2882 C C . GLU A 1 373 ? -24.198 31.432 -32.880 1.00 29.73 373 GLU A C 1
ATOM 2884 O O . GLU A 1 373 ? -23.010 31.683 -33.048 1.00 29.73 373 GLU A O 1
ATOM 2889 N N . SER A 1 374 ? -24.661 30.172 -32.933 1.00 31.77 374 SER A N 1
ATOM 2890 C CA . SER A 1 374 ? -24.091 29.053 -33.727 1.00 31.77 374 SER A CA 1
ATOM 2891 C C . SER A 1 374 ? -24.183 29.381 -35.244 1.00 31.77 374 SER A C 1
ATOM 2893 O O . SER A 1 374 ? -24.991 30.260 -35.542 1.00 31.77 374 SER A O 1
ATOM 2895 N N . PRO A 1 375 ? -23.549 28.687 -36.240 1.00 39.91 375 PRO A N 1
ATOM 2896 C CA . PRO A 1 375 ? -23.549 27.216 -36.385 1.00 39.91 375 PRO A CA 1
ATOM 2897 C C . PRO A 1 375 ? -22.381 26.571 -37.198 1.00 39.91 375 PRO A C 1
ATOM 2899 O O . PRO A 1 375 ? -21.449 27.226 -37.647 1.00 39.91 375 PRO A O 1
ATOM 2902 N N . VAL A 1 376 ? -22.551 25.263 -37.457 1.00 31.41 376 VAL A N 1
ATOM 2903 C CA . VAL A 1 376 ? -22.095 24.471 -38.628 1.00 31.41 376 VAL A CA 1
ATOM 2904 C C . VAL A 1 376 ? -20.863 23.567 -38.458 1.00 31.41 376 VAL A C 1
ATOM 2906 O O . VAL A 1 376 ? -19.711 23.983 -38.461 1.00 31.41 376 VAL A O 1
ATOM 2909 N N . SER A 1 377 ? -21.176 22.270 -38.415 1.00 34.44 377 SER A N 1
ATOM 2910 C CA . SER A 1 377 ? -20.343 21.109 -38.746 1.00 34.44 377 SER A CA 1
ATOM 2911 C C . SER A 1 377 ? -20.008 21.062 -40.244 1.00 34.44 377 SER A C 1
ATOM 2913 O O . SER A 1 377 ? -20.823 21.493 -41.059 1.00 34.44 377 SER A O 1
ATOM 2915 N N . PRO A 1 378 ? -18.927 20.377 -40.643 1.00 33.94 378 PRO A N 1
ATOM 2916 C CA . PRO A 1 378 ? -19.141 19.304 -41.620 1.00 33.94 378 PRO A CA 1
ATOM 2917 C C . PRO A 1 378 ? -18.522 17.966 -41.207 1.00 33.94 378 PRO A C 1
ATOM 2919 O O . PRO A 1 378 ? -17.381 17.882 -40.762 1.00 33.94 378 PRO A O 1
ATOM 2922 N N . GLN A 1 379 ? -19.322 16.920 -41.418 1.00 28.86 379 GLN A N 1
ATOM 2923 C CA . GLN A 1 379 ? -18.893 15.543 -41.646 1.00 28.86 379 GLN A CA 1
ATOM 2924 C C . GLN A 1 379 ? -17.961 15.458 -42.862 1.00 28.86 379 GLN A C 1
ATOM 2926 O O . GLN A 1 379 ? -18.071 16.293 -43.752 1.00 28.86 379 GLN A O 1
ATOM 2931 N N . GLU A 1 380 ? -17.135 14.407 -42.893 1.00 28.61 380 GLU A N 1
ATOM 2932 C CA . GLU A 1 380 ? -16.609 13.626 -44.036 1.00 28.61 380 GLU A CA 1
ATOM 2933 C C . GLU A 1 380 ? -15.244 13.045 -43.597 1.00 28.61 380 GLU A C 1
ATOM 2935 O O . GLU A 1 380 ? -14.477 13.731 -42.938 1.00 28.61 380 GLU A O 1
ATOM 2940 N N . LYS A 1 381 ? -14.818 11.809 -43.864 1.00 29.34 381 LYS A N 1
ATOM 2941 C CA . LYS A 1 381 ? -15.309 10.678 -44.657 1.00 29.34 381 LYS A CA 1
ATOM 2942 C C . LYS A 1 381 ? -14.564 9.446 -44.131 1.00 29.34 381 LYS A C 1
ATOM 2944 O O . LYS A 1 381 ? -13.345 9.481 -43.982 1.00 29.34 381 LYS A O 1
ATOM 2949 N N . GLU A 1 382 ? -15.291 8.365 -43.883 1.00 28.58 382 GLU A N 1
ATOM 2950 C CA . GLU A 1 382 ? -14.708 7.031 -43.758 1.00 28.58 382 GLU A CA 1
ATOM 2951 C C . GLU A 1 382 ? -14.078 6.652 -45.104 1.00 28.58 382 GLU A C 1
ATOM 2953 O O . GLU A 1 382 ? -14.723 6.763 -46.149 1.00 28.58 382 GLU A O 1
ATOM 2958 N N . SER A 1 383 ? -12.817 6.219 -45.085 1.00 27.20 383 SER A N 1
ATOM 2959 C CA . SER A 1 383 ? -12.214 5.522 -46.218 1.00 27.20 383 SER A CA 1
ATOM 2960 C C . SER A 1 383 ? -11.855 4.106 -45.790 1.00 27.20 383 SER A C 1
ATOM 2962 O O . SER A 1 383 ? -11.076 3.866 -44.871 1.00 27.20 383 SER A O 1
ATOM 2964 N N . HIS A 1 384 ? -12.546 3.191 -46.457 1.00 26.55 384 HIS A N 1
ATOM 2965 C CA . HIS A 1 384 ? -12.343 1.756 -46.517 1.00 26.55 384 HIS A CA 1
ATOM 2966 C C . HIS A 1 384 ? -10.882 1.479 -46.907 1.00 26.55 384 HIS A C 1
ATOM 2968 O O . HIS A 1 384 ? -10.435 1.965 -47.945 1.00 26.55 384 HIS A O 1
ATOM 2974 N N . PHE A 1 385 ? -10.139 0.735 -46.087 1.00 24.84 385 PHE A N 1
ATOM 2975 C CA . PHE A 1 385 ? -8.833 0.201 -46.471 1.00 24.84 385 PHE A CA 1
ATOM 2976 C C . PHE A 1 385 ? -8.959 -1.319 -46.526 1.00 24.84 385 PHE A C 1
ATOM 2978 O O . PHE A 1 385 ? -9.184 -1.971 -45.504 1.00 24.84 385 PHE A O 1
ATOM 2985 N N . ASP A 1 386 ? -8.909 -1.847 -47.746 1.00 26.36 386 ASP A N 1
ATOM 2986 C CA . ASP A 1 386 ? -9.017 -3.269 -48.043 1.00 26.36 386 ASP A CA 1
ATOM 2987 C C . ASP A 1 386 ? -7.790 -4.021 -47.508 1.00 26.36 386 ASP A C 1
ATOM 2989 O O . ASP A 1 386 ? -6.643 -3.633 -47.733 1.00 26.36 386 ASP A O 1
ATOM 2993 N N . LEU A 1 387 ? -8.052 -5.102 -46.772 1.00 29.22 387 LEU A N 1
ATOM 2994 C CA . LEU A 1 387 ? -7.054 -6.064 -46.318 1.00 29.22 387 LEU A CA 1
ATOM 2995 C C . LEU A 1 387 ? -6.842 -7.101 -47.424 1.00 29.22 387 LEU A C 1
ATOM 2997 O O . LEU A 1 387 ? -7.682 -7.980 -47.618 1.00 29.22 387 LEU A O 1
ATOM 3001 N N . GLU A 1 388 ? -5.710 -7.028 -48.118 1.00 28.98 388 GLU A N 1
ATOM 3002 C CA . GLU A 1 388 ? -5.197 -8.166 -48.880 1.00 28.98 388 GLU A CA 1
ATOM 3003 C C . GLU A 1 388 ? -4.575 -9.174 -47.902 1.00 28.98 388 GLU A C 1
ATOM 3005 O O . GLU A 1 388 ? -3.556 -8.918 -47.259 1.00 28.98 388 GLU A O 1
ATOM 3010 N N . GLN A 1 389 ? -5.243 -10.321 -47.763 1.00 28.61 389 GLN A N 1
ATOM 3011 C CA . GLN A 1 389 ? -4.737 -11.508 -47.081 1.00 28.61 389 GLN A CA 1
ATOM 3012 C C . GLN A 1 389 ? -3.613 -12.128 -47.917 1.00 28.61 389 GLN A C 1
ATOM 3014 O O . GLN A 1 389 ? -3.825 -12.501 -49.069 1.00 28.61 389 GLN A O 1
ATOM 3019 N N . SER A 1 390 ? -2.433 -12.272 -47.319 1.00 27.83 390 SER A N 1
ATOM 3020 C CA . SER A 1 390 ? -1.413 -13.220 -47.767 1.00 27.83 390 SER A CA 1
ATOM 3021 C C . SER A 1 390 ? -1.168 -14.212 -46.633 1.00 27.83 390 SER A C 1
ATOM 3023 O O . SER A 1 390 ? -0.751 -13.842 -45.538 1.00 27.83 390 SER A O 1
ATOM 3025 N N . ASP A 1 391 ? -1.540 -15.461 -46.903 1.00 27.56 391 ASP A N 1
ATOM 3026 C CA . ASP A 1 391 ? -1.272 -16.637 -46.087 1.00 27.56 391 ASP A CA 1
ATOM 3027 C C . ASP A 1 391 ? 0.203 -17.025 -46.240 1.00 27.56 391 ASP A C 1
ATOM 3029 O O . ASP A 1 391 ? 0.592 -17.448 -47.325 1.00 27.56 391 ASP A O 1
ATOM 3033 N N . GLU A 1 392 ? 1.002 -16.940 -45.172 1.00 30.50 392 GLU A N 1
ATOM 3034 C CA . GLU A 1 392 ? 2.268 -17.681 -45.055 1.00 30.50 392 GLU A CA 1
ATOM 3035 C C . GLU A 1 392 ? 2.483 -18.180 -43.607 1.00 30.50 392 GLU A C 1
ATOM 3037 O O . GLU A 1 392 ? 2.748 -17.413 -42.685 1.00 30.50 392 GLU A O 1
ATOM 3042 N N . ASP A 1 393 ? 2.293 -19.494 -43.445 1.00 27.31 393 ASP A N 1
ATOM 3043 C CA . ASP A 1 393 ? 2.978 -20.465 -42.574 1.00 27.31 393 ASP A CA 1
ATOM 3044 C C . ASP A 1 393 ? 3.481 -20.045 -41.167 1.00 27.31 393 ASP A C 1
ATOM 3046 O O . ASP A 1 393 ? 4.626 -19.637 -40.968 1.00 27.31 393 ASP A O 1
ATOM 3050 N N . GLU A 1 394 ? 2.665 -20.323 -40.142 1.00 28.48 394 GLU A N 1
ATOM 3051 C CA . GLU A 1 394 ? 3.060 -20.368 -38.720 1.00 28.48 394 GLU A CA 1
ATOM 3052 C C . GLU A 1 394 ? 3.640 -21.755 -38.340 1.00 28.48 394 GLU A C 1
ATOM 3054 O O . GLU A 1 394 ? 2.971 -22.774 -38.551 1.00 28.48 394 GLU A O 1
ATOM 3059 N N . PRO A 1 395 ? 4.843 -21.847 -37.732 1.00 31.38 395 PRO A N 1
ATOM 3060 C CA . PRO A 1 395 ? 5.363 -23.103 -37.207 1.00 31.38 395 PRO A CA 1
ATOM 3061 C C . PRO A 1 395 ? 4.792 -23.435 -35.818 1.00 31.38 395 PRO A C 1
ATOM 3063 O O . PRO A 1 395 ? 4.868 -22.669 -34.859 1.00 31.38 395 PRO A O 1
ATOM 3066 N N . ASP A 1 396 ? 4.275 -24.658 -35.728 1.00 33.69 396 ASP A N 1
ATOM 3067 C CA . ASP A 1 396 ? 3.751 -25.346 -34.550 1.00 33.69 396 ASP A CA 1
ATOM 3068 C C . ASP A 1 396 ? 4.809 -25.519 -33.444 1.00 33.69 396 ASP A C 1
ATOM 3070 O O . ASP A 1 396 ? 5.652 -26.417 -33.498 1.00 33.69 396 ASP A O 1
ATOM 3074 N N . CYS A 1 397 ? 4.751 -24.690 -32.400 1.00 29.44 397 CYS A N 1
ATOM 3075 C CA . CYS A 1 397 ? 5.291 -25.053 -31.091 1.00 29.44 397 CYS A CA 1
ATOM 3076 C C . CYS A 1 397 ? 4.688 -24.203 -29.963 1.00 29.44 397 CYS A C 1
ATOM 3078 O O . CYS A 1 397 ? 5.013 -23.029 -29.836 1.00 29.44 397 CYS A O 1
ATOM 3080 N N . LEU A 1 398 ? 3.834 -24.824 -29.133 1.00 30.45 398 LEU A N 1
ATOM 3081 C CA . LEU A 1 398 ? 3.715 -24.678 -27.663 1.00 30.45 398 LEU A CA 1
ATOM 3082 C C . LEU A 1 398 ? 2.373 -25.269 -27.177 1.00 30.45 398 LEU A C 1
ATOM 3084 O O . LEU A 1 398 ? 1.509 -24.583 -26.634 1.00 30.45 398 LEU A O 1
ATOM 3088 N N . ARG A 1 399 ? 2.192 -26.587 -27.334 1.00 28.83 399 ARG A N 1
ATOM 3089 C CA . ARG A 1 399 ? 1.215 -27.354 -26.541 1.00 28.83 399 ARG A CA 1
ATOM 3090 C C . ARG A 1 399 ? 1.945 -28.040 -25.394 1.00 28.83 399 ARG A C 1
ATOM 3092 O O . ARG A 1 399 ? 2.230 -29.231 -25.456 1.00 28.83 399 ARG A O 1
ATOM 3099 N N . THR A 1 400 ? 2.251 -27.295 -24.338 1.00 29.31 400 THR A N 1
ATOM 3100 C CA . THR A 1 400 ? 2.514 -27.909 -23.034 1.00 29.31 400 THR A CA 1
ATOM 3101 C C . THR A 1 400 ? 1.186 -28.107 -22.313 1.00 29.31 400 THR A C 1
ATOM 3103 O O . THR A 1 400 ? 0.384 -27.194 -22.131 1.00 29.31 400 THR A O 1
ATOM 3106 N N . SER A 1 401 ? 0.937 -29.365 -21.975 1.00 27.59 401 SER A N 1
ATOM 3107 C CA . SER A 1 401 ? -0.204 -29.888 -21.236 1.00 27.59 401 SER A CA 1
ATOM 3108 C C . SER A 1 401 ? -0.481 -29.104 -19.949 1.00 27.59 401 SER A C 1
ATOM 3110 O O . SER A 1 401 ? 0.305 -29.170 -19.005 1.00 27.59 401 SER A O 1
ATOM 3112 N N . PHE A 1 402 ? -1.635 -28.438 -19.876 1.00 30.12 402 PHE A N 1
ATOM 3113 C CA . PHE A 1 402 ? -2.226 -28.015 -18.607 1.00 30.12 402 PHE A CA 1
ATOM 3114 C C . PHE A 1 402 ? -2.828 -29.244 -17.923 1.00 30.12 402 PHE A C 1
ATOM 3116 O O . PHE A 1 402 ? -3.998 -29.570 -18.107 1.00 30.12 402 PHE A O 1
ATOM 3123 N N . GLY A 1 403 ? -1.984 -29.969 -17.189 1.00 27.28 403 GLY A N 1
ATOM 3124 C CA . GLY A 1 403 ? -2.445 -30.900 -16.170 1.00 27.28 403 GLY A CA 1
ATOM 3125 C C . GLY A 1 403 ? -3.024 -30.104 -15.005 1.00 27.28 403 GLY A C 1
ATOM 3126 O O . GLY A 1 403 ? -2.404 -29.157 -14.526 1.00 27.28 403 GLY A O 1
ATOM 3127 N N . GLU A 1 404 ? -4.224 -30.471 -14.579 1.00 31.27 404 GLU A N 1
ATOM 3128 C CA . GLU A 1 404 ? -4.862 -29.982 -13.362 1.00 31.27 404 GLU A CA 1
ATOM 3129 C C . GLU A 1 404 ? -4.045 -30.477 -12.157 1.00 31.27 404 GLU A C 1
ATOM 3131 O O . GLU A 1 404 ? -4.161 -31.622 -11.724 1.00 31.27 404 GLU A O 1
ATOM 3136 N N . VAL A 1 405 ? -3.126 -29.633 -11.681 1.00 31.30 405 VAL A N 1
ATOM 3137 C CA . VAL A 1 405 ? -2.316 -29.894 -10.487 1.00 31.30 405 VAL A CA 1
ATOM 3138 C C . VAL A 1 405 ? -3.100 -29.403 -9.275 1.00 31.30 405 VAL A C 1
ATOM 3140 O O . VAL A 1 405 ? -3.421 -28.220 -9.166 1.00 31.30 405 VAL A O 1
ATOM 3143 N N . VAL A 1 406 ? -3.405 -30.329 -8.365 1.00 32.81 406 VAL A N 1
ATOM 3144 C CA . VAL A 1 406 ? -3.889 -30.052 -7.006 1.00 32.81 406 VAL A CA 1
ATOM 3145 C C . VAL A 1 406 ? -2.953 -29.018 -6.370 1.00 32.81 406 VAL A C 1
ATOM 3147 O O . VAL A 1 406 ? -1.751 -29.244 -6.300 1.00 32.81 406 VAL A O 1
ATOM 3150 N N . GLY A 1 407 ? -3.506 -27.858 -6.005 1.00 41.50 407 GLY A N 1
ATOM 3151 C CA . GLY A 1 407 ? -2.780 -26.592 -5.887 1.00 41.50 407 GLY A CA 1
ATOM 3152 C C . GLY A 1 407 ? -1.566 -26.599 -4.959 1.00 41.50 407 GLY A C 1
ATOM 3153 O O . GLY A 1 407 ? -1.709 -26.462 -3.747 1.00 41.50 407 GLY A O 1
ATOM 3154 N N . GLU A 1 408 ? -0.370 -26.651 -5.546 1.00 54.12 408 GLU A N 1
ATOM 3155 C CA . GLU A 1 408 ? 0.840 -26.158 -4.894 1.00 54.12 408 GLU A CA 1
ATOM 3156 C C . GLU A 1 408 ? 0.714 -24.644 -4.691 1.00 54.12 408 GLU A C 1
ATOM 3158 O O . GLU A 1 408 ? 0.331 -23.888 -5.594 1.00 54.12 408 GLU A O 1
ATOM 3163 N N . GLU A 1 409 ? 1.004 -24.199 -3.472 1.00 68.00 409 GLU A N 1
ATOM 3164 C CA . GLU A 1 409 ? 1.047 -22.785 -3.141 1.00 68.00 409 GLU A CA 1
ATOM 3165 C C . GLU A 1 409 ? 2.156 -22.103 -3.949 1.00 68.00 409 GLU A C 1
ATOM 3167 O O . GLU A 1 409 ? 3.309 -22.527 -3.942 1.00 68.00 409 GLU A O 1
ATOM 3172 N N . VAL A 1 410 ? 1.792 -21.051 -4.685 1.00 77.62 410 VAL A N 1
ATOM 3173 C CA . VAL A 1 410 ? 2.739 -20.341 -5.549 1.00 77.62 410 VAL A CA 1
ATOM 3174 C C . VAL A 1 410 ? 3.671 -19.502 -4.687 1.00 77.62 410 VAL A C 1
ATOM 3176 O O . VAL A 1 410 ? 3.232 -18.554 -4.036 1.00 77.62 410 VAL A O 1
ATOM 3179 N N . ASP A 1 411 ? 4.961 -19.809 -4.739 1.00 87.00 411 ASP A N 1
ATOM 3180 C CA . ASP A 1 411 ? 6.000 -18.928 -4.225 1.00 87.00 411 ASP A CA 1
ATOM 3181 C C . ASP A 1 411 ? 6.194 -17.740 -5.179 1.00 87.00 411 ASP A C 1
ATOM 3183 O O . ASP A 1 411 ? 6.752 -17.869 -6.273 1.00 87.00 411 ASP A O 1
ATOM 3187 N N . TYR A 1 412 ? 5.703 -16.568 -4.767 1.00 88.38 412 TYR A N 1
ATOM 3188 C CA . TYR A 1 412 ? 5.790 -15.343 -5.564 1.00 88.38 412 TYR A CA 1
ATOM 3189 C C . TYR A 1 412 ? 7.236 -14.907 -5.812 1.00 88.38 412 TYR A C 1
ATOM 3191 O O . TYR A 1 412 ? 7.504 -14.297 -6.847 1.00 88.38 412 TYR A O 1
ATOM 3199 N N . THR A 1 413 ? 8.170 -15.254 -4.922 1.00 89.06 413 THR A N 1
ATOM 3200 C CA . THR A 1 413 ? 9.581 -14.847 -5.028 1.00 89.06 413 THR A CA 1
ATOM 3201 C C . THR A 1 413 ? 10.300 -15.486 -6.214 1.00 89.06 413 THR A C 1
ATOM 3203 O O . THR A 1 413 ? 11.234 -14.905 -6.764 1.00 89.06 413 THR A O 1
ATOM 3206 N N . GLN A 1 414 ? 9.807 -16.631 -6.696 1.00 90.00 414 GLN A N 1
ATOM 3207 C CA . GLN A 1 414 ? 10.357 -17.306 -7.874 1.00 90.00 414 GLN A CA 1
ATOM 3208 C C . GLN A 1 414 ? 9.886 -16.682 -9.193 1.00 90.00 414 GLN A C 1
ATOM 3210 O O . GLN A 1 414 ? 10.484 -16.930 -10.242 1.00 90.00 414 GLN A O 1
ATOM 3215 N N . ILE A 1 415 ? 8.822 -15.868 -9.174 1.00 90.81 415 ILE A N 1
ATOM 3216 C CA . ILE A 1 415 ? 8.211 -15.324 -10.394 1.00 90.81 415 ILE A CA 1
ATOM 3217 C C . ILE A 1 415 ? 9.175 -14.394 -11.145 1.00 90.81 415 ILE A C 1
ATOM 3219 O O . ILE A 1 415 ? 9.372 -14.631 -12.340 1.00 90.81 415 ILE A O 1
ATOM 3223 N N . PRO A 1 416 ? 9.827 -13.395 -10.511 1.00 90.19 416 PRO A N 1
ATOM 3224 C CA . PRO A 1 416 ? 10.804 -12.555 -11.201 1.00 90.19 416 PRO A CA 1
ATOM 3225 C C . PRO A 1 416 ? 11.942 -13.364 -11.829 1.00 90.19 416 PRO A C 1
ATOM 3227 O O . PRO A 1 416 ? 12.343 -13.088 -12.957 1.00 90.19 416 PRO A O 1
ATOM 3230 N N . VAL A 1 417 ? 12.431 -14.394 -11.131 1.00 88.31 417 VAL A N 1
ATOM 3231 C CA . VAL A 1 417 ? 13.525 -15.257 -11.601 1.00 88.31 417 VAL A CA 1
ATOM 3232 C C . VAL A 1 417 ? 13.104 -16.065 -12.828 1.00 88.31 417 VAL A C 1
ATOM 3234 O O . VAL A 1 417 ? 13.838 -16.127 -13.818 1.00 88.31 417 VAL A O 1
ATOM 3237 N N . GLU A 1 418 ? 11.912 -16.660 -12.798 1.00 89.06 418 GLU A N 1
ATOM 3238 C CA . GLU A 1 418 ? 11.382 -17.443 -13.915 1.00 89.06 418 GLU A CA 1
ATOM 3239 C C . GLU A 1 418 ? 11.076 -16.558 -15.133 1.00 89.06 418 GLU A C 1
ATOM 3241 O O . GLU A 1 418 ? 11.365 -16.942 -16.270 1.00 89.06 418 GLU A O 1
ATOM 3246 N N . VAL A 1 419 ? 10.558 -15.346 -14.915 1.00 87.50 419 VAL A N 1
ATOM 3247 C CA . VAL A 1 419 ? 10.330 -14.364 -15.986 1.00 87.50 419 VAL A CA 1
ATOM 3248 C C . VAL A 1 419 ? 11.655 -13.908 -16.602 1.00 87.50 419 VAL A C 1
ATOM 3250 O O . VAL A 1 419 ? 11.787 -13.948 -17.826 1.00 87.50 419 VAL A O 1
ATOM 3253 N N . ASP A 1 420 ? 12.660 -13.557 -15.792 1.00 84.75 420 ASP A N 1
ATOM 3254 C CA . ASP A 1 420 ? 13.997 -13.153 -16.265 1.00 84.75 420 ASP A CA 1
ATOM 3255 C C . ASP A 1 420 ? 14.654 -14.272 -17.094 1.00 84.75 420 ASP A C 1
ATOM 3257 O O . ASP A 1 420 ? 15.216 -14.033 -18.169 1.00 84.75 420 ASP A O 1
ATOM 3261 N N . LYS A 1 421 ? 14.504 -15.528 -16.653 1.00 84.81 421 LYS A N 1
ATOM 3262 C CA . LYS A 1 421 ? 14.993 -16.712 -17.371 1.00 84.81 421 LYS A CA 1
ATOM 3263 C C . LYS A 1 421 ? 14.294 -16.905 -18.720 1.00 84.81 421 LYS A C 1
ATOM 3265 O O . LYS A 1 421 ? 14.982 -17.132 -19.718 1.00 84.81 421 LYS A O 1
ATOM 3270 N N . ARG A 1 422 ? 12.960 -16.802 -18.771 1.00 86.81 422 ARG A N 1
ATOM 3271 C CA . ARG A 1 422 ? 12.180 -16.933 -20.018 1.00 86.81 422 ARG A CA 1
ATOM 3272 C C . ARG A 1 422 ? 12.493 -15.814 -21.004 1.00 86.81 422 ARG A C 1
ATOM 3274 O O . ARG A 1 422 ? 12.712 -16.086 -22.184 1.00 86.81 422 ARG A O 1
ATOM 3281 N N . LEU A 1 423 ? 12.599 -14.575 -20.527 1.00 81.00 423 LEU A N 1
ATOM 3282 C CA . LEU A 1 423 ? 13.002 -13.441 -21.361 1.00 81.00 423 LEU A CA 1
ATOM 3283 C C . LEU A 1 423 ? 14.394 -13.659 -21.961 1.00 81.00 423 LEU A C 1
ATOM 3285 O O . LEU A 1 423 ? 14.591 -13.420 -23.149 1.00 81.00 423 LEU A O 1
ATOM 3289 N N . ALA A 1 424 ? 15.335 -14.208 -21.188 1.00 78.19 424 ALA A N 1
ATOM 3290 C CA . ALA A 1 424 ? 16.666 -14.513 -21.699 1.00 78.19 424 ALA A CA 1
ATOM 3291 C C . ALA A 1 424 ? 16.666 -15.580 -22.812 1.00 78.19 424 ALA A C 1
ATOM 3293 O O . ALA A 1 424 ? 17.531 -15.524 -23.686 1.00 78.19 424 ALA A O 1
ATOM 3294 N N . THR A 1 425 ? 15.731 -16.540 -22.791 1.00 82.06 425 THR A N 1
ATOM 3295 C CA . THR A 1 425 ? 15.606 -17.569 -23.845 1.00 82.06 425 THR A CA 1
ATOM 3296 C C . THR A 1 425 ? 14.966 -17.055 -25.130 1.00 82.06 425 THR A C 1
ATOM 3298 O O . THR A 1 425 ? 15.278 -17.566 -26.199 1.00 82.06 425 THR A O 1
ATOM 3301 N N . LEU A 1 426 ? 14.107 -16.035 -25.046 1.00 76.38 426 LEU A N 1
ATOM 3302 C CA . LEU A 1 426 ? 13.368 -15.504 -26.196 1.00 76.38 426 LEU A CA 1
ATOM 3303 C C . LEU A 1 426 ? 14.225 -14.643 -27.140 1.00 76.38 426 LEU A C 1
ATOM 3305 O O . LEU A 1 426 ? 13.725 -14.189 -28.164 1.00 76.38 426 LEU A O 1
ATOM 3309 N N . GLY A 1 427 ? 15.506 -14.422 -26.826 1.00 57.91 427 GLY A N 1
ATOM 3310 C CA . GLY A 1 427 ? 16.497 -13.918 -27.784 1.00 57.91 427 GLY A CA 1
ATOM 3311 C C . GLY A 1 427 ? 16.328 -12.463 -28.237 1.00 57.91 427 GLY A C 1
ATOM 3312 O O . GLY A 1 427 ? 17.168 -11.983 -28.988 1.00 57.91 427 GLY A O 1
ATOM 3313 N N . ARG A 1 428 ? 15.288 -11.746 -27.790 1.00 57.81 428 ARG A N 1
ATOM 3314 C CA . ARG A 1 428 ? 15.060 -10.339 -28.147 1.00 57.81 428 ARG A CA 1
ATOM 3315 C C . ARG A 1 428 ? 15.903 -9.429 -27.249 1.00 57.81 428 ARG A C 1
ATOM 3317 O O . ARG A 1 428 ? 15.607 -9.265 -26.067 1.00 57.81 428 ARG A O 1
ATOM 3324 N N . GLU A 1 429 ? 16.973 -8.919 -27.851 1.00 54.56 429 GLU A N 1
ATOM 3325 C CA . GLU A 1 429 ? 17.971 -7.965 -27.355 1.00 54.56 429 GLU A CA 1
ATOM 3326 C C . GLU A 1 429 ? 17.473 -7.080 -26.208 1.00 54.56 429 GLU A C 1
ATOM 3328 O O . GLU A 1 429 ? 16.654 -6.212 -26.458 1.00 54.56 429 GLU A O 1
ATOM 3333 N N . ASN A 1 430 ? 17.969 -7.282 -24.977 1.00 61.62 430 ASN A N 1
ATOM 3334 C CA . ASN A 1 430 ? 18.038 -6.320 -23.849 1.00 61.62 430 ASN A CA 1
ATOM 3335 C C . ASN A 1 430 ? 16.861 -5.339 -23.574 1.00 61.62 430 ASN A C 1
ATOM 3337 O O . ASN A 1 430 ? 17.021 -4.394 -22.791 1.00 61.62 430 ASN A O 1
ATOM 3341 N N . ALA A 1 431 ? 15.686 -5.559 -24.157 1.00 73.56 431 ALA A N 1
ATOM 3342 C CA . ALA A 1 431 ? 14.644 -4.548 -24.267 1.00 73.56 431 ALA A CA 1
ATOM 3343 C C . ALA A 1 431 ? 13.842 -4.454 -22.970 1.00 73.56 431 ALA A C 1
ATOM 3345 O O . ALA A 1 431 ? 13.473 -3.370 -22.526 1.00 73.56 431 ALA A O 1
ATOM 3346 N N . MET A 1 432 ? 13.627 -5.597 -22.319 1.00 83.81 432 MET A N 1
ATOM 3347 C CA . MET A 1 432 ? 12.931 -5.686 -21.042 1.00 83.81 432 MET A CA 1
ATOM 3348 C C . MET A 1 432 ? 13.921 -5.639 -19.882 1.00 83.81 432 MET A C 1
ATOM 3350 O O . MET A 1 432 ? 14.826 -6.469 -19.766 1.00 83.81 432 MET A O 1
ATOM 3354 N N . ARG A 1 433 ? 13.716 -4.667 -18.997 1.00 86.62 433 ARG A N 1
ATOM 3355 C CA . ARG A 1 433 ? 14.521 -4.439 -17.798 1.00 86.62 433 ARG A CA 1
ATOM 3356 C C . ARG A 1 433 ? 13.648 -4.590 -16.553 1.00 86.62 433 ARG A C 1
ATOM 3358 O O . ARG A 1 433 ? 12.690 -3.824 -16.408 1.00 86.62 433 ARG A O 1
ATOM 3365 N N . PRO A 1 434 ? 13.952 -5.528 -15.640 1.00 90.31 434 PRO A N 1
ATOM 3366 C CA . PRO A 1 434 ? 13.263 -5.605 -14.356 1.00 90.31 434 PRO A CA 1
ATOM 3367 C C . PRO A 1 434 ? 13.362 -4.265 -13.624 1.00 90.31 434 PRO A C 1
ATOM 3369 O O . PRO A 1 434 ? 14.386 -3.582 -13.705 1.00 90.31 434 PRO A O 1
ATOM 3372 N N . THR A 1 435 ? 12.289 -3.842 -12.964 1.00 90.75 435 THR A N 1
ATOM 3373 C CA . THR A 1 435 ? 12.221 -2.526 -12.316 1.00 90.75 435 THR A CA 1
ATOM 3374 C C . THR A 1 435 ? 11.833 -2.694 -10.855 1.00 90.75 435 THR A C 1
ATOM 3376 O O . THR A 1 435 ? 10.797 -3.277 -10.548 1.00 90.75 435 THR A O 1
ATOM 3379 N N . ILE A 1 436 ? 12.674 -2.186 -9.958 1.00 91.62 436 ILE A N 1
ATOM 3380 C CA . ILE A 1 436 ? 12.400 -2.091 -8.528 1.00 91.62 436 ILE A CA 1
ATOM 3381 C C . ILE A 1 436 ? 11.507 -0.874 -8.299 1.00 91.62 436 ILE A C 1
ATOM 3383 O O . ILE A 1 436 ? 11.783 0.216 -8.806 1.00 91.62 436 ILE A O 1
ATOM 3387 N N . ILE A 1 437 ? 10.439 -1.065 -7.528 1.00 92.12 437 ILE A N 1
ATOM 3388 C CA . ILE A 1 437 ? 9.542 0.010 -7.114 1.00 92.12 437 ILE A CA 1
ATOM 3389 C C . ILE A 1 437 ? 9.884 0.389 -5.675 1.00 92.12 437 ILE A C 1
ATOM 3391 O O . ILE A 1 437 ? 9.642 -0.382 -4.746 1.00 92.12 437 ILE A O 1
ATOM 3395 N N . HIS A 1 438 ? 10.406 1.595 -5.487 1.00 91.69 438 HIS A N 1
ATOM 3396 C CA . HIS A 1 438 ? 10.599 2.190 -4.169 1.00 91.69 438 HIS A CA 1
ATOM 3397 C C . HIS A 1 438 ? 9.451 3.135 -3.835 1.00 91.69 438 HIS A C 1
ATOM 3399 O O . HIS A 1 438 ? 8.828 3.726 -4.714 1.00 91.69 438 HIS A O 1
ATOM 3405 N N . LEU A 1 439 ? 9.186 3.313 -2.546 1.00 91.38 439 LEU A N 1
ATOM 3406 C CA . LEU A 1 439 ? 8.233 4.307 -2.059 1.00 91.38 439 LEU A CA 1
ATOM 3407 C C . LEU A 1 439 ? 8.997 5.609 -1.813 1.00 91.38 439 LEU A C 1
ATOM 3409 O O . LEU A 1 439 ? 10.066 5.596 -1.201 1.00 91.38 439 LEU A O 1
ATOM 3413 N N . SER A 1 440 ? 8.464 6.727 -2.296 1.00 89.69 440 SER A N 1
ATOM 3414 C CA . SER A 1 440 ? 8.996 8.046 -1.960 1.00 89.69 440 SER A CA 1
ATOM 3415 C C . SER A 1 440 ? 8.730 8.370 -0.490 1.00 89.69 440 SER A C 1
ATOM 3417 O O . SER A 1 440 ? 7.768 7.883 0.101 1.00 89.69 440 SER A O 1
ATOM 3419 N N . ASN A 1 441 ? 9.555 9.244 0.084 1.00 88.50 441 ASN A N 1
ATOM 3420 C CA . ASN A 1 441 ? 9.342 9.808 1.416 1.00 88.50 441 ASN A CA 1
ATOM 3421 C C . ASN A 1 441 ? 8.352 10.987 1.407 1.00 88.50 441 ASN A C 1
ATOM 3423 O O . ASN A 1 441 ? 7.927 11.430 2.472 1.00 88.50 441 ASN A O 1
ATOM 3427 N N . ASP A 1 442 ? 7.965 11.485 0.231 1.00 88.88 442 ASP A N 1
ATOM 3428 C CA . ASP A 1 442 ? 7.122 12.675 0.073 1.00 88.88 442 ASP A CA 1
ATOM 3429 C C . ASP A 1 442 ? 5.649 12.296 -0.093 1.00 88.88 442 ASP A C 1
ATOM 3431 O O . ASP A 1 442 ? 5.045 12.429 -1.160 1.00 88.88 442 ASP A O 1
ATOM 3435 N N . TRP A 1 443 ? 5.059 11.769 0.976 1.00 93.69 443 TRP A N 1
ATOM 3436 C CA . TRP A 1 443 ? 3.657 11.367 0.960 1.00 93.69 443 TRP A CA 1
ATOM 3437 C C . TRP A 1 443 ? 2.755 12.592 1.019 1.00 93.69 443 TRP A C 1
ATOM 3439 O O . TRP A 1 443 ? 3.085 13.623 1.609 1.00 93.69 443 TRP A O 1
ATOM 3449 N N . THR A 1 444 ? 1.567 12.463 0.447 1.00 93.12 444 THR A N 1
ATOM 3450 C CA . THR A 1 444 ? 0.536 13.491 0.534 1.00 93.12 444 THR A CA 1
ATOM 3451 C C . THR A 1 444 ? -0.735 12.885 1.091 1.00 93.12 444 THR A C 1
ATOM 3453 O O . THR A 1 444 ? -1.217 11.865 0.603 1.00 93.12 444 THR A O 1
ATOM 3456 N N . LYS A 1 445 ? -1.314 13.540 2.096 1.00 92.88 445 LYS A N 1
ATOM 3457 C CA . LYS A 1 445 ? -2.590 13.132 2.677 1.00 92.88 445 LYS A CA 1
ATOM 3458 C C . LYS A 1 445 ? -3.627 14.225 2.460 1.00 92.88 445 LYS A C 1
ATOM 3460 O O . LYS A 1 445 ? -3.451 15.361 2.905 1.00 92.88 445 LYS A O 1
ATOM 3465 N N . LYS A 1 446 ? -4.727 13.878 1.798 1.00 91.25 446 LYS A N 1
ATOM 3466 C CA . LYS A 1 446 ? -5.938 14.696 1.766 1.00 91.25 446 LYS A CA 1
ATOM 3467 C C . LYS A 1 446 ? -6.898 14.164 2.814 1.00 91.25 446 LYS A C 1
ATOM 3469 O O . LYS A 1 446 ? -7.198 12.976 2.834 1.00 91.25 446 LYS A O 1
ATOM 3474 N N . SER A 1 447 ? -7.355 15.044 3.694 1.00 87.25 447 SER A N 1
ATOM 3475 C CA . SER A 1 447 ? -8.285 14.689 4.765 1.00 87.25 447 SER A CA 1
ATOM 3476 C C . SER A 1 447 ? -9.446 15.668 4.826 1.00 87.25 447 SER A C 1
ATOM 3478 O O . SER A 1 447 ? -9.318 16.849 4.482 1.00 87.25 447 SER A O 1
ATOM 3480 N N . GLN A 1 448 ? -10.599 15.177 5.275 1.00 82.88 448 GLN A N 1
ATOM 3481 C CA . GLN A 1 448 ? -11.800 15.985 5.441 1.00 82.88 448 GLN A CA 1
ATOM 3482 C C . GLN A 1 448 ? -12.309 15.854 6.879 1.00 82.88 448 GLN A C 1
ATOM 3484 O O . GLN A 1 448 ? -12.980 14.893 7.241 1.00 82.88 448 GLN A O 1
ATOM 3489 N N . ARG A 1 449 ? -11.998 16.846 7.724 1.00 71.31 449 ARG A N 1
ATOM 3490 C CA . ARG A 1 449 ? -12.297 16.786 9.168 1.00 71.31 449 ARG A CA 1
ATOM 3491 C C . ARG A 1 449 ? -13.796 16.686 9.476 1.00 71.31 449 ARG A C 1
ATOM 3493 O O . ARG A 1 449 ? -14.184 16.071 10.463 1.00 71.31 449 ARG A O 1
ATOM 3500 N N . THR A 1 450 ? -14.637 17.318 8.661 1.00 74.00 450 THR A N 1
ATOM 3501 C CA . THR A 1 450 ? -16.101 17.263 8.773 1.00 74.00 450 THR A CA 1
ATOM 3502 C C . THR A 1 450 ? -16.732 17.147 7.393 1.00 74.00 450 THR A C 1
ATOM 3504 O O . THR A 1 450 ? -16.155 17.593 6.407 1.00 74.00 450 THR A O 1
ATOM 3507 N N . LEU A 1 451 ? -17.952 16.618 7.315 1.00 68.81 451 LEU A N 1
ATOM 3508 C CA . LEU A 1 451 ? -18.641 16.376 6.039 1.00 68.81 451 LEU A CA 1
ATOM 3509 C C . LEU A 1 451 ? -18.824 17.622 5.164 1.00 68.81 451 LEU A C 1
ATOM 3511 O O . LEU A 1 451 ? -18.927 17.495 3.947 1.00 68.81 451 LEU A O 1
ATOM 3515 N N . LEU A 1 452 ? -18.862 18.805 5.782 1.00 77.69 452 LEU A N 1
ATOM 3516 C CA . LEU A 1 452 ? -19.100 20.087 5.119 1.00 77.69 452 LEU A CA 1
ATOM 3517 C C . LEU A 1 452 ? -17.827 20.934 4.957 1.00 77.69 452 LEU A C 1
ATOM 3519 O O . LEU A 1 452 ? -17.853 21.940 4.253 1.00 77.69 452 LEU A O 1
ATOM 3523 N N . SER A 1 453 ? -16.714 20.567 5.602 1.00 80.81 453 SER A N 1
ATOM 3524 C CA . SER A 1 453 ? -15.453 21.303 5.447 1.00 80.81 453 SER A CA 1
ATOM 3525 C C . SER A 1 453 ? -14.799 20.967 4.114 1.00 80.81 453 SER A C 1
ATOM 3527 O O . SER A 1 453 ? -14.844 19.814 3.689 1.00 80.81 453 SER A O 1
ATOM 3529 N N . LYS A 1 454 ? -14.137 21.942 3.483 1.00 82.31 454 LYS A N 1
ATOM 3530 C CA . LYS A 1 454 ? -13.312 21.677 2.297 1.00 82.31 454 LYS A CA 1
ATOM 3531 C C . LYS A 1 454 ? -12.207 20.663 2.643 1.00 82.31 454 LYS A C 1
ATOM 3533 O O . LYS A 1 454 ? -11.680 20.732 3.756 1.00 82.31 454 LYS A O 1
ATOM 3538 N N . PRO A 1 455 ? -11.881 19.725 1.738 1.00 83.62 455 PRO A N 1
ATOM 3539 C CA . PRO A 1 455 ? -10.764 18.815 1.944 1.00 83.62 455 PRO A CA 1
ATOM 3540 C C . PRO A 1 455 ? -9.459 19.612 2.012 1.00 83.62 455 PRO A C 1
ATOM 3542 O O . PRO A 1 455 ? -9.249 20.540 1.228 1.00 83.62 455 PRO A O 1
ATOM 3545 N N . THR A 1 456 ? -8.592 19.243 2.949 1.00 87.00 456 THR A N 1
ATOM 3546 C CA . THR A 1 456 ? -7.270 19.851 3.110 1.00 87.00 456 THR A CA 1
ATOM 3547 C C . THR A 1 456 ? -6.220 18.851 2.664 1.00 87.00 456 THR A C 1
ATOM 3549 O O . THR A 1 456 ? -6.213 17.714 3.136 1.00 87.00 456 THR A O 1
ATOM 3552 N N . GLN A 1 457 ? -5.334 19.283 1.772 1.00 89.31 457 GLN A N 1
ATOM 3553 C CA . GLN A 1 457 ? -4.156 18.536 1.354 1.00 89.31 457 GLN A CA 1
ATOM 3554 C C . GLN A 1 457 ? -2.959 18.991 2.186 1.00 89.31 457 GLN A C 1
ATOM 3556 O O . GLN A 1 457 ? -2.703 20.191 2.290 1.00 89.31 457 GLN A O 1
ATOM 3561 N N . ALA A 1 458 ? -2.245 18.042 2.779 1.00 88.31 458 ALA A N 1
ATOM 3562 C CA . ALA A 1 458 ? -1.024 18.297 3.529 1.00 88.31 458 ALA A CA 1
ATOM 3563 C C . ALA A 1 458 ? 0.088 17.356 3.057 1.00 88.31 458 ALA A C 1
ATOM 356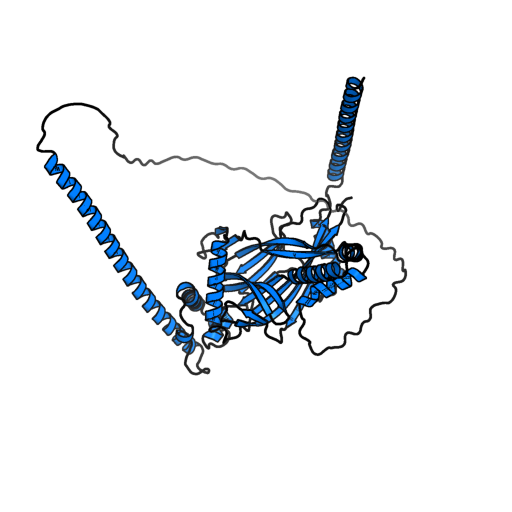5 O O . ALA A 1 458 ? -0.179 16.203 2.697 1.00 88.31 458 ALA A O 1
ATOM 3566 N N . SER A 1 459 ? 1.329 17.851 3.074 1.00 90.88 459 SER A N 1
ATOM 3567 C CA . SER A 1 459 ? 2.493 16.974 3.005 1.00 90.88 459 SER A CA 1
ATOM 3568 C C . SER A 1 459 ? 2.540 16.118 4.267 1.00 90.88 459 SER A C 1
ATOM 3570 O O . SER A 1 459 ? 2.140 16.554 5.349 1.00 90.88 459 SER A O 1
ATOM 3572 N N . PHE A 1 460 ? 2.988 14.882 4.115 1.00 90.12 460 PHE A N 1
ATOM 3573 C CA . PHE A 1 460 ? 3.009 13.894 5.178 1.00 90.12 460 PHE A CA 1
ATOM 3574 C C . PHE A 1 460 ? 4.461 13.443 5.391 1.00 90.12 460 PHE A C 1
ATOM 3576 O O . PHE A 1 460 ? 4.920 12.526 4.709 1.00 90.12 460 PHE A O 1
ATOM 3583 N N . PRO A 1 461 ? 5.223 14.146 6.253 1.00 91.00 461 PRO A N 1
ATOM 3584 C CA . PRO A 1 461 ? 6.663 13.955 6.409 1.00 91.00 461 PRO A CA 1
ATOM 3585 C C . PRO A 1 461 ? 7.013 12.610 7.057 1.00 91.00 461 PRO A C 1
ATOM 3587 O O . PRO A 1 461 ? 6.180 11.958 7.683 1.00 91.00 461 PRO A O 1
ATOM 3590 N N . VAL A 1 462 ? 8.285 12.216 6.957 1.00 91.56 462 VAL A N 1
ATOM 3591 C CA . VAL A 1 462 ? 8.794 10.916 7.437 1.00 91.56 462 VAL A CA 1
ATOM 3592 C C . VAL A 1 462 ? 8.538 10.676 8.931 1.00 91.56 462 VAL A C 1
ATOM 3594 O O . VAL A 1 462 ? 8.259 9.547 9.333 1.00 91.56 462 VAL A O 1
ATOM 3597 N N . ASP A 1 463 ? 8.596 11.714 9.767 1.00 91.31 463 ASP A N 1
ATOM 3598 C CA . ASP A 1 463 ? 8.313 11.576 11.202 1.00 91.31 463 ASP A CA 1
ATOM 3599 C C . ASP A 1 463 ? 6.844 11.206 11.451 1.00 91.31 463 ASP A C 1
ATOM 3601 O O . ASP A 1 463 ? 6.556 10.276 12.209 1.00 91.31 463 ASP A O 1
ATOM 3605 N N . ASP A 1 464 ? 5.918 11.842 10.731 1.00 91.81 464 ASP A N 1
ATOM 3606 C CA . ASP A 1 464 ? 4.490 11.525 10.801 1.00 91.81 464 ASP A CA 1
ATOM 3607 C C . ASP A 1 464 ? 4.195 10.137 10.217 1.00 91.81 464 ASP A C 1
ATOM 3609 O O . ASP A 1 464 ? 3.340 9.416 10.737 1.00 91.81 464 ASP A O 1
ATOM 3613 N N . GLN A 1 465 ? 4.943 9.706 9.195 1.00 93.12 465 GLN A N 1
ATOM 3614 C CA . GLN A 1 465 ? 4.865 8.340 8.664 1.00 93.12 465 GLN A CA 1
ATOM 3615 C C . GLN A 1 465 ? 5.269 7.299 9.708 1.00 93.12 465 GLN A C 1
ATOM 3617 O O . GLN A 1 465 ? 4.602 6.272 9.839 1.00 93.12 465 GLN A O 1
ATOM 3622 N N . ARG A 1 466 ? 6.325 7.555 10.491 1.00 92.88 466 ARG A N 1
ATOM 3623 C CA . ARG A 1 466 ? 6.736 6.660 11.586 1.00 92.88 466 ARG A CA 1
ATOM 3624 C C . ARG A 1 466 ? 5.670 6.584 12.673 1.00 92.88 466 ARG A C 1
ATOM 3626 O O . ARG A 1 466 ? 5.365 5.485 13.134 1.00 92.88 466 ARG A O 1
ATOM 3633 N N . VAL A 1 467 ? 5.085 7.722 13.049 1.00 93.25 467 VAL A N 1
ATOM 3634 C CA . VAL A 1 467 ? 3.986 7.775 14.028 1.00 93.25 467 VAL A CA 1
ATOM 3635 C C . VAL A 1 467 ? 2.760 7.020 13.511 1.00 93.25 467 VAL A C 1
ATOM 3637 O O . VAL A 1 467 ? 2.197 6.206 14.239 1.00 93.25 467 VAL A O 1
ATOM 3640 N N . ALA A 1 468 ? 2.373 7.224 12.250 1.00 93.00 468 ALA A N 1
ATOM 3641 C CA . ALA A 1 468 ? 1.241 6.525 11.646 1.00 93.00 468 ALA A CA 1
ATOM 3642 C C . ALA A 1 468 ? 1.479 5.021 11.501 1.00 93.00 468 ALA A C 1
ATOM 3644 O O . ALA A 1 468 ? 0.557 4.246 11.751 1.00 93.00 468 ALA A O 1
ATOM 3645 N N . ARG A 1 469 ? 2.704 4.602 11.167 1.00 94.19 469 ARG A N 1
ATOM 3646 C CA . ARG A 1 469 ? 3.081 3.186 11.128 1.00 94.19 469 ARG A CA 1
ATOM 3647 C C . ARG A 1 469 ? 2.948 2.546 12.502 1.00 94.19 469 ARG A C 1
ATOM 3649 O O . ARG A 1 469 ? 2.321 1.502 12.614 1.00 94.19 469 ARG A O 1
ATOM 3656 N N . ASN A 1 470 ? 3.504 3.177 13.535 1.00 93.25 470 ASN A N 1
ATOM 3657 C CA . ASN A 1 470 ? 3.410 2.653 14.895 1.00 93.25 470 ASN A CA 1
ATOM 3658 C C . ASN A 1 470 ? 1.942 2.598 15.351 1.00 93.25 470 ASN A C 1
ATOM 3660 O O . ASN A 1 470 ? 1.500 1.568 15.830 1.00 93.25 470 ASN A O 1
ATOM 3664 N N . SER A 1 471 ? 1.149 3.639 15.079 1.00 92.75 471 SER A N 1
ATOM 3665 C CA . SER A 1 471 ? -0.289 3.639 15.378 1.00 92.75 471 SER A CA 1
ATOM 3666 C C . SER A 1 471 ? -1.065 2.546 14.626 1.00 92.75 471 SER A C 1
ATOM 3668 O O . SER A 1 471 ? -1.995 1.964 15.182 1.00 92.75 471 SER A O 1
ATOM 3670 N N . ALA A 1 472 ? -0.697 2.250 13.375 1.00 94.62 472 ALA A N 1
ATOM 3671 C CA . ALA A 1 472 ? -1.276 1.146 12.614 1.00 94.62 472 ALA A CA 1
ATOM 3672 C C . ALA A 1 472 ? -0.895 -0.218 13.206 1.00 94.62 472 ALA A C 1
ATOM 3674 O O . ALA A 1 472 ? -1.742 -1.105 13.263 1.00 94.62 472 ALA A O 1
ATOM 3675 N N . PHE A 1 473 ? 0.348 -0.382 13.663 1.00 94.31 473 PHE A N 1
ATOM 3676 C CA . PHE A 1 473 ? 0.815 -1.609 14.311 1.00 94.31 473 PHE A CA 1
ATOM 3677 C C . PHE A 1 473 ? 0.186 -1.812 15.688 1.00 94.31 473 PHE A C 1
ATOM 3679 O O . PHE A 1 473 ? -0.270 -2.915 15.956 1.00 94.31 473 PHE A O 1
ATOM 3686 N N . ASP A 1 474 ? 0.044 -0.760 16.495 1.00 92.00 474 ASP A N 1
ATOM 3687 C CA . ASP A 1 474 ? -0.677 -0.809 17.774 1.00 92.00 474 ASP A CA 1
ATOM 3688 C C . ASP A 1 474 ? -2.138 -1.242 17.564 1.00 92.00 474 ASP A C 1
ATOM 3690 O O . ASP A 1 474 ? -2.676 -2.069 18.300 1.00 92.00 474 ASP A O 1
ATOM 3694 N N . LEU A 1 475 ? -2.792 -0.713 16.521 1.00 92.38 475 LEU A N 1
ATOM 3695 C CA . LEU A 1 475 ? -4.147 -1.131 16.171 1.00 92.38 475 LEU A CA 1
ATOM 3696 C C . LEU A 1 475 ? -4.182 -2.596 15.715 1.00 92.38 475 LEU A C 1
ATOM 3698 O O . LEU A 1 475 ? -5.094 -3.322 16.099 1.00 92.38 475 LEU A O 1
ATOM 3702 N N . LEU A 1 476 ? -3.220 -3.043 14.906 1.00 93.31 476 LEU A N 1
ATOM 3703 C CA . LEU A 1 476 ? -3.128 -4.442 14.481 1.00 93.31 476 LEU A CA 1
ATOM 3704 C C . LEU A 1 476 ? -2.876 -5.388 15.660 1.00 93.31 476 LEU A C 1
ATOM 3706 O O . LEU A 1 476 ? -3.499 -6.447 15.722 1.00 93.31 476 LEU A O 1
ATOM 3710 N N . ASP A 1 477 ? -2.026 -5.006 16.607 1.00 92.00 477 ASP A N 1
ATOM 3711 C CA . ASP A 1 477 ? -1.781 -5.750 17.843 1.00 92.00 477 ASP A CA 1
ATOM 3712 C C . ASP A 1 477 ? -3.080 -5.899 18.652 1.00 92.00 477 ASP A C 1
ATOM 3714 O O . ASP A 1 477 ? -3.503 -7.014 18.968 1.00 92.00 477 ASP A O 1
ATOM 3718 N N . ALA A 1 478 ? -3.806 -4.793 18.855 1.00 90.56 478 ALA A N 1
ATOM 3719 C CA . ALA A 1 478 ? -5.094 -4.801 19.547 1.00 90.56 478 ALA A CA 1
ATOM 3720 C C . ALA A 1 478 ? -6.163 -5.641 18.818 1.00 90.56 478 ALA A C 1
ATOM 3722 O O . ALA A 1 478 ? -6.907 -6.389 19.459 1.00 90.56 478 ALA A O 1
ATOM 3723 N N . LEU A 1 479 ? -6.233 -5.544 17.484 1.00 91.88 479 LEU A N 1
ATOM 3724 C CA . LEU A 1 479 ? -7.185 -6.293 16.652 1.00 91.88 479 LEU A CA 1
ATOM 3725 C C . LEU A 1 479 ? -6.881 -7.793 16.592 1.00 91.88 479 LEU A C 1
ATOM 3727 O O . LEU A 1 479 ? -7.789 -8.584 16.345 1.00 91.88 479 LEU A O 1
ATOM 3731 N N . THR A 1 480 ? -5.626 -8.185 16.804 1.00 92.31 480 THR A N 1
ATOM 3732 C CA . THR A 1 480 ? -5.190 -9.586 16.736 1.00 92.31 480 THR A CA 1
ATOM 3733 C C . THR A 1 480 ? -4.996 -10.226 18.107 1.00 92.31 480 THR A C 1
ATOM 3735 O O . THR A 1 480 ? -4.614 -11.390 18.161 1.00 92.31 480 THR A O 1
ATOM 3738 N N . LYS A 1 481 ? -5.262 -9.507 19.209 1.00 89.69 481 LYS A N 1
ATOM 3739 C CA . LYS A 1 481 ? -4.906 -9.940 20.575 1.00 89.69 481 LYS A CA 1
ATOM 3740 C C . LYS A 1 481 ? -3.436 -10.375 20.653 1.00 89.69 481 LYS A C 1
ATOM 3742 O O . LYS A 1 481 ? -3.124 -11.485 21.076 1.00 89.69 481 LYS A O 1
ATOM 3747 N N . SER A 1 482 ? -2.548 -9.526 20.139 1.00 88.31 482 SER A N 1
ATOM 3748 C CA . SER A 1 482 ? -1.112 -9.804 20.035 1.00 88.31 482 SER A CA 1
ATOM 3749 C C . SER A 1 482 ? -0.783 -11.092 19.274 1.00 88.31 482 SER A C 1
ATOM 3751 O O . SER A 1 482 ? 0.062 -11.891 19.675 1.00 88.31 482 SER A O 1
ATOM 3753 N N . GLY A 1 483 ? -1.450 -11.285 18.131 1.00 87.31 483 GLY A N 1
ATOM 3754 C CA . GLY A 1 483 ? -1.182 -12.378 17.190 1.00 87.31 483 GLY A CA 1
ATOM 3755 C C . GLY A 1 483 ? -1.948 -13.682 17.439 1.00 87.31 483 GLY A C 1
ATOM 3756 O O . GLY A 1 483 ? -1.842 -14.602 16.626 1.00 87.31 483 GLY A O 1
ATOM 3757 N N . GLU A 1 484 ? -2.752 -13.779 18.501 1.00 89.19 484 GLU A N 1
ATOM 3758 C CA . GLU A 1 484 ? -3.589 -14.958 18.762 1.00 89.19 484 GLU A CA 1
ATOM 3759 C C . GLU A 1 484 ? -4.709 -15.110 17.717 1.00 89.19 484 GLU A C 1
ATOM 3761 O O . GLU A 1 484 ? -4.981 -16.206 17.216 1.00 89.19 484 GLU A O 1
ATOM 3766 N N . LEU A 1 485 ? -5.341 -13.996 17.338 1.00 91.75 485 LEU A N 1
ATOM 3767 C CA . LEU A 1 485 ? -6.420 -13.964 16.360 1.00 91.75 485 LEU A CA 1
ATOM 3768 C C . LEU A 1 485 ? -5.877 -13.675 14.955 1.00 91.75 485 LEU A C 1
ATOM 3770 O O . LEU A 1 485 ? -5.402 -12.581 14.655 1.00 91.75 485 LEU A O 1
ATOM 3774 N N . SER A 1 486 ? -6.021 -14.645 14.051 1.00 92.62 486 SER A N 1
ATOM 3775 C CA . SER A 1 486 ? -5.644 -14.476 12.645 1.00 92.62 486 SER A CA 1
ATOM 3776 C C . SER A 1 486 ? -6.616 -13.565 11.891 1.00 92.62 486 SER A C 1
ATOM 3778 O O . SER A 1 486 ? -7.837 -13.751 11.984 1.00 92.62 486 SER A O 1
ATOM 3780 N N . ILE A 1 487 ? -6.092 -12.696 11.033 1.00 92.81 487 ILE A N 1
ATOM 3781 C CA . ILE A 1 487 ? -6.866 -11.847 10.119 1.00 92.81 487 ILE A CA 1
ATOM 3782 C C . ILE A 1 487 ? -7.413 -12.717 8.983 1.00 92.81 487 ILE A C 1
ATOM 3784 O O . ILE A 1 487 ? -6.653 -13.446 8.358 1.00 92.81 487 ILE A O 1
ATOM 3788 N N . ARG A 1 488 ? -8.719 -12.681 8.709 1.00 86.19 488 ARG A N 1
ATOM 3789 C CA . ARG A 1 488 ? -9.331 -13.489 7.629 1.00 86.19 488 ARG A CA 1
ATOM 3790 C C . ARG A 1 488 ? -9.611 -12.713 6.348 1.00 86.19 488 ARG A C 1
ATOM 3792 O O . ARG A 1 488 ? -9.588 -13.294 5.272 1.00 86.19 488 ARG A O 1
ATOM 3799 N N . ASP A 1 489 ? -9.867 -11.421 6.493 1.00 87.38 489 ASP A N 1
ATOM 3800 C CA . ASP A 1 489 ? -10.377 -10.553 5.435 1.00 87.38 489 ASP A CA 1
ATOM 3801 C C . ASP A 1 489 ? -9.303 -9.532 5.066 1.00 87.38 489 ASP A C 1
ATOM 3803 O O . ASP A 1 489 ? -9.364 -8.354 5.444 1.00 87.38 489 ASP A O 1
ATOM 3807 N N . ALA A 1 490 ? -8.274 -10.021 4.380 1.00 91.69 490 ALA A N 1
ATOM 3808 C CA . ALA A 1 490 ? -7.230 -9.195 3.796 1.00 91.69 490 ALA A CA 1
ATOM 3809 C C . ALA A 1 490 ? -7.174 -9.369 2.272 1.00 91.69 490 ALA A C 1
ATOM 3811 O O . ALA A 1 490 ? -7.636 -10.365 1.719 1.00 91.69 490 ALA A O 1
ATOM 3812 N N . GLN A 1 491 ? -6.600 -8.387 1.589 1.00 93.12 491 GLN A N 1
ATOM 3813 C CA . GLN A 1 491 ? -6.295 -8.447 0.162 1.00 93.12 491 GLN A CA 1
ATOM 3814 C C . GLN A 1 491 ? -4.811 -8.145 -0.010 1.00 93.12 491 GLN A C 1
ATOM 3816 O O . GLN A 1 491 ? -4.341 -7.082 0.401 1.00 93.12 491 GLN A O 1
ATOM 3821 N N . LEU A 1 492 ? -4.063 -9.089 -0.577 1.00 94.06 492 LEU A N 1
ATOM 3822 C CA . LEU A 1 492 ? -2.643 -8.919 -0.872 1.00 94.06 492 LEU A CA 1
ATOM 3823 C C . LEU A 1 492 ? -2.458 -8.691 -2.370 1.00 94.06 492 LEU A C 1
ATOM 3825 O O . LEU A 1 492 ? -2.723 -9.578 -3.179 1.00 94.06 492 LEU A O 1
ATOM 3829 N N . HIS A 1 493 ? -1.940 -7.524 -2.725 1.00 94.75 493 HIS A N 1
ATOM 3830 C CA . HIS A 1 493 ? -1.544 -7.172 -4.079 1.00 94.75 493 HIS A CA 1
ATOM 3831 C C . HIS A 1 493 ? -0.026 -7.275 -4.204 1.00 94.75 493 HIS A C 1
ATOM 3833 O O . HIS A 1 493 ? 0.716 -6.542 -3.556 1.00 94.75 493 HIS A O 1
ATOM 3839 N N . VAL A 1 494 ? 0.437 -8.186 -5.049 1.00 94.31 494 VAL A N 1
ATOM 3840 C CA . VAL A 1 494 ? 1.845 -8.368 -5.400 1.00 94.31 494 VAL A CA 1
ATOM 3841 C C . VAL A 1 494 ? 2.078 -7.701 -6.742 1.00 94.31 494 VAL A C 1
ATOM 3843 O O . VAL A 1 494 ? 1.472 -8.099 -7.734 1.00 94.31 494 VAL A O 1
ATOM 3846 N N . ILE A 1 495 ? 2.930 -6.685 -6.792 1.00 95.00 495 ILE A N 1
ATOM 3847 C CA . ILE A 1 495 ? 3.195 -5.916 -8.007 1.00 95.00 495 ILE A CA 1
ATOM 3848 C C . ILE A 1 495 ? 4.624 -6.189 -8.462 1.00 95.00 495 ILE A C 1
ATOM 3850 O O . ILE A 1 495 ? 5.574 -5.998 -7.706 1.00 95.00 495 ILE A O 1
ATOM 3854 N N . MET A 1 496 ? 4.761 -6.609 -9.716 1.00 93.38 496 MET A N 1
ATOM 3855 C CA . MET A 1 496 ? 6.030 -6.772 -10.415 1.00 93.38 496 MET A CA 1
ATOM 3856 C C . MET A 1 496 ? 6.065 -5.792 -11.587 1.00 93.38 496 MET A C 1
ATOM 3858 O O . MET A 1 496 ? 5.170 -5.812 -12.436 1.00 93.38 496 MET A O 1
ATOM 3862 N N . ALA A 1 497 ? 7.097 -4.951 -11.653 1.00 91.88 497 ALA A N 1
ATOM 3863 C CA . ALA A 1 497 ? 7.282 -4.005 -12.748 1.00 91.88 497 ALA A CA 1
ATOM 3864 C C . ALA A 1 497 ? 8.444 -4.400 -13.662 1.00 91.88 497 ALA A C 1
ATOM 3866 O O . ALA A 1 497 ? 9.487 -4.903 -13.236 1.00 91.88 497 ALA A O 1
ATOM 3867 N N . SER A 1 498 ? 8.282 -4.133 -14.950 1.00 90.25 498 SER A N 1
ATOM 3868 C CA . SER A 1 498 ? 9.359 -4.207 -15.932 1.00 90.25 498 SER A CA 1
ATOM 3869 C C . SER A 1 498 ? 9.258 -3.036 -16.896 1.00 90.25 498 SER A C 1
ATOM 3871 O O . SER A 1 498 ? 8.169 -2.675 -17.327 1.00 90.25 498 SER A O 1
ATOM 3873 N N . THR A 1 499 ? 10.398 -2.455 -17.246 1.00 88.31 499 THR A N 1
ATOM 3874 C CA . THR A 1 499 ? 10.479 -1.369 -18.218 1.00 88.31 499 THR A CA 1
ATOM 3875 C C . THR A 1 499 ? 10.934 -1.929 -19.553 1.00 88.31 499 THR A C 1
ATOM 3877 O O . THR A 1 499 ? 12.028 -2.486 -19.652 1.00 88.31 499 THR A O 1
ATOM 3880 N N . HIS A 1 500 ? 10.112 -1.749 -20.578 1.00 87.12 500 HIS A N 1
ATOM 3881 C CA . HIS A 1 500 ? 10.504 -1.912 -21.966 1.00 87.12 500 HIS A CA 1
ATOM 3882 C C . HIS A 1 500 ? 11.188 -0.624 -22.434 1.00 87.12 500 HIS A C 1
ATOM 3884 O O . HIS A 1 500 ? 10.555 0.433 -22.475 1.00 87.12 500 HIS A O 1
ATOM 3890 N N . TYR A 1 501 ? 12.479 -0.703 -22.743 1.00 84.00 501 TYR A N 1
ATOM 3891 C CA . TYR A 1 501 ? 13.271 0.432 -23.201 1.00 84.00 501 TYR A CA 1
ATOM 3892 C C . TYR A 1 501 ? 13.522 0.352 -24.706 1.00 84.00 501 TYR A C 1
ATOM 3894 O O . TYR A 1 501 ? 14.029 -0.658 -25.192 1.00 84.00 501 TYR A O 1
ATOM 3902 N N . PHE A 1 502 ? 13.202 1.433 -25.412 1.00 82.81 502 PHE A N 1
ATOM 3903 C CA . PHE A 1 502 ? 13.505 1.623 -26.824 1.00 82.81 502 PHE A CA 1
ATOM 3904 C C . PHE A 1 502 ? 14.665 2.615 -26.963 1.00 82.81 502 PHE A C 1
ATOM 3906 O O . PHE A 1 502 ? 14.592 3.736 -26.456 1.00 82.81 502 PHE A O 1
ATOM 3913 N N . ASP A 1 503 ? 15.725 2.209 -27.667 1.00 80.12 503 ASP A N 1
ATOM 3914 C CA . ASP A 1 503 ? 16.926 3.037 -27.873 1.00 80.12 503 ASP A CA 1
ATOM 3915 C C . ASP A 1 503 ? 16.669 4.257 -28.772 1.00 80.12 503 ASP A C 1
ATOM 3917 O O . ASP A 1 503 ? 17.421 5.232 -28.741 1.00 80.12 503 ASP A O 1
ATOM 3921 N N . LYS A 1 504 ? 15.590 4.215 -29.556 1.00 81.06 504 LYS A N 1
ATOM 3922 C CA . LYS A 1 504 ? 15.120 5.312 -30.401 1.00 81.06 504 LYS A CA 1
ATOM 3923 C C . LYS A 1 504 ? 13.964 6.063 -29.750 1.00 81.06 504 LYS A C 1
ATOM 3925 O O . LYS A 1 504 ? 13.298 5.544 -28.845 1.00 81.06 504 LYS A O 1
ATOM 3930 N N . SER A 1 505 ? 13.739 7.298 -30.192 1.00 78.25 505 SER A N 1
ATOM 3931 C CA . SER A 1 505 ? 12.490 7.986 -29.878 1.00 78.25 505 SER A CA 1
ATOM 3932 C C . SER A 1 505 ? 11.330 7.308 -30.625 1.00 78.25 505 SER A C 1
ATOM 3934 O O . SER A 1 505 ? 11.539 6.421 -31.446 1.00 78.25 505 SER A O 1
ATOM 3936 N N . LEU A 1 506 ? 10.087 7.681 -30.324 1.00 71.69 506 LEU A N 1
ATOM 3937 C CA . LEU A 1 506 ? 8.928 7.112 -31.023 1.00 71.69 506 LEU A CA 1
ATOM 3938 C C . LEU A 1 506 ? 8.856 7.549 -32.503 1.00 71.69 506 LEU A C 1
ATOM 3940 O O . LEU A 1 506 ? 8.135 6.931 -33.283 1.00 71.69 506 LEU A O 1
ATOM 3944 N N . VAL A 1 507 ? 9.563 8.623 -32.867 1.00 69.69 507 VAL A N 1
ATOM 3945 C CA . VAL A 1 507 ? 9.494 9.272 -34.186 1.00 69.69 507 VAL A CA 1
ATOM 3946 C C . VAL A 1 507 ? 10.774 9.046 -35.017 1.00 69.69 507 VAL A C 1
ATOM 3948 O O . VAL A 1 507 ? 10.697 9.120 -36.242 1.00 69.69 507 VAL A O 1
ATOM 3951 N N . ASP A 1 508 ? 11.909 8.716 -34.382 1.00 56.62 508 ASP A N 1
ATOM 3952 C CA . ASP A 1 508 ? 13.198 8.355 -35.025 1.00 56.62 508 ASP A CA 1
ATOM 3953 C C . ASP A 1 508 ? 13.331 6.846 -35.323 1.00 56.62 508 ASP A C 1
ATOM 3955 O O . ASP A 1 508 ? 14.137 6.434 -36.206 1.00 56.62 508 ASP A O 1
#

pLDDT: mean 78.18, std 21.33, range [24.84, 96.81]